Protein AF-A0A3R7BJ77-F1 (afdb_monomer_lite)

Foldseek 3Di:
DDDDDDDDDDDDDDDDDDDDDDDDDDDDDDDDDDDDDDDDDDDDDDDDDDDDDDDPPDLVSLLVVLVVVLVVLVVVLVVVVPPPPPPPDPDPPPPPVVVVVVVVVNVVSVVVSVVVVVVSVVVNVVSVVVVVVVVVVVVVVVVVVVVVVVVVVVPDDDDPPPPDPDDDDDDDDDDDDDDDDDDDDDDDDDDDDDDDDDDDDDDDDDDDDPDPPDDPPDVVVVVVVVVVVVVVVVVVVVVCVCLVVPPPPLSVVLVVVCCCVCPVPVCNVVLCLLAVVVPVDDDDDDVPDDPLNSCVVRNFDQDPVSHTDDPVVSLVSNLVSLVVVLVCCLQVLLVSCVVNPVVSLVVLVCCQPPVLVVCVVPDDPSCVVVSVSSNCCSVVVSSVPNDPPPPVPPPVCPVVNVPPPDPDPPPDPDDDPDDDDDDDDDDDDDDDDDDDDDD

Sequence (439 aa):
MGRVAAPTWADDDDSGVSFVQGHGQVNLPDGTTHYSIMSLPRADAKRRDDNRHGRTTSVDGVIDALQQVRLNCEHGALQATRRNPHSIEAPPRTSEEARVTLVSDASNITRKNALMQQTIDTELEKVMTVRRSRADMLSKIAQNVKRLEIQLKAALPPKPVVLVPSPKQTPIEAAPPSSPPPTPPASPLPRATKAPPKAAAPSPVAPTKPQEAVRPDVPEEFVQVAKSRMEKLKQLEASIVPFADSQDPNMKRIRVLLKKKVCSVHDGVHLDQMCPYTIPTTPVRSEGQSDDAYRLSIGMEQDTNHSFESFDKYTQRMAMAVALLLAVMQTAGFELHRQYKSQFLKLASVIESNVVPILSRDVKSGAAATLAQLTTFVTQRSFVTEPEGRRPTETSVTAADEEKSTKDDNNSFNRNDQSYNSGYGQRGGRGGGRGGYRR

Radius of gyration: 41.74 Å; chains: 1; bounding box: 110×113×121 Å

pLDDT: mean 70.13, std 20.16, range [31.7, 97.88]

Secondary structure (DSSP, 8-state):
--PPPPPP-------------------------------PPPP--------------SHHHHHHHHHHHHHHHHHHHHHHTT--TT--PPPPS-TTHHHHHHHHHHHHHHHHHHHHHHHHHHHHHHHHHHHHHHHHHHHHHHHHHHHHHHHHHHHSPPPP----PPP-PPPP------------------------------PPPP----------S-HHHHHHHHHHHHHHHHHHHHHHHHHHS---HHHHHHHHHHHHHHHSSTTHHHHHHH-GGGSS--PPPPTT--HHHHHHHTTPPBPTTSPBPPHHHHHHHHHHHHHHHHHHHHHHHHHHHHHHTHHHHHHHHHIIIIIHHHHHHH--GGGHHHHHHHHHHHHTTGGGSPPTTSS-------HHHHTTSSSSTTSSS-S------------------------

Organism: Aphanomyces astaci (NCBI:txid112090)

InterPro domains:
  IPR012476 mRNA export factor GLE1-like [PF07817] (270-329)
  IPR012476 mRNA export factor GLE1-like [PTHR12960] (270-331)
  IPR038506 GLE1-like superfamily [G3DSA:1.25.40.510] (269-332)

Structure (mmCIF, N/CA/C/O backbone):
data_AF-A0A3R7BJ77-F1
#
_entry.id   AF-A0A3R7BJ77-F1
#
loop_
_atom_site.group_PDB
_atom_site.id
_atom_site.type_symbol
_atom_site.label_atom_id
_atom_site.label_alt_id
_atom_site.label_comp_id
_atom_site.label_asym_id
_atom_site.label_entity_id
_atom_site.label_seq_id
_atom_site.pdbx_PDB_ins_code
_atom_site.Cartn_x
_atom_site.Cartn_y
_atom_site.Cartn_z
_atom_site.occupancy
_atom_site.B_iso_or_equiv
_atom_site.auth_seq_id
_atom_site.auth_comp_id
_atom_site.auth_asym_id
_atom_site.auth_atom_id
_atom_site.pdbx_PDB_model_num
ATOM 1 N N . MET A 1 1 ? -24.474 -48.921 -15.959 1.00 42.03 1 MET A N 1
ATOM 2 C CA . MET A 1 1 ? -24.829 -48.977 -14.526 1.00 42.03 1 MET A CA 1
ATOM 3 C C . MET A 1 1 ? -23.590 -49.403 -13.761 1.00 42.03 1 MET A C 1
ATOM 5 O O . MET A 1 1 ? -23.112 -50.500 -13.993 1.00 42.03 1 MET A O 1
ATOM 9 N N . GLY A 1 2 ? -23.033 -48.524 -12.934 1.00 33.53 2 GLY A N 1
ATOM 10 C CA . GLY A 1 2 ? -21.848 -48.810 -12.124 1.00 33.53 2 GLY A CA 1
ATOM 11 C C . GLY A 1 2 ? -21.614 -47.648 -11.168 1.00 33.53 2 GLY A C 1
ATOM 12 O O . GLY A 1 2 ? -21.162 -46.591 -11.595 1.00 33.53 2 GLY A O 1
ATOM 13 N N . ARG A 1 3 ? -22.024 -47.811 -9.906 1.00 32.00 3 ARG A N 1
ATOM 14 C CA . ARG A 1 3 ? -21.764 -46.863 -8.816 1.00 32.00 3 ARG A CA 1
ATOM 15 C C . ARG A 1 3 ? -20.629 -47.436 -7.976 1.00 32.00 3 ARG A C 1
ATOM 17 O O . ARG A 1 3 ? -20.771 -48.535 -7.451 1.00 32.00 3 ARG A O 1
ATOM 24 N N . VAL A 1 4 ? -19.535 -46.692 -7.859 1.00 41.91 4 VAL A N 1
ATOM 25 C CA . VAL A 1 4 ? -18.456 -46.954 -6.901 1.00 41.91 4 VAL A CA 1
ATOM 26 C C . VAL A 1 4 ? -18.618 -45.953 -5.761 1.00 41.91 4 VAL A C 1
ATOM 28 O O . VAL A 1 4 ? -18.765 -44.754 -5.997 1.00 41.91 4 VAL A O 1
ATOM 31 N N . ALA A 1 5 ? -18.694 -46.489 -4.545 1.00 37.88 5 ALA A N 1
ATOM 32 C CA . ALA A 1 5 ? -18.896 -45.770 -3.297 1.00 37.88 5 ALA A CA 1
ATOM 33 C C . ALA A 1 5 ? -17.600 -45.100 -2.806 1.00 37.88 5 ALA A C 1
ATOM 35 O O . ALA A 1 5 ? -16.499 -45.581 -3.068 1.00 37.88 5 ALA A O 1
ATOM 36 N N . ALA A 1 6 ? -17.765 -43.986 -2.094 1.00 34.34 6 ALA A N 1
ATOM 37 C CA . ALA A 1 6 ? -16.705 -43.223 -1.443 1.00 34.34 6 ALA A CA 1
ATOM 38 C C . ALA A 1 6 ? -16.198 -43.915 -0.158 1.00 34.34 6 ALA A C 1
ATOM 40 O O . ALA A 1 6 ? -16.982 -44.617 0.484 1.00 34.34 6 ALA A O 1
ATOM 41 N N . PRO A 1 7 ? -14.941 -43.682 0.268 1.00 49.31 7 PRO A N 1
ATOM 42 C CA . PRO A 1 7 ? -14.449 -44.145 1.556 1.00 49.31 7 PRO A CA 1
ATOM 43 C C . PRO A 1 7 ? -14.700 -43.118 2.668 1.00 49.31 7 PRO A C 1
ATOM 45 O O . PRO A 1 7 ? -14.282 -41.963 2.592 1.00 49.31 7 PRO A O 1
ATOM 48 N N . THR A 1 8 ? -15.358 -43.596 3.719 1.00 37.97 8 THR A N 1
ATOM 49 C CA . THR A 1 8 ? -15.415 -43.033 5.070 1.00 37.97 8 THR A CA 1
ATOM 50 C C . THR A 1 8 ? -14.048 -43.151 5.743 1.00 37.97 8 THR A C 1
ATOM 52 O O . THR A 1 8 ? -13.492 -44.248 5.781 1.00 37.97 8 THR A O 1
ATOM 55 N N . TRP A 1 9 ? -13.530 -42.057 6.301 1.00 45.94 9 TRP A N 1
ATOM 56 C CA . TRP A 1 9 ? -12.405 -42.085 7.238 1.00 45.94 9 TRP A CA 1
ATOM 57 C C . TRP A 1 9 ? -12.930 -41.756 8.629 1.00 45.94 9 TRP A C 1
ATOM 59 O O . TRP A 1 9 ? -13.632 -40.763 8.809 1.00 45.94 9 TRP A O 1
ATOM 69 N N . ALA A 1 10 ? -12.647 -42.677 9.543 1.00 38.69 10 ALA A N 1
ATOM 70 C CA . ALA A 1 10 ? -13.019 -42.658 10.941 1.00 38.69 10 ALA A CA 1
ATOM 71 C C . ALA A 1 10 ? -12.106 -41.723 11.744 1.00 38.69 10 ALA A C 1
ATOM 73 O O . ALA A 1 10 ? -10.923 -41.573 11.428 1.00 38.69 10 ALA A O 1
ATOM 74 N N . ASP A 1 11 ? -12.710 -41.125 12.766 1.00 44.62 11 ASP A N 1
ATOM 75 C CA . ASP A 1 11 ? -12.076 -40.513 13.927 1.00 44.62 11 ASP A CA 1
ATOM 76 C C . ASP A 1 11 ? -11.314 -41.567 14.746 1.00 44.62 11 ASP A C 1
ATOM 78 O O . ASP A 1 11 ? -11.826 -42.674 14.882 1.00 44.62 11 ASP A O 1
ATOM 82 N N . ASP A 1 12 ? -10.146 -41.213 15.297 1.00 43.56 12 ASP A N 1
ATOM 83 C CA . ASP A 1 12 ? -9.655 -41.687 16.603 1.00 43.56 12 ASP A CA 1
ATOM 84 C C . ASP A 1 12 ? -8.423 -40.876 17.077 1.00 43.56 12 ASP A C 1
ATOM 86 O O . ASP A 1 12 ? -7.656 -40.344 16.268 1.00 43.56 12 ASP A O 1
ATOM 90 N N . ASP A 1 13 ? -8.278 -40.834 18.408 1.00 47.44 13 ASP A N 1
ATOM 91 C CA . ASP A 1 13 ? -7.179 -40.350 19.270 1.00 47.44 13 ASP A CA 1
ATOM 92 C C . ASP A 1 13 ? -7.113 -38.825 19.532 1.00 47.44 13 ASP A C 1
ATOM 94 O O . ASP A 1 13 ? -6.640 -38.033 18.720 1.00 47.44 13 ASP A O 1
ATOM 98 N N . ASP A 1 14 ? -7.657 -38.266 20.621 1.00 41.38 14 ASP A N 1
ATOM 99 C CA . ASP A 1 14 ? -7.574 -38.587 22.063 1.00 41.38 14 ASP A CA 1
ATOM 100 C C . ASP A 1 14 ? -6.208 -38.218 22.687 1.00 41.38 14 ASP A C 1
ATOM 102 O O . ASP A 1 14 ? -5.239 -38.974 22.690 1.00 41.38 14 ASP A O 1
ATOM 106 N N . SER A 1 15 ? -6.122 -37.001 23.238 1.00 43.12 15 SER A N 1
ATOM 107 C CA . SER A 1 15 ? -5.062 -36.610 24.174 1.00 43.12 15 SER A CA 1
ATOM 108 C C . SER A 1 15 ? -5.643 -35.682 25.240 1.00 43.12 15 SER A C 1
ATOM 110 O O . SER A 1 15 ? -5.829 -34.479 25.030 1.00 43.12 15 SER A O 1
ATOM 112 N N . GLY A 1 16 ? -5.971 -36.288 26.379 1.00 33.25 16 GLY A N 1
ATOM 113 C CA . GLY A 1 16 ? -6.536 -35.640 27.550 1.00 33.25 16 GLY A CA 1
ATOM 114 C C . GLY A 1 16 ? -5.589 -34.650 28.230 1.00 33.25 16 GLY A C 1
ATOM 115 O O . GLY A 1 16 ? -4.395 -34.894 28.398 1.00 33.25 16 GLY A O 1
ATOM 116 N N . VAL A 1 17 ? -6.170 -33.548 28.701 1.00 36.72 17 VAL A N 1
ATOM 117 C CA . VAL A 1 17 ? -5.586 -32.683 29.729 1.00 36.72 17 VAL A CA 1
ATOM 118 C C . VAL A 1 17 ? -6.560 -32.677 30.901 1.00 36.72 17 VAL A C 1
ATOM 120 O O . VAL A 1 17 ? -7.679 -32.177 30.813 1.00 36.72 17 VAL A O 1
ATOM 123 N N . SER A 1 18 ? -6.132 -33.306 31.990 1.00 37.25 18 SER A N 1
ATOM 124 C CA . SER A 1 18 ? -6.866 -33.474 33.240 1.00 37.25 18 SER A CA 1
ATOM 125 C C . SER A 1 18 ? -7.103 -32.138 33.950 1.00 37.25 18 SER A C 1
ATOM 127 O O . SER A 1 18 ? -6.153 -31.442 34.314 1.00 37.25 18 SER A O 1
ATOM 129 N N . PHE A 1 19 ? -8.373 -31.821 34.200 1.00 33.38 19 PHE A N 1
ATOM 130 C CA . PHE A 1 19 ? -8.820 -30.752 35.091 1.00 33.38 19 PHE A CA 1
ATOM 131 C C . PHE A 1 19 ? -8.804 -31.263 36.542 1.00 33.38 19 PHE A C 1
ATOM 133 O O . PHE A 1 19 ? -9.492 -32.226 36.874 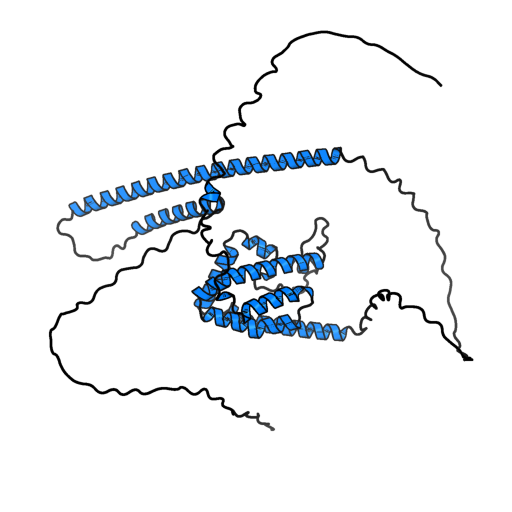1.00 33.38 19 PHE A O 1
ATOM 140 N N . VAL A 1 20 ? -8.023 -30.623 37.415 1.00 36.66 20 VAL A N 1
ATOM 141 C CA . VAL A 1 20 ? -8.040 -30.869 38.866 1.00 36.66 20 VAL A CA 1
ATOM 142 C C . VAL A 1 20 ? -9.043 -29.903 39.492 1.00 36.66 20 VAL A C 1
ATOM 144 O O . VAL A 1 20 ? -8.777 -28.709 39.607 1.00 36.66 20 VAL A O 1
ATOM 147 N N . GLN A 1 21 ? -10.206 -30.420 39.885 1.00 37.69 21 GLN A N 1
ATOM 148 C CA . GLN A 1 21 ? -11.242 -29.677 40.598 1.00 37.69 21 GLN A CA 1
ATOM 149 C C . GLN A 1 21 ? -11.278 -30.162 42.051 1.00 37.69 21 GLN A C 1
ATOM 151 O O . GLN A 1 21 ? -11.813 -31.222 42.366 1.00 37.69 21 GLN A O 1
ATOM 156 N N . GLY A 1 22 ? -10.632 -29.399 42.934 1.00 36.38 22 GLY A N 1
ATOM 157 C CA . GLY A 1 22 ? -10.624 -29.651 44.371 1.00 36.38 22 GLY A CA 1
ATOM 158 C C . GLY A 1 22 ? -11.930 -29.190 45.013 1.00 36.38 22 GLY A C 1
ATOM 159 O O . GLY A 1 22 ? -12.187 -27.993 45.120 1.00 36.38 22 GLY A O 1
ATOM 160 N N . HIS A 1 23 ? -12.741 -30.149 45.456 1.00 36.78 23 HIS A N 1
ATOM 161 C CA . HIS A 1 23 ? -13.842 -29.928 46.386 1.00 36.78 23 HIS A CA 1
ATOM 162 C C . HIS A 1 23 ? -13.287 -29.712 47.800 1.00 36.78 23 HIS A C 1
ATOM 164 O O . HIS A 1 23 ? -12.695 -30.617 48.381 1.00 36.78 23 HIS A O 1
ATOM 170 N N . GLY A 1 24 ? -13.509 -28.525 48.363 1.00 37.53 24 GLY A N 1
ATOM 171 C CA . GLY A 1 24 ? -13.321 -28.242 49.785 1.00 37.53 24 GLY A CA 1
ATOM 172 C C . GLY A 1 24 ? -14.666 -27.931 50.433 1.00 37.53 24 GLY A C 1
ATOM 173 O O . GLY A 1 24 ? -15.137 -26.801 50.355 1.00 37.53 24 GLY A O 1
ATOM 174 N N . GLN A 1 25 ? -15.290 -28.939 51.047 1.00 37.41 25 GLN A N 1
ATOM 175 C CA . GLN A 1 25 ? -16.354 -28.752 52.035 1.00 37.41 25 GLN A CA 1
ATOM 176 C C . GLN A 1 25 ? -15.732 -28.237 53.336 1.00 37.41 25 GLN A C 1
ATOM 178 O O . GLN A 1 25 ? -14.834 -28.880 53.876 1.00 37.41 25 GLN A O 1
ATOM 183 N N . VAL A 1 26 ? -16.247 -27.134 53.877 1.00 45.31 26 VAL A N 1
ATOM 184 C CA . VAL A 1 26 ? -16.053 -26.772 55.286 1.00 45.31 26 VAL A CA 1
ATOM 185 C C . VAL A 1 26 ? -17.404 -26.345 55.855 1.00 45.31 26 VAL A C 1
ATOM 187 O O . VAL A 1 26 ? -18.096 -25.505 55.282 1.00 45.31 26 VAL A O 1
ATOM 190 N N . ASN A 1 27 ? -17.782 -27.004 56.949 1.00 39.00 27 ASN A N 1
ATOM 191 C CA . ASN A 1 27 ? -19.018 -26.820 57.702 1.00 39.00 27 ASN A CA 1
ATOM 192 C C . ASN A 1 27 ? -19.037 -25.504 58.505 1.00 39.00 27 ASN A C 1
ATOM 194 O O . ASN A 1 27 ? -17.992 -24.987 58.897 1.00 39.00 27 ASN A O 1
ATOM 198 N N . LEU A 1 28 ? -20.265 -25.032 58.760 1.00 38.06 28 LEU A N 1
ATOM 199 C CA . LEU A 1 28 ? -20.692 -23.907 59.611 1.00 38.06 28 LEU A CA 1
ATOM 200 C C . LEU A 1 28 ? -20.138 -23.952 61.061 1.00 38.06 28 LEU A C 1
ATOM 202 O O . LEU A 1 28 ? -19.685 -25.002 61.520 1.00 38.06 28 LEU A O 1
ATOM 206 N N . PRO A 1 29 ? -20.249 -22.838 61.820 1.00 53.78 29 PRO A N 1
ATOM 207 C CA . PRO A 1 29 ? -21.404 -22.703 62.718 1.00 53.78 29 PRO A CA 1
ATOM 208 C C . PRO A 1 29 ? -22.103 -21.330 62.697 1.00 53.78 29 PRO A C 1
ATOM 210 O O . PRO A 1 29 ? -21.571 -20.316 62.252 1.00 53.78 29 PRO A O 1
ATOM 213 N N . ASP A 1 30 ? -23.335 -21.391 63.195 1.00 42.19 30 ASP A N 1
ATOM 214 C CA . ASP A 1 30 ? -24.382 -20.383 63.324 1.00 42.19 30 ASP A CA 1
ATOM 215 C C . ASP A 1 30 ? -24.021 -19.057 64.002 1.00 42.19 30 ASP A C 1
ATOM 217 O O . ASP A 1 30 ? -23.215 -18.982 64.927 1.00 42.19 30 ASP A O 1
ATOM 221 N N . GLY A 1 31 ? -24.844 -18.062 63.654 1.00 37.69 31 GLY A N 1
ATOM 222 C CA . GLY A 1 31 ? -25.341 -17.075 64.606 1.00 37.69 31 GLY A CA 1
ATOM 223 C C . GLY A 1 31 ? -24.856 -15.659 64.345 1.00 37.69 31 GLY A C 1
ATOM 224 O O . GLY A 1 31 ? -23.689 -15.352 64.556 1.00 37.69 31 GLY A O 1
ATOM 225 N N . THR A 1 32 ? -25.773 -14.773 63.942 1.00 38.78 32 THR A N 1
ATOM 226 C CA . THR A 1 32 ? -26.111 -13.513 64.642 1.00 38.78 32 THR A CA 1
ATOM 227 C C . THR A 1 32 ? -26.969 -12.638 63.719 1.00 38.78 32 THR A C 1
ATOM 229 O O . THR A 1 32 ? -26.573 -12.241 62.627 1.00 38.78 32 THR A O 1
ATOM 232 N N . THR A 1 33 ? -28.182 -12.358 64.180 1.00 42.53 33 THR A N 1
ATOM 233 C CA . THR A 1 33 ? -29.141 -11.371 63.667 1.00 42.53 33 THR A CA 1
ATOM 234 C C . THR A 1 33 ? -28.568 -9.950 63.650 1.00 42.53 33 THR A C 1
ATOM 236 O O . THR A 1 33 ? -27.942 -9.578 64.634 1.00 42.53 33 THR A O 1
ATOM 239 N N . HIS A 1 34 ? -28.867 -9.131 62.626 1.00 32.16 34 HIS A N 1
ATOM 240 C CA . HIS A 1 34 ? -29.498 -7.801 62.787 1.00 32.16 34 HIS A CA 1
ATOM 241 C C . HIS A 1 34 ? -29.627 -6.965 61.484 1.00 32.16 34 HIS A C 1
ATOM 243 O O . HIS A 1 34 ? -28.676 -6.785 60.736 1.00 32.16 34 HIS A O 1
ATOM 249 N N . TYR A 1 35 ? -30.836 -6.404 61.338 1.00 31.70 35 TYR A N 1
ATOM 250 C CA . TYR A 1 35 ? -31.304 -5.162 60.693 1.00 31.70 35 TYR A CA 1
ATOM 251 C C . TYR A 1 35 ? -31.142 -4.849 59.187 1.00 31.70 35 TYR A C 1
ATOM 253 O O . TYR A 1 35 ? -30.063 -4.688 58.631 1.00 31.70 35 TYR A O 1
ATOM 261 N N . SER A 1 36 ? -32.326 -4.603 58.607 1.00 39.03 36 SER A N 1
ATOM 262 C CA . SER A 1 36 ? -32.686 -3.790 57.443 1.00 39.03 36 SER A CA 1
ATOM 263 C C . SER A 1 36 ? -31.821 -2.556 57.179 1.00 39.03 36 SER A C 1
ATOM 265 O O . SER A 1 36 ? -31.508 -1.834 58.116 1.00 39.03 36 SER A O 1
ATOM 267 N N . ILE A 1 37 ? -31.648 -2.215 55.895 1.00 32.66 37 ILE A N 1
ATOM 268 C CA . ILE A 1 37 ? -31.871 -0.867 55.337 1.00 32.66 37 ILE A CA 1
ATOM 269 C C . ILE A 1 37 ? -32.143 -0.992 53.826 1.00 32.66 37 ILE A C 1
ATOM 271 O O . ILE A 1 37 ? -31.487 -1.735 53.099 1.00 32.66 37 ILE A O 1
ATOM 275 N N . MET A 1 38 ? -33.165 -0.261 53.383 1.00 36.78 38 MET A N 1
ATOM 276 C CA . MET A 1 38 ? -33.645 -0.137 52.008 1.00 36.78 38 MET A CA 1
ATOM 277 C C . MET A 1 38 ? -32.545 0.353 51.054 1.00 36.78 38 MET A C 1
ATOM 279 O O . MET A 1 38 ? -31.781 1.251 51.396 1.00 36.78 38 MET A O 1
ATOM 283 N N . SER A 1 39 ? -32.517 -0.163 49.823 1.00 32.97 39 SER A N 1
ATOM 284 C CA . SER A 1 39 ? -31.738 0.421 48.724 1.00 32.97 39 SER A CA 1
ATOM 285 C C . SER A 1 39 ? -32.622 0.616 47.492 1.00 32.97 39 SER A C 1
ATOM 287 O O . SER A 1 39 ? -33.070 -0.340 46.865 1.00 32.97 39 SER A O 1
ATOM 289 N N . LEU A 1 40 ? -32.884 1.890 47.192 1.00 33.03 40 LEU A N 1
ATOM 290 C CA . LEU A 1 40 ? -33.460 2.401 45.947 1.00 33.03 40 LEU A CA 1
ATOM 291 C C . LEU A 1 40 ? -32.476 2.214 44.771 1.00 33.03 40 LEU A C 1
ATOM 293 O O . LEU A 1 40 ? -31.262 2.211 44.991 1.00 33.03 40 LEU A O 1
ATOM 297 N N . PRO A 1 41 ? -32.956 2.126 43.516 1.00 42.34 41 PRO A N 1
ATOM 298 C CA . PRO A 1 41 ? -32.091 1.990 42.351 1.00 42.34 41 PRO A CA 1
ATOM 299 C C . PRO A 1 41 ? -31.454 3.335 41.967 1.00 42.34 41 PRO A C 1
ATOM 301 O O . PRO A 1 41 ? -32.133 4.338 41.746 1.00 42.34 41 PRO A O 1
ATOM 304 N N . ARG A 1 42 ? -30.121 3.341 41.874 1.00 32.00 42 ARG A N 1
ATOM 305 C CA . ARG A 1 42 ? -29.302 4.477 41.439 1.00 32.00 42 ARG A CA 1
ATOM 306 C C . ARG A 1 42 ? -29.213 4.470 39.911 1.00 32.00 42 ARG A C 1
ATOM 308 O O . ARG A 1 42 ? -28.721 3.515 39.319 1.00 32.00 42 ARG A O 1
ATOM 315 N N . ALA A 1 43 ? -29.715 5.530 39.285 1.00 40.66 43 ALA A N 1
ATOM 316 C CA . ALA A 1 43 ? -29.544 5.801 37.864 1.00 40.66 43 ALA A CA 1
ATOM 317 C C . ALA A 1 43 ? -28.108 6.279 37.590 1.00 40.66 43 ALA A C 1
ATOM 319 O O . ALA A 1 43 ? -27.687 7.303 38.129 1.00 40.66 43 ALA A O 1
ATOM 320 N N . ASP A 1 44 ? -27.371 5.562 36.740 1.00 33.09 44 ASP A N 1
ATOM 321 C CA . ASP A 1 44 ? -26.054 5.984 36.261 1.00 33.09 44 ASP A CA 1
ATOM 322 C C . ASP A 1 44 ? -26.182 6.805 34.973 1.00 33.09 44 ASP A C 1
ATOM 324 O O . ASP A 1 44 ? -26.331 6.291 33.864 1.00 33.09 44 ASP A O 1
ATOM 328 N N . ALA A 1 45 ? -26.079 8.122 35.138 1.00 41.84 45 ALA A N 1
ATOM 329 C CA . ALA A 1 45 ? -25.756 9.062 34.080 1.00 41.84 45 ALA A CA 1
ATOM 330 C C . ALA A 1 45 ? -24.242 9.321 34.092 1.00 41.84 45 ALA A C 1
ATOM 332 O O . ALA A 1 45 ? -23.752 10.080 34.927 1.00 41.84 45 ALA A O 1
ATOM 333 N N . LYS A 1 46 ? -23.482 8.724 33.163 1.00 43.59 46 LYS A N 1
ATOM 334 C CA . LYS A 1 46 ? -22.136 9.213 32.805 1.00 43.59 46 LYS A CA 1
ATOM 335 C C . LYS A 1 46 ? -21.620 8.573 31.515 1.00 43.59 46 LYS A C 1
ATOM 337 O O . LYS A 1 46 ? -21.270 7.400 31.520 1.00 43.59 46 LYS A O 1
ATOM 342 N N . ARG A 1 47 ? -21.544 9.361 30.432 1.00 34.91 47 ARG A N 1
ATOM 343 C CA . ARG A 1 47 ? -20.481 9.342 29.395 1.00 34.91 47 ARG A CA 1
ATOM 344 C C . ARG A 1 47 ? -20.868 10.230 28.206 1.00 34.91 47 ARG A C 1
ATOM 346 O O . ARG A 1 47 ? -21.514 9.789 27.260 1.00 34.91 47 ARG A O 1
ATOM 353 N N . ARG A 1 48 ? -20.407 11.477 28.238 1.00 43.41 48 ARG A N 1
ATOM 354 C CA . ARG A 1 48 ? -20.029 12.252 27.051 1.00 43.41 48 ARG A CA 1
ATOM 355 C C . ARG A 1 48 ? -18.859 13.122 27.466 1.00 43.41 48 ARG A C 1
ATOM 357 O O . ARG A 1 48 ? -19.077 14.086 28.175 1.00 43.41 48 ARG A O 1
ATOM 364 N N . ASP A 1 49 ? -17.665 12.696 27.086 1.00 43.97 49 ASP A N 1
ATOM 365 C CA . ASP A 1 49 ? -16.499 13.540 26.834 1.00 43.97 49 ASP A CA 1
ATOM 366 C C . ASP A 1 49 ? -15.396 12.608 26.350 1.00 43.97 49 ASP A C 1
ATOM 368 O O . ASP A 1 49 ? -14.746 11.960 27.152 1.00 43.97 49 ASP A O 1
ATOM 372 N N . ASP A 1 50 ? -15.270 12.477 25.031 1.00 37.19 50 ASP A N 1
ATOM 373 C CA . ASP A 1 50 ? -14.103 11.903 24.352 1.00 37.19 50 ASP A CA 1
ATOM 374 C C . ASP A 1 50 ? -14.138 12.404 22.904 1.00 37.19 50 ASP A C 1
ATOM 376 O O . ASP A 1 50 ? -14.417 11.677 21.953 1.00 37.19 50 ASP A O 1
ATOM 380 N N . ASN A 1 51 ? -13.954 13.713 22.737 1.00 44.16 51 ASN A N 1
ATOM 381 C CA . ASN A 1 51 ? -13.748 14.298 21.420 1.00 44.16 51 ASN A CA 1
ATOM 382 C C . ASN A 1 51 ? -12.764 15.458 21.537 1.00 44.16 51 ASN A C 1
ATOM 384 O O . ASN A 1 51 ? -13.134 16.631 21.473 1.00 44.16 51 ASN A O 1
ATOM 388 N N . ARG A 1 52 ? -11.491 15.139 21.782 1.00 43.91 52 ARG A N 1
ATOM 389 C CA . ARG A 1 52 ? -10.436 16.144 21.713 1.00 43.91 52 ARG A CA 1
ATOM 390 C C . ARG A 1 52 ? -9.077 15.503 21.421 1.00 43.91 52 ARG A C 1
ATOM 392 O O . ARG A 1 52 ? -8.690 14.546 22.082 1.00 43.91 52 ARG A O 1
ATOM 399 N N . HIS A 1 53 ? -8.376 16.119 20.465 1.00 40.91 53 HIS A N 1
ATOM 400 C CA . HIS A 1 53 ? -6.950 15.983 20.119 1.00 40.91 53 HIS A CA 1
ATOM 401 C C . HIS A 1 53 ? -6.566 14.992 19.004 1.00 40.91 53 HIS A C 1
ATOM 403 O O . HIS A 1 53 ? -5.846 14.025 19.219 1.00 40.91 53 HIS A O 1
ATOM 409 N N . GLY A 1 54 ? -6.925 15.335 17.763 1.00 37.94 54 GLY A N 1
ATOM 410 C CA . GLY A 1 54 ? -6.031 15.128 16.618 1.00 37.94 54 GLY A CA 1
ATOM 411 C C . GLY A 1 54 ? -5.468 16.486 16.197 1.00 37.94 54 GLY A C 1
ATOM 412 O O . GLY A 1 54 ? -6.198 17.283 15.615 1.00 37.94 54 GLY A O 1
ATOM 413 N N . ARG A 1 55 ? -4.212 16.796 16.548 1.00 46.31 55 ARG A N 1
ATOM 414 C CA . ARG A 1 55 ? -3.526 18.021 16.097 1.00 46.31 55 ARG A CA 1
ATOM 415 C C . ARG A 1 55 ? -3.273 17.911 14.591 1.00 46.31 55 ARG A C 1
ATOM 417 O O . ARG A 1 55 ? -2.435 17.126 14.161 1.00 46.31 55 ARG A O 1
ATOM 424 N N . THR A 1 56 ? -3.980 18.709 13.800 1.00 43.47 56 THR A N 1
ATOM 425 C CA . THR A 1 56 ? -3.676 18.958 12.388 1.00 43.47 56 THR A CA 1
ATOM 426 C C . THR A 1 56 ? -2.406 19.810 12.316 1.00 43.47 56 THR A C 1
ATOM 428 O O . THR A 1 56 ? -2.460 21.022 12.492 1.00 43.47 56 THR A O 1
ATOM 431 N N . THR A 1 57 ? -1.240 19.188 12.136 1.00 44.75 57 THR A N 1
ATOM 432 C CA . THR A 1 57 ? 0.055 19.898 12.055 1.00 44.75 57 THR A CA 1
ATOM 433 C C . THR A 1 57 ? 0.321 20.522 10.683 1.00 44.75 57 THR A C 1
ATOM 435 O O . THR A 1 57 ? 1.265 21.294 10.531 1.00 44.75 57 THR A O 1
ATOM 438 N N . SER A 1 58 ? -0.516 20.230 9.684 1.00 70.56 58 SER A N 1
ATOM 439 C CA . SER A 1 58 ? -0.474 20.896 8.383 1.00 70.56 58 SER A CA 1
ATOM 440 C C . SER A 1 58 ? -1.389 22.120 8.373 1.00 70.56 58 SER A C 1
ATOM 442 O O . SER A 1 58 ? -2.537 22.044 8.811 1.00 70.56 58 SER A O 1
ATOM 444 N N . VAL A 1 59 ? -0.886 23.226 7.817 1.00 66.75 59 VAL A N 1
ATOM 445 C CA . VAL A 1 59 ? -1.642 24.461 7.546 1.00 66.75 59 VAL A CA 1
ATOM 446 C C . VAL A 1 59 ? -2.931 24.156 6.774 1.00 66.75 59 VAL A C 1
ATOM 448 O O . VAL A 1 59 ? -3.976 24.708 7.103 1.00 66.75 59 VAL A O 1
ATOM 451 N N . ASP A 1 60 ? -2.881 23.226 5.817 1.00 65.00 60 ASP A N 1
ATOM 452 C CA . ASP A 1 60 ? -4.060 22.797 5.056 1.00 65.00 60 ASP A CA 1
ATOM 453 C C . ASP A 1 60 ? -5.080 22.063 5.944 1.00 65.00 60 ASP A C 1
ATOM 455 O O . ASP A 1 60 ? -6.273 22.336 5.877 1.00 65.00 60 ASP A O 1
ATOM 459 N N . GLY A 1 61 ? -4.615 21.240 6.890 1.00 71.75 61 GLY A N 1
ATOM 460 C CA . GLY A 1 61 ? -5.498 20.565 7.847 1.00 71.75 61 GLY A CA 1
ATOM 461 C C . GLY A 1 61 ? -6.194 21.522 8.823 1.00 71.75 61 GLY A C 1
ATOM 462 O O . GLY A 1 61 ? -7.316 21.255 9.248 1.00 71.75 61 GLY A O 1
ATOM 463 N N . VAL A 1 62 ? -5.561 22.650 9.165 1.00 67.75 62 VAL A N 1
ATOM 464 C CA . VAL A 1 62 ? -6.189 23.708 9.977 1.00 67.75 62 VAL A CA 1
ATOM 465 C C . VAL A 1 62 ? -7.267 24.443 9.175 1.00 67.75 62 VAL A C 1
ATOM 467 O O . VAL A 1 62 ? -8.339 24.715 9.716 1.00 67.75 62 VAL A O 1
ATOM 470 N N . ILE A 1 63 ? -7.020 24.719 7.889 1.00 70.50 63 ILE A N 1
ATOM 471 C CA . ILE A 1 63 ? -8.009 25.331 6.986 1.00 70.50 63 ILE A CA 1
ATOM 472 C C . ILE A 1 63 ? -9.246 24.432 6.870 1.00 70.50 63 ILE A C 1
ATOM 474 O O . ILE A 1 63 ? -10.362 24.907 7.084 1.00 70.50 63 ILE A O 1
ATOM 478 N N . ASP A 1 64 ? -9.055 23.137 6.623 1.00 72.44 64 ASP A N 1
ATOM 479 C CA . ASP A 1 64 ? -10.157 22.180 6.481 1.00 72.44 64 ASP A CA 1
ATOM 480 C C . ASP A 1 64 ? -10.947 22.016 7.786 1.00 72.44 64 ASP A C 1
ATOM 482 O O . ASP A 1 64 ? -12.179 21.963 7.781 1.00 72.44 64 ASP A O 1
ATOM 486 N N . ALA A 1 65 ? -10.260 21.997 8.934 1.00 69.31 65 ALA A N 1
ATOM 487 C CA . ALA A 1 65 ? -10.915 21.951 10.238 1.00 69.31 65 ALA A CA 1
ATOM 488 C C . ALA A 1 65 ? -11.779 23.199 10.489 1.00 69.31 65 ALA A C 1
ATOM 490 O O . ALA A 1 65 ? -12.914 23.074 10.954 1.00 69.31 65 ALA A O 1
ATOM 491 N N . LEU A 1 66 ? -11.283 24.394 10.148 1.00 69.38 66 LEU A N 1
ATOM 492 C CA . LEU A 1 66 ? -12.042 25.643 10.272 1.00 69.38 66 LEU A CA 1
ATOM 493 C C . LEU A 1 66 ? -13.248 25.676 9.318 1.00 69.38 66 LEU A C 1
ATOM 495 O O . LEU A 1 66 ? -14.345 26.063 9.731 1.00 69.38 66 LEU A O 1
ATOM 499 N N . GLN A 1 67 ? -13.090 25.202 8.078 1.00 74.88 67 GLN A N 1
ATOM 500 C CA . GLN A 1 67 ? -14.194 25.072 7.119 1.00 74.88 67 GLN A CA 1
ATOM 501 C C . GLN A 1 67 ? -15.255 24.068 7.594 1.00 74.88 67 GLN A C 1
ATOM 503 O O . GLN A 1 67 ? -16.453 24.339 7.504 1.00 74.88 67 GLN A O 1
ATOM 508 N N . GLN A 1 68 ? -14.843 22.940 8.175 1.00 78.12 68 GLN A N 1
ATOM 509 C CA . GLN A 1 68 ? -15.768 21.948 8.720 1.00 78.12 68 GLN A CA 1
ATOM 510 C C . GLN A 1 68 ? -16.541 22.483 9.933 1.00 78.12 68 GLN A C 1
ATOM 512 O O . GLN A 1 68 ? -17.737 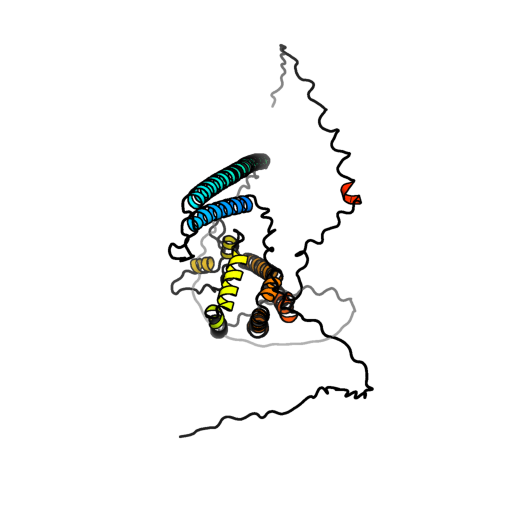22.216 10.069 1.00 78.12 68 GLN A O 1
ATOM 517 N N . VAL A 1 69 ? -15.889 23.248 10.815 1.00 73.50 69 VAL A N 1
ATOM 518 C CA . VAL A 1 69 ? -16.565 23.915 11.939 1.00 73.50 69 VAL A CA 1
ATOM 519 C C . VAL A 1 69 ? -17.611 24.898 11.419 1.00 73.50 69 VAL A C 1
ATOM 521 O O . VAL A 1 69 ? -18.743 24.866 11.901 1.00 73.50 69 VAL A O 1
ATOM 524 N N . ARG A 1 70 ? -17.283 25.699 10.397 1.00 77.12 70 ARG A N 1
ATOM 525 C CA . ARG A 1 70 ? -18.237 26.605 9.739 1.00 77.12 70 ARG A CA 1
ATOM 526 C C . ARG A 1 70 ? -19.465 25.858 9.206 1.00 77.12 70 ARG A C 1
ATOM 528 O O . ARG A 1 70 ? -20.586 26.203 9.574 1.00 77.12 70 ARG A O 1
ATOM 535 N N . LEU A 1 71 ? -19.266 24.788 8.433 1.00 77.00 71 LEU A N 1
ATOM 536 C CA . LEU A 1 71 ? -20.364 23.976 7.889 1.00 77.00 71 LEU A CA 1
ATOM 537 C C . LEU A 1 71 ? -21.246 23.371 8.992 1.00 77.00 71 LEU A C 1
ATOM 539 O O . LEU A 1 71 ? -22.472 23.362 8.885 1.00 77.00 71 LEU A O 1
ATOM 543 N N . ASN A 1 72 ? -20.642 22.899 10.086 1.00 75.88 72 ASN A N 1
ATOM 544 C CA . ASN A 1 72 ? -21.387 22.357 11.222 1.00 75.88 72 ASN A CA 1
ATOM 545 C C . ASN A 1 72 ? -22.213 23.436 11.946 1.00 75.88 72 ASN A C 1
ATOM 547 O O . ASN A 1 72 ? -23.320 23.149 12.404 1.00 75.88 72 ASN A O 1
ATOM 551 N N . CYS A 1 73 ? -21.705 24.670 12.037 1.00 72.75 73 CYS A N 1
ATOM 552 C CA . CYS A 1 73 ? -22.433 25.796 12.628 1.00 72.75 73 CYS A CA 1
ATOM 553 C C . CYS A 1 73 ? -23.649 26.189 11.777 1.00 72.75 73 CYS A C 1
ATOM 555 O O . CYS A 1 73 ? -24.742 26.370 12.318 1.00 72.75 73 CYS A O 1
ATOM 557 N N . GLU A 1 74 ? -23.492 26.238 10.451 1.00 74.25 74 GLU A N 1
ATOM 558 C CA . GLU A 1 74 ? -24.592 26.487 9.509 1.00 74.25 74 GLU A CA 1
ATOM 559 C C . GLU A 1 74 ? -25.664 25.385 9.598 1.00 74.25 74 GLU A C 1
ATOM 561 O O . GLU A 1 74 ? -26.863 25.668 9.675 1.00 74.25 74 GLU A O 1
ATOM 566 N N . HIS A 1 75 ? -25.247 24.118 9.684 1.00 74.75 75 HIS A N 1
ATOM 567 C CA . HIS A 1 75 ? -26.170 22.987 9.792 1.00 74.75 75 HIS A CA 1
ATOM 568 C C . HIS A 1 75 ? -26.920 22.958 11.136 1.00 74.75 75 HIS A C 1
ATOM 570 O O . HIS A 1 75 ? -28.119 22.670 11.174 1.00 74.75 75 HIS A O 1
ATOM 576 N N . GLY A 1 76 ? -26.248 23.305 12.240 1.00 75.50 76 GLY A N 1
ATOM 577 C CA . GLY A 1 76 ? -26.868 23.431 13.562 1.00 75.50 76 GLY A CA 1
ATOM 578 C C . GLY A 1 76 ? -27.922 24.542 13.620 1.00 75.50 76 GLY A C 1
ATOM 579 O O . GLY A 1 76 ? -28.996 24.339 14.191 1.00 75.50 76 GLY A O 1
ATOM 580 N N . ALA A 1 77 ? -27.664 25.680 12.967 1.00 69.62 77 ALA A N 1
ATOM 581 C CA . ALA A 1 77 ? -28.629 26.774 12.861 1.00 69.62 77 ALA A CA 1
ATOM 582 C C . ALA A 1 77 ? -29.895 26.361 12.082 1.00 69.62 77 ALA A C 1
ATOM 584 O O . ALA A 1 77 ? -31.008 26.674 12.505 1.00 69.62 77 ALA A O 1
ATOM 585 N N . LEU A 1 78 ? -29.747 25.592 10.996 1.00 73.06 78 LEU A N 1
ATOM 586 C CA . LEU A 1 78 ? -30.872 25.085 10.196 1.00 73.06 78 LEU A CA 1
ATOM 587 C C . LEU A 1 78 ? -31.690 23.992 10.901 1.00 73.06 78 LEU A C 1
ATOM 589 O O . LEU A 1 78 ? -32.886 23.855 10.650 1.00 73.06 78 LEU A O 1
ATOM 593 N N . GLN A 1 79 ? -31.075 23.195 11.778 1.00 71.12 79 GLN A N 1
ATOM 594 C CA . GLN A 1 79 ? -31.804 22.189 12.558 1.00 71.12 79 GLN A CA 1
ATOM 595 C C . GLN A 1 79 ? -32.579 22.808 13.727 1.00 71.12 79 GLN A C 1
ATOM 597 O O . GLN A 1 79 ? -33.671 22.337 14.050 1.00 71.12 79 GLN A O 1
ATOM 602 N N . ALA A 1 80 ? -32.065 23.887 14.327 1.00 64.88 80 ALA A N 1
ATOM 603 C CA . ALA A 1 80 ? -32.749 24.600 15.404 1.00 64.88 80 ALA A CA 1
ATOM 604 C C . ALA A 1 80 ? -34.085 25.221 14.950 1.00 64.88 80 ALA A C 1
ATOM 606 O O . ALA A 1 80 ? -35.029 25.273 15.737 1.00 64.88 80 ALA A O 1
ATOM 607 N N . THR A 1 81 ? -34.206 25.613 13.677 1.00 63.88 81 THR A N 1
ATOM 608 C CA . THR A 1 81 ? -35.451 26.152 13.101 1.00 63.88 81 THR A CA 1
ATOM 609 C C . THR A 1 81 ? -36.452 25.074 12.669 1.00 63.88 81 THR A C 1
ATOM 611 O O . THR A 1 81 ? -37.617 25.388 12.445 1.00 63.88 81 THR A O 1
ATOM 614 N N . ARG A 1 82 ? -36.042 23.797 12.590 1.00 65.12 82 ARG A N 1
ATOM 615 C CA . ARG A 1 82 ? -36.886 22.660 12.166 1.00 65.12 82 ARG A CA 1
ATOM 616 C C . ARG A 1 82 ? -37.491 21.846 13.317 1.00 65.12 82 ARG A C 1
ATOM 618 O O . ARG A 1 82 ? -37.989 20.745 13.080 1.00 65.12 82 ARG A O 1
ATOM 625 N N . ARG A 1 83 ? -37.454 22.334 14.564 1.00 56.03 83 ARG A N 1
ATOM 626 C CA . ARG A 1 83 ? -38.072 21.607 15.686 1.00 56.03 83 ARG A CA 1
ATOM 627 C C . ARG A 1 83 ? -39.573 21.389 15.443 1.00 56.03 83 ARG A C 1
ATOM 629 O O . ARG A 1 83 ? -40.307 22.284 15.044 1.00 56.03 83 ARG A O 1
ATOM 636 N N . ASN A 1 84 ? -39.954 20.137 15.661 1.00 49.72 84 ASN A N 1
ATOM 637 C CA . ASN A 1 84 ? -41.175 19.462 15.243 1.00 49.72 84 ASN A CA 1
ATOM 638 C C . ASN A 1 84 ? -42.454 20.149 15.786 1.00 49.72 84 ASN A C 1
ATOM 640 O O . ASN A 1 84 ? -42.596 20.233 17.006 1.00 49.72 84 ASN A O 1
ATOM 644 N N . PRO A 1 85 ? -43.408 20.586 14.938 1.00 58.50 85 PRO A N 1
ATOM 645 C CA . PRO A 1 85 ? -44.649 21.233 15.387 1.00 58.50 85 PRO A CA 1
ATOM 646 C C . PRO A 1 85 ? -45.644 20.288 16.092 1.00 58.50 85 PRO A C 1
A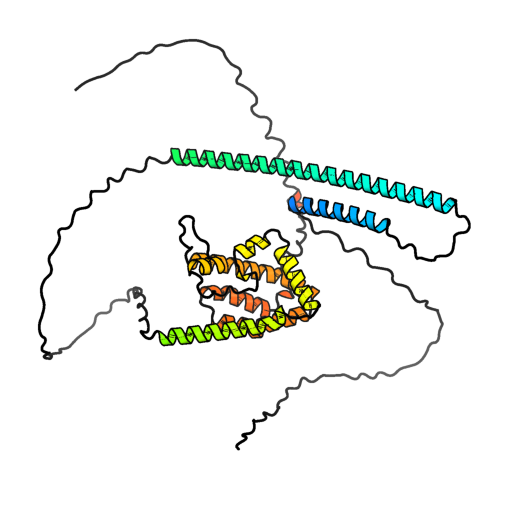TOM 648 O O . PRO A 1 85 ? -46.704 20.734 16.519 1.00 58.50 85 PRO A O 1
ATOM 651 N N . HIS A 1 86 ? -45.329 18.994 16.234 1.00 51.50 86 HIS A N 1
ATOM 652 C CA . HIS A 1 86 ? -46.249 17.977 16.763 1.00 51.50 86 HIS A CA 1
ATOM 653 C C . HIS A 1 86 ? -45.950 17.482 18.188 1.00 51.50 86 HIS A C 1
ATOM 655 O O . HIS A 1 86 ? -46.532 16.488 18.617 1.00 51.50 86 HIS A O 1
ATOM 661 N N . SER A 1 87 ? -45.084 18.154 18.952 1.00 49.34 87 SER A N 1
ATOM 662 C CA . SER A 1 87 ? -44.928 17.828 20.377 1.00 49.34 87 SER A CA 1
ATOM 663 C C . SER A 1 87 ? -46.055 18.483 21.183 1.00 49.34 87 SER A C 1
ATOM 665 O O . SER A 1 87 ? -45.969 19.651 21.552 1.00 49.34 87 SER A O 1
ATOM 667 N N . ILE A 1 88 ? -47.138 17.735 21.403 1.00 50.72 88 ILE A N 1
ATOM 668 C CA . ILE A 1 88 ? -48.272 18.109 22.258 1.00 50.72 88 ILE A CA 1
ATOM 669 C C . ILE A 1 88 ? -47.819 17.971 23.720 1.00 50.72 88 ILE A C 1
ATOM 671 O O . ILE A 1 88 ? -48.070 16.961 24.368 1.00 50.72 88 ILE A O 1
ATOM 675 N N . GLU A 1 89 ? -47.106 18.9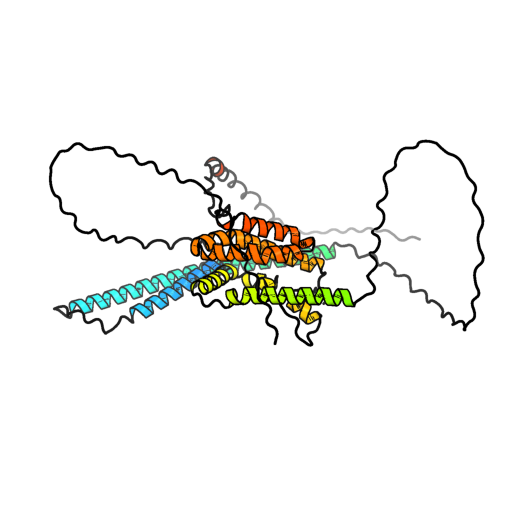70 24.233 1.00 53.25 89 GLU A N 1
ATOM 676 C CA . GLU A 1 89 ? -46.977 19.190 25.676 1.00 53.25 89 GLU A CA 1
ATOM 677 C C . GLU A 1 89 ? -47.963 20.281 26.105 1.00 53.25 89 GLU A C 1
ATOM 679 O O . GLU A 1 89 ? -48.234 21.232 25.369 1.00 53.25 89 GLU A O 1
ATOM 684 N N . ALA A 1 90 ? -48.567 20.076 27.276 1.00 61.50 90 ALA A N 1
ATOM 685 C CA . ALA A 1 90 ? -49.702 20.834 27.786 1.00 61.50 90 ALA A CA 1
ATOM 686 C C . ALA A 1 90 ? -49.469 22.362 27.790 1.00 61.50 90 ALA A C 1
ATOM 688 O O . ALA A 1 90 ? -48.359 22.817 28.071 1.00 61.50 90 ALA A O 1
ATOM 689 N N . PRO A 1 91 ? -50.514 23.172 27.523 1.00 53.72 91 PRO A N 1
ATOM 690 C CA . PRO A 1 91 ? -50.380 24.618 27.409 1.00 53.72 91 PRO A CA 1
ATOM 691 C C . PRO A 1 91 ? -49.946 25.241 28.748 1.00 53.72 91 PRO A C 1
ATOM 693 O O . PRO A 1 91 ? -50.631 25.050 29.760 1.00 53.72 91 PRO A O 1
ATOM 696 N N . PRO A 1 92 ? -48.847 26.017 28.783 1.00 55.84 92 PRO A N 1
ATOM 697 C CA . PRO A 1 92 ? -48.494 26.794 29.959 1.00 55.84 92 PRO A CA 1
ATOM 698 C C . PRO A 1 92 ? -49.544 27.885 30.191 1.00 55.84 92 PRO A C 1
ATOM 700 O O . PRO A 1 92 ? -49.965 28.599 29.276 1.00 55.84 92 PRO A O 1
ATOM 703 N N . ARG A 1 93 ? -49.986 28.006 31.443 1.00 57.09 93 ARG A N 1
ATOM 704 C CA . ARG A 1 93 ? -50.947 29.012 31.900 1.00 57.09 93 ARG A CA 1
ATOM 705 C C . ARG A 1 93 ? -50.262 30.378 32.028 1.00 57.09 93 ARG A C 1
ATOM 707 O O . ARG A 1 93 ? -49.931 30.752 33.139 1.00 57.09 93 ARG A O 1
ATOM 714 N N . THR A 1 94 ? -50.053 31.042 30.887 1.00 67.25 94 THR A N 1
ATOM 715 C CA . THR A 1 94 ? -49.969 32.501 30.604 1.00 67.25 94 THR A CA 1
ATOM 716 C C . THR A 1 94 ? -49.126 32.684 29.333 1.00 67.25 94 THR A C 1
ATOM 718 O O . THR A 1 94 ? -47.902 32.598 29.330 1.00 67.25 94 THR A O 1
ATOM 721 N N . SER A 1 95 ? -49.790 32.876 28.191 1.00 61.72 95 SER A N 1
ATOM 722 C CA . SER A 1 95 ? -49.185 32.764 26.851 1.00 61.72 95 SER A CA 1
ATOM 723 C C . SER A 1 95 ? -48.261 33.916 26.433 1.00 61.72 95 SER A C 1
ATOM 725 O O . SER A 1 95 ? -47.696 33.867 25.341 1.00 61.72 95 SER A O 1
ATOM 727 N N . GLU A 1 96 ? -48.137 34.967 27.243 1.00 66.38 96 GLU A N 1
ATOM 728 C CA . GLU A 1 96 ? -47.415 36.189 26.868 1.00 66.38 96 GLU A CA 1
ATOM 729 C C . GLU A 1 96 ? -45.960 36.196 27.352 1.00 66.38 96 GLU A C 1
ATOM 731 O O . GLU A 1 96 ? -45.059 36.434 26.549 1.00 66.38 96 GLU A O 1
ATOM 736 N N . GLU A 1 97 ? -45.693 35.820 28.606 1.00 61.47 97 GLU A N 1
ATOM 737 C CA . GLU A 1 97 ? -44.324 35.789 29.146 1.00 61.47 97 GLU A CA 1
ATOM 738 C C . GLU A 1 97 ? -43.447 34.751 28.432 1.00 61.47 97 GLU A C 1
ATOM 740 O O . GLU A 1 97 ? -42.315 35.049 28.051 1.00 61.47 97 GLU A O 1
ATOM 745 N N . ALA A 1 98 ? -43.998 33.573 28.117 1.00 62.09 98 ALA A N 1
ATOM 746 C CA . ALA A 1 98 ? -43.274 32.531 27.386 1.00 62.09 98 ALA A CA 1
ATOM 747 C C . ALA A 1 98 ? -42.864 32.959 25.961 1.00 62.09 98 ALA A C 1
ATOM 749 O O . ALA A 1 98 ? -41.848 32.496 25.441 1.00 62.09 98 ALA A O 1
ATOM 750 N N . ARG A 1 99 ? -43.618 33.861 25.315 1.00 65.25 99 ARG A N 1
ATOM 751 C CA . ARG A 1 99 ? -43.283 34.368 23.973 1.00 65.25 99 ARG A CA 1
ATOM 752 C C . ARG A 1 99 ? -42.139 35.376 24.013 1.00 65.25 99 ARG A C 1
ATOM 754 O O . ARG A 1 99 ? -41.278 35.338 23.137 1.00 65.25 99 ARG A O 1
ATOM 761 N N . VAL A 1 100 ? -42.098 36.237 25.030 1.00 68.00 100 VAL A N 1
ATOM 762 C CA . VAL A 1 100 ? -41.032 37.240 25.184 1.00 68.00 100 VAL A CA 1
ATOM 763 C C . VAL A 1 100 ? -39.685 36.568 25.477 1.00 68.00 100 VAL A C 1
ATOM 765 O O . VAL A 1 100 ? -38.674 36.941 24.878 1.00 68.00 100 VAL A O 1
ATOM 768 N N . THR A 1 101 ? -39.660 35.522 26.311 1.00 65.81 101 THR A N 1
ATOM 769 C CA . THR A 1 101 ? -38.422 34.785 26.621 1.00 65.81 101 THR A CA 1
ATOM 770 C C . THR A 1 101 ? -37.866 34.046 25.397 1.00 65.81 101 THR A C 1
ATOM 772 O O . THR A 1 101 ? -36.676 34.153 25.107 1.00 65.81 101 THR A O 1
ATOM 775 N N . LEU A 1 102 ? -38.721 33.387 24.603 1.00 69.31 102 LEU A N 1
ATOM 776 C CA . LEU A 1 102 ? -38.286 32.637 23.414 1.00 69.31 102 LEU A CA 1
ATOM 777 C C . LEU A 1 102 ? -37.687 33.530 22.313 1.00 69.31 102 LEU A C 1
ATOM 779 O O . LEU A 1 102 ? -36.725 33.134 21.652 1.00 69.31 102 LEU A O 1
ATOM 783 N N . VAL A 1 103 ? -38.221 34.741 22.117 1.00 72.12 103 VAL A N 1
ATOM 784 C CA . VAL A 1 103 ? -37.683 35.696 21.130 1.00 72.12 103 VAL A CA 1
ATOM 785 C C . VAL A 1 103 ? -36.324 36.247 21.578 1.00 72.12 103 VAL A C 1
ATOM 787 O O . VAL A 1 103 ? -35.413 36.389 20.756 1.00 72.12 103 VAL A O 1
ATOM 790 N N . SER A 1 104 ? -36.156 36.505 22.879 1.00 76.88 104 SER A N 1
ATOM 791 C CA . SER A 1 104 ? -34.879 36.953 23.451 1.00 76.88 104 SER A CA 1
ATOM 792 C C . SER A 1 104 ? -33.779 35.895 23.286 1.00 76.88 104 SER A C 1
ATOM 794 O O . SER A 1 104 ? -32.678 36.202 22.817 1.00 76.88 104 SER A O 1
ATOM 796 N N . ASP A 1 105 ? -34.094 34.627 23.560 1.00 77.31 105 ASP A N 1
ATOM 797 C CA . ASP A 1 105 ? -33.135 33.524 23.443 1.00 77.31 105 ASP A CA 1
ATOM 798 C C . ASP A 1 105 ? -32.710 33.272 21.990 1.00 77.31 105 ASP A C 1
ATOM 800 O O . ASP A 1 105 ? -31.520 33.100 21.710 1.00 77.31 105 ASP A O 1
ATOM 804 N N . ALA A 1 106 ? -33.643 33.342 21.034 1.00 75.06 106 ALA A N 1
ATOM 805 C CA . ALA A 1 106 ? -33.328 33.210 19.611 1.00 75.06 106 ALA A CA 1
ATOM 806 C C . ALA A 1 106 ? -32.402 34.336 19.104 1.00 75.06 106 ALA A C 1
ATOM 808 O O . ALA A 1 106 ? -31.465 34.085 18.335 1.00 75.06 106 ALA A O 1
ATOM 809 N N . SER A 1 107 ? -32.616 35.572 19.570 1.00 83.88 107 SER A N 1
ATOM 810 C CA . SER A 1 107 ? -31.769 36.725 19.235 1.00 83.88 107 SER A CA 1
ATOM 811 C C . SER A 1 107 ? -30.350 36.574 19.798 1.00 83.88 107 SER A C 1
ATOM 813 O O . SER A 1 107 ? -29.360 36.765 19.082 1.00 83.88 107 SER A O 1
ATOM 815 N N . ASN A 1 108 ? -30.231 36.129 21.053 1.00 84.56 108 ASN A N 1
ATOM 816 C CA . ASN A 1 108 ? -28.940 35.886 21.698 1.00 84.56 108 ASN A CA 1
ATOM 817 C C . ASN A 1 108 ? -28.151 34.753 21.022 1.00 84.56 108 ASN A C 1
ATOM 819 O O . ASN A 1 108 ? -26.943 34.889 20.806 1.00 84.56 108 ASN A O 1
ATOM 823 N N . ILE A 1 109 ? -28.821 33.666 20.619 1.00 81.12 109 ILE A N 1
ATOM 824 C CA . ILE A 1 109 ? -28.199 32.566 19.864 1.00 81.12 109 ILE A CA 1
ATOM 825 C C . ILE A 1 109 ? -27.687 33.063 18.506 1.00 81.12 109 ILE A C 1
ATOM 827 O O . ILE A 1 109 ? -26.548 32.777 18.133 1.00 81.12 109 ILE A O 1
ATOM 831 N N . THR A 1 110 ? -28.484 33.865 17.796 1.00 85.94 110 THR A N 1
ATOM 832 C CA . THR A 1 110 ? -28.099 34.421 16.489 1.00 85.94 110 THR A CA 1
ATOM 833 C C . THR A 1 110 ? -26.867 35.321 16.607 1.00 85.94 110 THR A C 1
ATOM 835 O O . THR A 1 110 ? -25.917 35.175 15.836 1.00 85.94 110 THR A O 1
ATOM 838 N N . ARG A 1 111 ? -26.820 36.195 17.622 1.00 90.81 111 ARG A N 1
ATOM 839 C CA . ARG A 1 111 ? -25.665 37.071 17.875 1.00 90.81 111 ARG A CA 1
ATOM 840 C C . ARG A 1 111 ? -24.401 36.276 18.221 1.00 90.81 111 ARG A C 1
ATOM 842 O O . ARG A 1 111 ? -23.321 36.603 17.733 1.00 90.81 111 ARG A O 1
ATOM 849 N N . LYS A 1 112 ? -24.524 35.215 19.026 1.00 88.94 112 LYS A N 1
ATOM 850 C CA . LYS A 1 112 ? -23.390 34.357 19.402 1.00 88.94 112 LYS A CA 1
ATOM 851 C C . LYS A 1 112 ? -22.830 33.587 18.202 1.00 88.94 112 LYS A C 1
ATOM 853 O O . LYS A 1 112 ? -21.613 33.501 18.055 1.00 88.94 112 LYS A O 1
ATOM 858 N N . ASN A 1 113 ? -23.701 33.093 17.322 1.00 81.25 113 ASN A N 1
ATOM 859 C CA . ASN A 1 113 ? -23.287 32.432 16.084 1.00 81.25 113 ASN A CA 1
ATOM 860 C C . ASN A 1 113 ? -22.580 33.403 15.129 1.00 81.25 113 ASN A C 1
ATOM 862 O O . ASN A 1 113 ? -21.545 33.049 14.571 1.00 81.25 113 ASN A O 1
ATOM 866 N N . ALA A 1 114 ? -23.073 34.640 15.000 1.00 89.62 114 ALA A N 1
ATOM 867 C CA . ALA A 1 114 ? -22.421 35.668 14.187 1.00 89.62 114 ALA A CA 1
ATOM 868 C C . ALA A 1 114 ? -21.008 36.012 14.699 1.00 89.62 114 ALA A C 1
ATOM 870 O O . ALA A 1 114 ? -20.067 36.086 13.912 1.00 89.62 114 ALA A O 1
ATOM 871 N N . LEU A 1 115 ? -20.833 36.150 16.020 1.00 93.50 115 LEU A N 1
ATOM 872 C CA . LEU A 1 115 ? -19.524 36.420 16.629 1.00 93.50 115 LEU A CA 1
ATOM 873 C C . LEU A 1 115 ? -18.535 35.257 16.430 1.00 93.50 115 LEU A C 1
ATOM 875 O O . LEU A 1 115 ? -17.353 35.465 16.147 1.00 93.50 115 LEU A O 1
ATOM 879 N N . MET A 1 116 ? -19.018 34.020 16.560 1.00 87.19 116 MET A N 1
ATOM 880 C CA . MET A 1 116 ? -18.210 32.828 16.308 1.00 87.19 116 MET A CA 1
ATOM 881 C C . MET A 1 116 ? -17.772 32.753 14.840 1.00 87.19 116 MET A C 1
ATOM 883 O O . MET A 1 116 ? -16.602 32.487 14.574 1.00 87.19 116 MET A O 1
ATOM 887 N N . GLN A 1 117 ? -18.669 33.064 13.900 1.00 85.94 117 GLN A N 1
ATOM 888 C CA . GLN A 1 117 ? -18.343 33.102 12.476 1.00 85.94 117 GLN A CA 1
ATOM 889 C C . GLN A 1 117 ? -17.279 34.163 12.163 1.00 85.94 117 GLN A C 1
ATOM 891 O O . GLN A 1 117 ? -16.293 33.858 11.500 1.00 85.94 117 GLN A O 1
ATOM 896 N N . GLN A 1 118 ? -17.407 35.365 12.735 1.00 93.31 118 GLN A N 1
ATOM 897 C CA . GLN A 1 118 ? -16.409 36.429 12.589 1.00 93.31 118 GLN A CA 1
ATOM 898 C C . GLN A 1 118 ? -15.023 36.004 13.105 1.00 93.31 118 GLN A C 1
ATOM 900 O O . GLN A 1 118 ? -13.996 36.349 12.518 1.00 93.31 118 GLN A O 1
ATOM 905 N N . THR A 1 119 ? -14.983 35.231 14.193 1.00 90.50 119 THR A N 1
ATOM 906 C CA . THR A 1 119 ? -13.729 34.724 14.769 1.00 90.50 119 THR A CA 1
ATOM 907 C C . THR A 1 119 ? -13.082 33.692 13.844 1.00 90.50 119 THR A C 1
ATOM 909 O O . THR A 1 119 ? -11.882 33.766 13.591 1.00 90.50 119 THR A O 1
ATOM 912 N N . ILE A 1 120 ? -13.879 32.774 13.287 1.00 86.19 120 ILE A N 1
ATOM 913 C CA . ILE A 1 120 ? -13.414 31.776 12.313 1.00 86.19 120 ILE A CA 1
ATOM 914 C C . ILE A 1 120 ? -12.853 32.460 11.062 1.00 86.19 120 ILE A C 1
ATOM 916 O O . ILE A 1 120 ? -11.758 32.113 10.626 1.00 86.19 120 ILE A O 1
ATOM 920 N N . ASP A 1 121 ? -13.559 33.452 10.518 1.00 87.75 121 ASP A N 1
ATOM 921 C CA . ASP A 1 121 ? -13.125 34.161 9.310 1.00 87.75 121 ASP A CA 1
ATOM 922 C C . ASP A 1 121 ? -11.829 34.960 9.558 1.00 87.75 121 ASP A C 1
ATOM 924 O O . ASP A 1 121 ? -10.935 34.984 8.711 1.00 87.75 121 ASP A O 1
ATOM 928 N N . THR A 1 122 ? -11.672 35.542 10.753 1.00 94.38 122 THR A N 1
ATOM 929 C CA . THR A 1 122 ? -10.443 36.253 11.149 1.00 94.38 122 THR A CA 1
ATOM 930 C C . THR A 1 122 ? -9.242 35.309 11.248 1.00 94.38 122 THR A C 1
ATOM 932 O O . THR A 1 122 ? -8.152 35.637 10.775 1.00 94.38 122 THR A O 1
ATOM 935 N N . GLU A 1 123 ? -9.416 34.129 11.848 1.00 89.75 123 GLU A N 1
ATOM 936 C CA . GLU A 1 123 ? -8.349 33.125 11.932 1.00 89.75 123 GLU A CA 1
ATOM 937 C C . GLU A 1 123 ? -8.009 32.543 10.556 1.00 89.75 123 GLU A C 1
ATOM 939 O O . GLU A 1 123 ? -6.833 32.362 10.234 1.00 89.75 123 GLU A O 1
ATOM 944 N N . LEU A 1 124 ? -9.010 32.327 9.699 1.00 87.69 124 LEU A N 1
ATOM 945 C CA . LEU A 1 124 ? -8.792 31.863 8.333 1.00 87.69 124 LEU A CA 1
ATOM 946 C C . LEU A 1 124 ? -7.937 32.854 7.527 1.00 87.69 124 LEU A C 1
ATOM 948 O O . LEU A 1 124 ? -7.007 32.432 6.838 1.00 87.69 124 LEU A O 1
ATOM 952 N N . GLU A 1 125 ? -8.178 34.162 7.655 1.00 94.00 125 GLU A N 1
ATOM 953 C CA . GLU A 1 125 ? -7.363 35.176 6.971 1.00 94.00 125 GLU A CA 1
ATOM 954 C C . GLU A 1 125 ? -5.909 35.176 7.478 1.00 94.00 125 GLU A C 1
ATOM 956 O O . GLU A 1 125 ? -4.969 35.238 6.680 1.00 94.00 125 GLU A O 1
ATOM 961 N N . LYS A 1 126 ? -5.678 35.002 8.789 1.00 93.06 126 LYS A N 1
ATOM 962 C CA . LYS A 1 126 ? -4.315 34.848 9.338 1.00 93.06 126 LYS A CA 1
ATOM 963 C C . LYS A 1 126 ? -3.604 33.633 8.742 1.00 93.06 126 LYS A C 1
ATOM 965 O O . LYS A 1 126 ? -2.452 33.729 8.324 1.00 93.06 126 LYS A O 1
ATOM 970 N N . VAL A 1 127 ? -4.291 32.500 8.631 1.00 86.25 127 VAL A N 1
ATOM 971 C CA . VAL A 1 127 ? -3.712 31.292 8.030 1.00 86.25 127 VAL A CA 1
ATOM 972 C C . VAL A 1 127 ? -3.397 31.508 6.542 1.00 86.25 127 VAL A C 1
ATOM 974 O O . VAL A 1 127 ? -2.326 31.121 6.062 1.00 86.25 127 VAL A O 1
ATOM 977 N N . MET A 1 128 ? -4.275 32.199 5.813 1.00 86.25 128 MET A N 1
ATOM 978 C CA . MET A 1 128 ? -4.072 32.522 4.398 1.00 86.25 128 MET A CA 1
ATOM 979 C C . MET A 1 128 ? -2.904 33.489 4.168 1.00 86.25 128 MET A C 1
ATOM 981 O O . MET A 1 128 ? -2.146 33.309 3.211 1.00 86.25 128 MET A O 1
ATOM 985 N N . THR A 1 129 ? -2.691 34.473 5.044 1.00 93.56 129 THR A N 1
ATOM 986 C CA . THR A 1 129 ? -1.522 35.369 4.951 1.00 93.56 129 THR A CA 1
ATOM 987 C C . THR A 1 129 ? -0.202 34.625 5.178 1.00 93.56 129 THR A C 1
ATOM 989 O O . THR A 1 129 ? 0.740 34.811 4.404 1.00 93.56 129 THR A O 1
ATOM 992 N N . VAL A 1 130 ? -0.145 33.702 6.146 1.00 90.25 130 VAL A N 1
ATOM 993 C CA . VAL A 1 130 ? 1.022 32.822 6.354 1.00 90.25 130 VAL A CA 1
ATOM 994 C C . VAL A 1 130 ? 1.279 31.949 5.122 1.00 90.25 130 VAL A C 1
ATOM 996 O O . VAL A 1 130 ? 2.423 31.814 4.682 1.00 90.25 130 VAL A O 1
ATOM 999 N N . ARG A 1 131 ? 0.222 31.399 4.511 1.00 87.00 131 ARG A N 1
ATOM 1000 C CA . ARG A 1 131 ? 0.326 30.601 3.280 1.00 87.00 131 ARG A CA 1
ATOM 1001 C C . ARG A 1 131 ? 0.902 31.409 2.114 1.00 87.00 131 ARG A C 1
ATOM 1003 O O . ARG A 1 131 ? 1.795 30.911 1.429 1.00 87.00 131 ARG A O 1
ATOM 1010 N N . ARG A 1 132 ? 0.437 32.648 1.908 1.00 93.38 132 ARG A N 1
ATOM 1011 C CA . ARG A 1 132 ? 0.975 33.560 0.878 1.00 93.38 132 ARG A CA 1
ATOM 1012 C C . ARG A 1 132 ? 2.460 33.857 1.124 1.00 93.38 132 ARG A C 1
ATOM 1014 O O . ARG A 1 132 ? 3.269 33.666 0.224 1.00 93.38 132 ARG A O 1
ATOM 1021 N N . SER A 1 133 ? 2.836 34.191 2.361 1.00 93.19 133 SER A N 1
ATOM 1022 C CA . SER A 1 133 ? 4.239 34.433 2.743 1.00 93.19 133 SER A CA 1
ATOM 1023 C C . SER A 1 133 ? 5.147 33.221 2.477 1.00 93.19 133 SER A C 1
ATOM 1025 O O . SER A 1 133 ? 6.242 33.349 1.924 1.00 93.19 133 SER A O 1
ATOM 1027 N N . ARG A 1 134 ? 4.674 32.007 2.793 1.00 89.25 134 ARG A N 1
ATOM 1028 C CA . ARG A 1 134 ? 5.408 30.767 2.497 1.00 89.25 134 ARG A CA 1
ATOM 1029 C C . ARG A 1 134 ? 5.575 30.540 0.993 1.00 89.25 134 ARG A C 1
ATOM 1031 O O . ARG A 1 134 ? 6.658 30.140 0.568 1.00 89.25 134 ARG A O 1
ATOM 1038 N N . ALA A 1 135 ? 4.539 30.800 0.197 1.00 88.88 135 ALA A N 1
ATOM 1039 C CA . ALA A 1 135 ? 4.616 30.695 -1.259 1.00 88.88 135 ALA A CA 1
ATOM 1040 C C . ALA A 1 135 ? 5.653 31.672 -1.846 1.00 88.88 135 ALA A C 1
ATOM 1042 O O . ALA A 1 135 ? 6.462 31.272 -2.685 1.00 88.88 135 ALA A O 1
ATOM 1043 N N . ASP A 1 136 ? 5.712 32.905 -1.337 1.00 95.00 136 ASP A N 1
ATOM 1044 C CA . ASP A 1 136 ? 6.712 33.895 -1.750 1.00 95.00 136 ASP A CA 1
ATOM 1045 C C . ASP A 1 136 ? 8.141 33.466 -1.392 1.00 95.00 136 ASP A C 1
ATOM 1047 O O . ASP A 1 136 ? 9.060 33.616 -2.202 1.00 95.00 136 ASP A O 1
ATOM 1051 N N . MET A 1 137 ? 8.353 32.883 -0.205 1.00 91.94 137 MET A N 1
ATOM 1052 C CA . MET A 1 137 ? 9.661 32.331 0.176 1.00 91.94 137 MET A CA 1
ATOM 1053 C C . MET A 1 137 ? 10.096 31.190 -0.748 1.00 91.94 137 MET A C 1
ATOM 1055 O O . MET A 1 137 ? 11.236 31.181 -1.214 1.00 91.94 137 MET A O 1
ATOM 1059 N N . LEU A 1 138 ? 9.194 30.256 -1.063 1.00 89.75 138 LEU A N 1
ATOM 1060 C CA . LEU A 1 138 ? 9.489 29.154 -1.984 1.00 89.75 138 LEU A CA 1
ATOM 1061 C C . LEU A 1 138 ? 9.793 29.661 -3.401 1.00 89.75 138 LEU A C 1
ATOM 1063 O O . LEU A 1 138 ? 10.716 29.164 -4.044 1.00 89.75 138 LEU A O 1
ATOM 1067 N N . SER A 1 139 ? 9.089 30.699 -3.857 1.00 95.75 139 SER A N 1
ATOM 1068 C CA . SER A 1 139 ? 9.366 31.364 -5.134 1.00 95.75 139 SER A CA 1
ATOM 1069 C C . SER A 1 139 ? 10.769 31.988 -5.165 1.00 95.75 139 SER A C 1
ATOM 1071 O O . SER A 1 139 ? 11.524 31.780 -6.119 1.00 95.75 139 SER A O 1
ATOM 1073 N N . LYS A 1 140 ? 11.184 32.672 -4.087 1.00 95.44 140 LYS A N 1
ATOM 1074 C CA . LYS A 1 140 ? 12.551 33.214 -3.956 1.00 95.44 140 LYS A CA 1
ATOM 1075 C C . LYS A 1 140 ? 13.614 32.113 -3.981 1.00 95.44 140 LYS A C 1
ATOM 1077 O O . LYS A 1 140 ? 14.632 32.266 -4.655 1.00 95.44 140 LYS A O 1
ATOM 1082 N N . ILE A 1 141 ? 13.378 30.995 -3.292 1.00 92.06 141 ILE A N 1
ATOM 1083 C CA . ILE A 1 141 ? 14.290 29.840 -3.305 1.00 92.06 141 ILE A CA 1
ATOM 1084 C C . ILE A 1 141 ? 14.415 29.281 -4.727 1.00 92.06 141 ILE A C 1
ATOM 1086 O O . ILE A 1 141 ? 15.531 29.105 -5.212 1.00 92.06 141 ILE A O 1
ATOM 1090 N N . ALA A 1 142 ? 13.297 29.082 -5.430 1.00 91.25 142 ALA A N 1
ATOM 1091 C CA . ALA A 1 142 ? 13.300 28.590 -6.806 1.00 91.25 142 ALA A CA 1
ATOM 1092 C C . ALA A 1 142 ? 14.078 29.518 -7.761 1.00 91.25 142 ALA A C 1
ATOM 1094 O O . ALA A 1 142 ? 14.858 29.051 -8.594 1.00 91.25 142 ALA A O 1
ATOM 1095 N N . GLN A 1 143 ? 13.933 30.839 -7.612 1.00 95.88 143 GLN A N 1
ATOM 1096 C CA . GLN A 1 143 ? 14.710 31.813 -8.388 1.00 95.88 143 GLN A CA 1
ATOM 1097 C C . GLN A 1 143 ? 16.213 31.738 -8.089 1.00 95.88 143 GLN A C 1
ATOM 1099 O O . GLN A 1 143 ? 17.025 31.802 -9.015 1.00 95.88 143 GLN A O 1
ATOM 1104 N N . ASN A 1 144 ? 16.594 31.572 -6.821 1.00 94.06 144 ASN A N 1
ATOM 1105 C CA . ASN A 1 144 ? 17.996 31.432 -6.428 1.00 94.06 144 ASN A CA 1
ATOM 1106 C C . ASN A 1 144 ? 18.620 30.148 -6.984 1.00 94.06 144 ASN A C 1
ATOM 1108 O O . ASN A 1 144 ? 19.726 30.198 -7.520 1.00 94.06 144 ASN A O 1
ATOM 1112 N N . VAL A 1 145 ? 17.895 29.026 -6.947 1.00 95.12 145 VAL A N 1
ATOM 1113 C CA . VAL A 1 145 ? 18.334 27.762 -7.563 1.00 95.12 145 VAL A CA 1
ATOM 1114 C C . VAL A 1 145 ? 18.583 27.950 -9.061 1.00 95.12 145 VAL A C 1
ATOM 1116 O O . VAL A 1 145 ? 19.635 27.562 -9.563 1.00 95.12 145 VAL A O 1
ATOM 1119 N N . LYS A 1 146 ? 17.681 28.640 -9.770 1.00 96.19 146 LYS A N 1
ATOM 1120 C CA . LYS A 1 146 ? 17.847 28.930 -11.202 1.00 96.19 146 LYS A CA 1
ATOM 1121 C C . LYS A 1 146 ? 19.069 29.812 -11.491 1.00 96.19 146 LYS A C 1
ATOM 1123 O O . LYS A 1 146 ? 19.764 29.596 -12.481 1.00 96.19 146 LYS A O 1
ATOM 1128 N N . ARG A 1 147 ? 19.361 30.798 -10.632 1.00 94.94 147 ARG A N 1
ATOM 1129 C CA . ARG A 1 147 ? 20.577 31.627 -10.748 1.00 94.94 147 ARG A CA 1
ATOM 1130 C C . ARG A 1 147 ? 21.847 30.799 -10.557 1.00 94.94 147 ARG A C 1
ATOM 1132 O O . ARG A 1 147 ? 22.780 30.956 -11.342 1.00 94.94 147 ARG A O 1
ATOM 1139 N N . LEU A 1 148 ? 21.867 29.910 -9.566 1.00 95.88 148 LEU A N 1
ATOM 1140 C CA . LEU A 1 148 ? 22.995 29.007 -9.324 1.00 95.88 148 LEU A CA 1
ATOM 1141 C C . LEU A 1 148 ? 23.213 28.045 -10.496 1.00 95.88 148 LEU A C 1
ATOM 1143 O O . LEU A 1 148 ? 24.350 27.823 -10.896 1.00 95.88 148 LEU A O 1
ATOM 1147 N N . GLU A 1 149 ? 22.142 27.532 -11.104 1.00 94.94 149 GLU A N 1
ATOM 1148 C CA . GLU A 1 149 ? 22.241 26.665 -12.282 1.00 94.94 149 GLU A CA 1
ATOM 1149 C C . GLU A 1 149 ? 22.888 27.385 -13.478 1.00 94.94 149 GLU A C 1
ATOM 1151 O O . GLU A 1 149 ? 23.732 26.818 -14.174 1.00 94.94 149 GLU A O 1
ATOM 1156 N N . ILE A 1 150 ? 22.540 28.658 -13.697 1.00 95.69 150 ILE A N 1
ATOM 1157 C CA . ILE A 1 150 ? 23.155 29.492 -14.740 1.00 95.69 150 ILE A CA 1
ATOM 1158 C C . ILE A 1 150 ? 24.639 29.730 -14.436 1.00 95.69 150 ILE A C 1
ATOM 1160 O O . ILE A 1 150 ? 25.471 29.594 -15.331 1.00 95.69 150 ILE A O 1
ATOM 1164 N N . GLN A 1 151 ? 24.984 30.046 -13.184 1.00 95.88 151 GLN A N 1
ATOM 1165 C CA . GLN A 1 151 ? 26.380 30.230 -12.773 1.00 95.88 151 GLN A CA 1
ATOM 1166 C C . GLN A 1 151 ? 27.198 28.946 -12.947 1.00 95.88 151 GLN A C 1
ATOM 1168 O O . GLN A 1 151 ? 28.317 29.001 -13.450 1.00 95.88 151 GLN A O 1
ATOM 1173 N N . LEU A 1 152 ? 26.625 27.788 -12.612 1.00 95.56 152 LEU A N 1
ATOM 1174 C CA . LEU A 1 152 ? 27.276 26.492 -12.786 1.00 95.56 152 LEU A CA 1
ATOM 1175 C C . LEU A 1 152 ? 27.501 26.164 -14.270 1.00 95.56 152 LEU A C 1
ATOM 1177 O O . LEU A 1 152 ? 28.580 25.710 -14.645 1.00 95.56 152 LEU A O 1
ATOM 1181 N N . LYS A 1 153 ? 26.515 26.448 -15.131 1.00 92.81 153 LYS A N 1
ATOM 1182 C CA . LYS A 1 153 ? 26.647 26.300 -16.591 1.00 92.81 153 LYS A CA 1
ATOM 1183 C C . LYS A 1 153 ? 27.706 27.233 -17.182 1.00 92.81 153 LYS A C 1
ATOM 1185 O O . LYS A 1 153 ? 28.401 26.824 -18.104 1.00 92.81 153 LYS A O 1
ATOM 1190 N N . ALA A 1 154 ? 27.845 28.448 -16.653 1.00 92.62 154 ALA A N 1
ATOM 1191 C CA . ALA A 1 154 ? 28.862 29.402 -17.091 1.00 92.62 154 ALA A CA 1
ATOM 1192 C C . ALA A 1 154 ? 30.277 29.057 -16.587 1.00 92.62 154 ALA A C 1
ATOM 1194 O O . ALA A 1 154 ? 31.254 29.379 -17.256 1.00 92.62 154 ALA A O 1
ATOM 1195 N N . ALA A 1 155 ? 30.393 28.409 -15.423 1.00 91.69 155 ALA A N 1
ATOM 1196 C CA . ALA A 1 155 ? 31.671 28.018 -14.829 1.00 91.69 155 ALA A CA 1
ATOM 1197 C C . ALA A 1 155 ? 32.267 26.734 -15.435 1.00 91.69 155 ALA A C 1
ATOM 1199 O O . ALA A 1 155 ? 33.463 26.481 -15.283 1.00 91.69 155 ALA A O 1
ATOM 1200 N N . LEU A 1 156 ? 31.458 25.912 -16.112 1.00 90.75 156 LEU A N 1
ATOM 1201 C CA . LEU A 1 156 ? 31.953 24.727 -16.804 1.00 90.75 156 LEU A CA 1
ATOM 1202 C C . LEU A 1 156 ? 32.795 25.155 -18.018 1.00 90.75 156 LEU A C 1
ATOM 1204 O O . LEU A 1 156 ? 32.286 25.867 -18.887 1.00 90.75 156 LEU A O 1
ATOM 1208 N N . PRO A 1 157 ? 34.069 24.725 -18.114 1.00 87.94 157 PRO A N 1
ATOM 1209 C CA . PRO A 1 157 ? 34.890 25.032 -19.274 1.00 87.94 157 PRO A CA 1
ATOM 1210 C C . PRO A 1 157 ? 34.209 24.489 -20.538 1.00 87.94 157 PRO A C 1
ATOM 1212 O O . PRO A 1 157 ? 33.587 23.419 -20.482 1.00 87.94 157 PRO A O 1
ATOM 1215 N N . PRO A 1 158 ? 34.304 25.201 -21.679 1.00 80.88 158 PRO A N 1
ATOM 1216 C CA . PRO A 1 158 ? 33.719 24.739 -22.926 1.00 80.88 158 PRO A CA 1
ATOM 1217 C C . PRO A 1 158 ? 34.228 23.328 -23.199 1.00 80.88 158 PRO A C 1
ATOM 1219 O O . PRO A 1 158 ? 35.437 23.085 -23.206 1.00 80.88 158 PRO A O 1
ATOM 1222 N N . LYS A 1 159 ? 33.285 22.389 -23.354 1.00 84.62 159 LYS A N 1
ATOM 1223 C CA . LYS A 1 159 ? 33.590 20.986 -23.639 1.00 84.62 159 LYS A CA 1
ATOM 1224 C C . LYS A 1 159 ? 34.602 20.963 -24.788 1.00 84.62 159 LYS A C 1
ATOM 1226 O O . LYS A 1 159 ? 34.300 21.551 -25.831 1.00 84.62 159 LYS A O 1
ATOM 1231 N N . PRO A 1 160 ? 35.784 20.342 -24.616 1.00 73.62 160 PRO A N 1
ATOM 1232 C CA . PRO A 1 160 ? 36.761 20.274 -25.686 1.00 73.62 160 PRO A CA 1
ATOM 1233 C C . PRO A 1 160 ? 36.076 19.630 -26.886 1.00 73.62 160 PRO A C 1
ATOM 1235 O O . PRO A 1 160 ? 35.487 18.553 -26.769 1.00 73.62 160 PRO A O 1
ATOM 1238 N N . VAL A 1 161 ? 36.081 20.345 -28.010 1.00 73.94 161 VAL A N 1
ATOM 1239 C CA . VAL A 1 161 ? 35.532 19.861 -29.273 1.00 73.94 161 VAL A CA 1
ATOM 1240 C C . VAL A 1 161 ? 36.376 18.659 -29.666 1.00 73.94 161 VAL A C 1
ATOM 1242 O O . VAL A 1 161 ? 37.478 18.796 -30.192 1.00 73.94 161 VAL A O 1
ATOM 1245 N N . VAL A 1 162 ? 35.882 17.467 -29.341 1.00 71.94 162 VAL A N 1
ATOM 1246 C CA . VAL A 1 162 ? 36.439 16.221 -29.849 1.00 71.94 162 VAL A CA 1
ATOM 1247 C C . VAL A 1 162 ? 36.143 16.236 -31.342 1.00 71.94 162 VAL A C 1
ATOM 1249 O O . VAL A 1 162 ? 35.007 16.014 -31.758 1.00 71.94 162 VAL A O 1
ATOM 1252 N N . LEU A 1 163 ? 37.157 16.580 -32.139 1.00 61.94 163 LEU A N 1
ATOM 1253 C CA . LEU A 1 163 ? 37.150 16.375 -33.580 1.00 61.94 163 LEU A CA 1
ATOM 1254 C C . LEU A 1 163 ? 36.867 14.893 -33.823 1.00 61.94 163 LEU A C 1
ATOM 1256 O O . LEU A 1 163 ? 37.731 14.046 -33.613 1.00 61.94 163 LEU A O 1
ATOM 1260 N N . VAL A 1 164 ? 35.634 14.588 -34.220 1.00 65.88 164 VAL A N 1
ATOM 1261 C CA . VAL A 1 164 ? 35.247 13.264 -34.696 1.00 65.88 164 VAL A CA 1
ATOM 1262 C C . VAL A 1 164 ? 35.964 13.056 -36.032 1.00 65.88 164 VAL A C 1
ATOM 1264 O O . VAL A 1 164 ? 35.695 13.807 -36.973 1.00 65.88 164 VAL A O 1
ATOM 1267 N N . PRO A 1 165 ? 36.899 12.096 -36.146 1.00 56.78 165 PRO A N 1
ATOM 1268 C CA . PRO A 1 165 ? 37.509 11.784 -37.428 1.00 56.78 165 PRO A CA 1
ATOM 1269 C C . PRO A 1 165 ? 36.450 11.189 -38.362 1.00 56.78 165 PRO A C 1
ATOM 1271 O O . PRO A 1 165 ? 35.669 10.320 -37.970 1.00 56.78 165 PRO A O 1
ATOM 1274 N N . SER A 1 166 ? 36.425 11.695 -39.594 1.00 60.44 166 SER A N 1
ATOM 1275 C CA . SER A 1 166 ? 35.487 11.320 -40.652 1.00 60.44 166 SER A CA 1
ATOM 1276 C C . SER A 1 166 ? 35.363 9.799 -40.841 1.00 60.44 166 SER A C 1
ATOM 1278 O O . SER A 1 166 ? 36.374 9.090 -40.787 1.00 60.44 166 SER A O 1
ATOM 1280 N N . PRO A 1 167 ? 34.153 9.282 -41.124 1.00 57.31 167 PRO A N 1
ATOM 1281 C CA . PRO A 1 167 ? 33.940 7.859 -41.346 1.00 57.31 167 PRO A CA 1
ATOM 1282 C C . PRO A 1 167 ? 34.657 7.397 -42.623 1.00 57.31 167 PRO A C 1
ATOM 1284 O O . PRO A 1 167 ? 34.389 7.871 -43.727 1.00 57.31 167 PRO A O 1
ATOM 1287 N N . LYS A 1 168 ? 35.584 6.449 -42.450 1.00 53.72 168 LYS A N 1
ATOM 1288 C CA . LYS A 1 168 ? 36.260 5.711 -43.523 1.00 53.72 168 LYS A CA 1
ATOM 1289 C C . LYS A 1 168 ? 35.221 4.852 -44.256 1.00 53.72 168 LYS A C 1
ATOM 1291 O O . LYS A 1 168 ? 34.656 3.934 -43.668 1.00 53.72 168 LYS A O 1
ATOM 1296 N N . GLN A 1 169 ? 34.976 5.160 -45.528 1.00 49.94 169 GLN A N 1
ATOM 1297 C CA . GLN A 1 169 ? 34.162 4.346 -46.434 1.00 49.94 169 GLN A CA 1
ATOM 1298 C C . GLN A 1 169 ? 34.803 2.962 -46.608 1.00 49.94 169 GLN A C 1
ATOM 1300 O O . GLN A 1 169 ? 35.989 2.857 -46.921 1.00 49.94 169 GLN A O 1
ATOM 1305 N N . THR A 1 170 ? 34.023 1.907 -46.387 1.00 55.41 170 THR A N 1
ATOM 1306 C CA . THR A 1 170 ? 34.401 0.516 -46.669 1.00 55.41 170 THR A CA 1
ATOM 1307 C C . THR A 1 170 ? 33.945 0.149 -48.090 1.00 55.41 170 THR A C 1
ATOM 1309 O O . THR A 1 170 ? 32.794 0.432 -48.428 1.00 55.41 170 THR A O 1
ATOM 1312 N N . PRO A 1 171 ? 34.809 -0.439 -48.940 1.00 51.06 171 PRO A N 1
ATOM 1313 C CA . PRO A 1 171 ? 34.434 -0.881 -50.282 1.00 51.06 171 PRO A CA 1
ATOM 1314 C C . PRO A 1 171 ? 33.559 -2.141 -50.276 1.00 51.06 171 PRO A C 1
ATOM 1316 O O . PRO A 1 171 ? 33.685 -3.007 -49.416 1.00 51.06 171 PRO A O 1
ATOM 1319 N N . ILE A 1 172 ? 32.702 -2.216 -51.290 1.00 53.38 172 ILE A N 1
ATOM 1320 C CA . ILE A 1 172 ? 31.803 -3.316 -51.648 1.00 53.38 172 ILE A CA 1
ATOM 1321 C C . ILE A 1 172 ? 32.631 -4.560 -52.016 1.00 53.38 172 ILE A C 1
ATOM 1323 O O . ILE A 1 172 ? 33.402 -4.511 -52.973 1.00 53.38 172 ILE A O 1
ATOM 1327 N N . GLU A 1 173 ? 32.456 -5.669 -51.289 1.00 48.56 173 GLU A N 1
ATOM 1328 C CA . GLU A 1 173 ? 33.046 -6.975 -51.615 1.00 48.56 173 GLU A CA 1
ATOM 1329 C C . GLU A 1 173 ? 31.968 -7.931 -52.146 1.00 48.56 173 GLU A C 1
ATOM 1331 O O . GLU A 1 173 ? 30.868 -8.044 -51.601 1.00 48.56 173 GLU A O 1
ATOM 1336 N N . ALA A 1 174 ? 32.289 -8.543 -53.284 1.00 46.69 174 ALA A N 1
ATOM 1337 C CA . ALA A 1 174 ? 31.409 -9.319 -54.139 1.00 46.69 174 ALA A CA 1
ATOM 1338 C C . ALA A 1 174 ? 31.159 -10.747 -53.623 1.00 46.69 174 ALA A C 1
ATOM 1340 O O . ALA A 1 174 ? 31.985 -11.354 -52.945 1.00 46.69 174 ALA A O 1
ATOM 1341 N N . ALA A 1 175 ? 30.004 -11.288 -54.009 1.00 51.28 175 ALA A N 1
ATOM 1342 C CA . ALA A 1 175 ? 29.555 -12.648 -53.735 1.00 51.28 175 ALA A CA 1
ATOM 1343 C C . ALA A 1 175 ? 30.480 -13.740 -54.319 1.00 51.28 175 ALA A C 1
ATOM 1345 O O . ALA A 1 175 ? 30.963 -13.579 -55.442 1.00 51.28 175 ALA A O 1
ATOM 1346 N N . PRO A 1 176 ? 30.623 -14.901 -53.648 1.00 62.06 176 PRO A N 1
ATOM 1347 C CA . PRO A 1 176 ? 31.110 -16.126 -54.276 1.00 62.06 176 PRO A CA 1
ATOM 1348 C C . PRO A 1 176 ? 29.993 -17.173 -54.521 1.00 62.06 176 PRO A C 1
ATOM 1350 O O . PRO A 1 176 ? 28.997 -17.204 -53.791 1.00 62.06 176 PRO A O 1
ATOM 1353 N N . PRO A 1 177 ? 30.146 -18.042 -55.543 1.00 60.41 177 PRO A N 1
ATOM 1354 C CA . PRO A 1 177 ? 29.157 -19.044 -55.934 1.00 60.41 177 PRO A CA 1
ATOM 1355 C C . PRO A 1 177 ? 29.283 -20.398 -55.200 1.00 60.41 177 PRO A C 1
ATOM 1357 O O . PRO A 1 177 ? 30.256 -20.705 -54.518 1.00 60.41 177 PRO A O 1
ATOM 1360 N N . SER A 1 178 ? 28.233 -21.192 -55.402 1.00 51.03 178 SER A N 1
ATOM 1361 C CA . SER A 1 178 ? 27.842 -22.519 -54.901 1.00 51.03 178 SER A CA 1
ATOM 1362 C C . SER A 1 178 ? 28.812 -23.717 -55.072 1.00 51.03 178 SER A C 1
ATOM 1364 O O . SER A 1 178 ? 29.285 -23.918 -56.185 1.00 51.03 178 SER A O 1
ATOM 1366 N N . SER A 1 179 ? 28.941 -24.530 -53.994 1.00 56.81 179 SER A N 1
ATOM 1367 C CA . SER A 1 179 ? 28.910 -26.031 -53.808 1.00 56.81 179 SER A CA 1
ATOM 1368 C C . SER A 1 179 ? 29.645 -27.004 -54.779 1.00 56.81 179 SER A C 1
ATOM 1370 O O . SER A 1 179 ? 29.916 -26.582 -55.896 1.00 56.81 179 SER A O 1
ATOM 1372 N N . PRO A 1 180 ? 29.843 -28.344 -54.518 1.00 62.66 180 PRO A N 1
ATOM 1373 C CA . PRO A 1 180 ? 29.657 -29.263 -53.343 1.00 62.66 180 PRO A CA 1
ATOM 1374 C C . PRO A 1 180 ? 30.869 -30.277 -53.187 1.00 62.66 180 PRO A C 1
ATOM 1376 O O . PRO A 1 180 ? 31.943 -29.921 -53.668 1.00 62.66 180 PRO A O 1
ATOM 1379 N N . PRO A 1 181 ? 30.801 -31.561 -52.700 1.00 64.81 181 PRO A N 1
ATOM 1380 C CA . PRO A 1 181 ? 30.040 -32.295 -51.651 1.00 64.81 181 PRO A CA 1
ATOM 1381 C C . PRO A 1 181 ? 30.959 -32.986 -50.566 1.00 64.81 181 PRO A C 1
ATOM 1383 O O . PRO A 1 181 ? 32.181 -32.862 -50.633 1.00 64.81 181 PRO A O 1
ATOM 1386 N N . PRO A 1 182 ? 30.415 -33.733 -49.564 1.00 68.44 182 PRO A N 1
ATOM 1387 C CA . PRO A 1 182 ? 31.154 -34.259 -48.399 1.00 68.44 182 PRO A CA 1
ATOM 1388 C C . PRO A 1 182 ? 31.497 -35.767 -48.466 1.00 68.44 182 PRO A C 1
ATOM 1390 O O . PRO A 1 182 ? 30.736 -36.551 -49.023 1.00 68.44 182 PRO A O 1
ATOM 1393 N N . THR A 1 183 ? 32.606 -36.198 -47.837 1.00 48.78 183 THR A N 1
ATOM 1394 C CA . THR A 1 183 ? 32.907 -37.619 -47.491 1.00 48.78 183 THR A CA 1
ATOM 1395 C C . THR A 1 183 ? 33.959 -37.716 -46.347 1.00 48.78 183 THR A C 1
ATOM 1397 O O . THR A 1 183 ? 34.540 -36.685 -46.014 1.00 48.78 183 THR A O 1
ATOM 1400 N N . PRO A 1 184 ? 34.167 -38.873 -45.666 1.00 60.69 184 PRO A N 1
ATOM 1401 C CA . PRO A 1 184 ? 33.967 -39.028 -44.215 1.00 60.69 184 PRO A CA 1
ATOM 1402 C C . PRO A 1 184 ? 35.265 -39.520 -43.480 1.00 60.69 184 PRO A C 1
ATOM 1404 O O . PRO A 1 184 ? 36.348 -39.397 -44.051 1.00 60.69 184 PRO A O 1
ATOM 1407 N N . PRO A 1 185 ? 35.229 -39.999 -42.210 1.00 70.56 185 PRO A N 1
ATOM 1408 C CA . PRO A 1 185 ? 36.346 -39.891 -41.264 1.00 70.56 185 PRO A CA 1
ATOM 1409 C C . PRO A 1 185 ? 37.293 -41.101 -41.230 1.00 70.56 185 PRO A C 1
ATOM 1411 O O . PRO A 1 185 ? 36.899 -42.228 -41.521 1.00 70.56 185 PRO A O 1
ATOM 1414 N N . ALA A 1 186 ? 38.517 -40.880 -40.736 1.00 45.50 186 ALA A N 1
ATOM 1415 C CA . ALA A 1 186 ? 39.429 -41.942 -40.310 1.00 45.50 186 ALA A CA 1
ATOM 1416 C C . ALA A 1 186 ? 40.268 -41.519 -39.082 1.00 45.50 186 ALA A C 1
ATOM 1418 O O . ALA A 1 186 ? 41.220 -40.761 -39.205 1.00 45.50 186 ALA A O 1
ATOM 1419 N N . SER A 1 187 ? 39.842 -42.008 -37.912 1.00 56.56 187 SER A N 1
ATOM 1420 C CA . SER A 1 187 ? 40.571 -42.895 -36.983 1.00 56.56 187 SER A CA 1
ATOM 1421 C C . SER A 1 187 ? 41.972 -42.559 -36.397 1.00 56.56 187 SER A C 1
ATOM 1423 O O . SER A 1 187 ? 42.724 -41.759 -36.936 1.00 56.56 187 SER A O 1
ATOM 1425 N N . PRO A 1 188 ? 42.310 -43.174 -35.234 1.00 68.81 188 PRO A N 1
ATOM 1426 C CA . PRO A 1 188 ? 43.130 -42.607 -34.150 1.00 68.81 188 PRO A CA 1
ATOM 1427 C C . PRO A 1 188 ? 44.522 -43.259 -34.018 1.00 68.81 188 PRO A C 1
ATOM 1429 O O . PRO A 1 188 ? 44.798 -44.197 -34.755 1.00 68.81 188 PRO A O 1
ATOM 1432 N N . LEU A 1 189 ? 45.347 -42.806 -33.045 1.00 49.06 189 LEU A N 1
ATOM 1433 C CA . LEU A 1 189 ? 46.406 -43.518 -32.262 1.00 49.06 189 LEU A CA 1
ATOM 1434 C C . LEU A 1 189 ? 47.368 -42.475 -31.595 1.00 49.06 189 LEU A C 1
ATOM 1436 O O . LEU A 1 189 ? 47.318 -41.308 -31.970 1.00 49.06 189 LEU A O 1
ATOM 1440 N N . PRO A 1 190 ? 48.297 -42.821 -30.670 1.00 59.00 190 PRO A N 1
ATOM 1441 C CA . PRO A 1 190 ? 48.100 -43.442 -29.361 1.00 59.00 190 PRO A CA 1
ATOM 1442 C C . PRO A 1 190 ? 48.850 -42.748 -28.184 1.00 59.00 190 PRO A C 1
ATOM 1444 O O . PRO A 1 190 ? 49.677 -41.856 -28.318 1.00 59.00 190 PRO A O 1
ATOM 1447 N N . ARG A 1 191 ? 48.524 -43.284 -27.007 1.00 44.00 191 ARG A N 1
ATOM 1448 C CA . ARG A 1 191 ? 49.025 -43.175 -25.622 1.00 44.00 191 ARG A CA 1
ATOM 1449 C C . ARG A 1 191 ? 50.535 -43.431 -25.390 1.00 44.00 191 ARG A C 1
ATOM 1451 O O . ARG A 1 191 ? 51.048 -44.399 -25.933 1.00 44.00 191 ARG A O 1
ATOM 1458 N N . ALA A 1 192 ? 51.152 -42.711 -24.432 1.00 42.47 192 ALA A N 1
ATOM 1459 C CA . ALA A 1 192 ? 52.210 -43.172 -23.486 1.00 42.47 192 ALA A CA 1
ATOM 1460 C C . ALA A 1 192 ? 52.587 -42.029 -22.492 1.00 42.47 192 ALA A C 1
ATOM 1462 O O . ALA A 1 192 ? 53.026 -40.977 -22.928 1.00 42.47 192 ALA A O 1
ATOM 1463 N N . THR A 1 193 ? 52.172 -42.029 -21.212 1.00 41.25 193 THR A N 1
ATOM 1464 C CA . THR A 1 193 ? 52.745 -42.627 -19.966 1.00 41.25 193 THR A CA 1
ATOM 1465 C C . THR A 1 193 ? 53.888 -41.877 -19.244 1.00 41.25 193 THR A C 1
ATOM 1467 O O . THR A 1 193 ? 54.991 -41.828 -19.767 1.00 41.25 193 THR A O 1
ATOM 1470 N N . LYS A 1 194 ? 53.616 -41.556 -17.950 1.00 39.75 194 LYS A N 1
ATOM 1471 C CA . LYS A 1 194 ? 54.502 -41.491 -16.741 1.00 39.75 194 LYS A CA 1
ATOM 1472 C C . LYS A 1 194 ? 55.489 -40.297 -16.644 1.00 39.75 194 LYS A C 1
ATOM 1474 O O . LYS A 1 194 ? 56.118 -39.976 -17.630 1.00 39.75 194 LYS A O 1
ATOM 1479 N N . ALA A 1 195 ? 55.734 -39.598 -15.519 1.00 38.16 195 ALA A N 1
ATOM 1480 C CA . ALA A 1 195 ? 55.509 -39.786 -14.069 1.00 38.16 195 ALA A CA 1
ATOM 1481 C C . ALA A 1 195 ? 55.629 -38.419 -13.293 1.00 38.16 195 ALA A C 1
ATOM 1483 O O . ALA A 1 195 ? 56.035 -37.435 -13.909 1.00 38.16 195 ALA A O 1
ATOM 1484 N N . PRO A 1 196 ? 55.297 -38.335 -11.977 1.00 58.34 196 PRO A N 1
ATOM 1485 C CA . PRO A 1 196 ? 55.255 -37.113 -11.130 1.00 58.34 196 PRO A CA 1
ATOM 1486 C C . PRO A 1 196 ? 56.449 -37.065 -10.120 1.00 58.34 196 PRO A C 1
ATOM 1488 O O . PRO A 1 196 ? 57.363 -37.869 -10.306 1.00 58.34 196 PRO A O 1
ATOM 1491 N N . PRO A 1 197 ? 56.479 -36.288 -8.998 1.00 56.66 197 PRO A N 1
ATOM 1492 C CA . PRO A 1 197 ? 55.728 -35.093 -8.550 1.00 56.66 197 PRO A CA 1
ATOM 1493 C C . PRO A 1 197 ? 56.642 -33.924 -8.065 1.00 56.66 197 PRO A C 1
ATOM 1495 O O . PRO A 1 197 ? 57.784 -34.133 -7.659 1.00 56.66 197 PRO A O 1
ATOM 1498 N N . LYS A 1 198 ? 56.119 -32.692 -7.948 1.00 45.34 198 LYS A N 1
ATOM 1499 C CA . LYS A 1 198 ? 56.645 -31.722 -6.964 1.00 45.34 198 LYS A CA 1
ATOM 1500 C C . LYS A 1 198 ? 55.536 -30.810 -6.447 1.00 45.34 198 LYS A C 1
ATOM 1502 O O . LYS A 1 198 ? 54.829 -30.171 -7.218 1.00 45.34 198 LYS A O 1
ATOM 1507 N N . ALA A 1 199 ? 55.387 -30.819 -5.127 1.00 50.03 199 ALA A N 1
ATOM 1508 C CA . ALA A 1 199 ? 54.414 -30.058 -4.365 1.00 50.03 199 ALA A CA 1
ATOM 1509 C C . ALA A 1 199 ? 54.586 -28.544 -4.567 1.00 50.03 199 ALA A C 1
ATOM 1511 O O . ALA A 1 199 ? 55.685 -28.015 -4.395 1.00 50.03 199 ALA A O 1
ATOM 1512 N N . ALA A 1 200 ? 53.486 -27.860 -4.875 1.00 42.59 200 ALA A N 1
ATOM 1513 C CA . ALA A 1 200 ? 53.350 -26.416 -4.749 1.00 42.59 200 ALA A CA 1
ATOM 1514 C C . ALA A 1 200 ? 51.907 -26.081 -4.339 1.00 42.59 200 ALA A C 1
ATOM 1516 O O . ALA A 1 200 ? 50.957 -26.731 -4.770 1.00 42.59 200 ALA A O 1
ATOM 1517 N N . ALA A 1 201 ? 51.796 -25.112 -3.436 1.00 52.66 201 ALA A N 1
ATOM 1518 C CA . ALA A 1 201 ? 50.612 -24.711 -2.686 1.00 52.66 201 ALA A CA 1
ATOM 1519 C C . ALA A 1 201 ? 49.393 -24.314 -3.552 1.00 52.66 201 ALA A C 1
ATOM 1521 O O . ALA A 1 201 ? 49.567 -23.837 -4.675 1.00 52.66 201 ALA A O 1
ATOM 1522 N N . PRO A 1 202 ? 48.156 -24.444 -3.030 1.00 46.72 202 PRO A N 1
ATOM 1523 C CA . PRO A 1 202 ? 46.952 -24.050 -3.754 1.00 46.72 202 PRO A CA 1
ATOM 1524 C C . PRO A 1 202 ? 46.839 -22.520 -3.843 1.00 46.72 202 PRO A C 1
ATOM 1526 O O . PRO A 1 202 ? 46.633 -21.832 -2.845 1.00 46.72 202 PRO A O 1
ATOM 1529 N N . SER A 1 203 ? 46.966 -21.988 -5.059 1.00 52.16 203 SER A N 1
ATOM 1530 C CA . SER A 1 203 ? 46.512 -20.639 -5.416 1.00 52.16 203 SER A CA 1
ATOM 1531 C C . SER A 1 203 ? 44.981 -20.600 -5.564 1.00 52.16 203 SER A C 1
ATOM 1533 O O . SER A 1 203 ? 44.377 -21.618 -5.910 1.00 52.16 203 SER A O 1
ATOM 1535 N N . PRO A 1 204 ? 44.338 -19.449 -5.294 1.00 51.50 204 PRO A N 1
ATOM 1536 C CA . PRO A 1 204 ? 42.888 -19.336 -5.225 1.00 51.50 204 PRO A CA 1
ATOM 1537 C C . PRO A 1 204 ? 42.244 -19.519 -6.602 1.00 51.50 204 PRO A C 1
ATOM 1539 O O . PRO A 1 204 ? 42.646 -18.909 -7.593 1.00 51.50 204 PRO A O 1
ATOM 1542 N N . VAL A 1 205 ? 41.225 -20.375 -6.632 1.00 51.84 205 VAL A N 1
ATOM 1543 C CA . VAL A 1 205 ? 40.377 -20.668 -7.789 1.00 51.84 205 VAL A CA 1
ATOM 1544 C C . VAL A 1 205 ? 39.692 -19.379 -8.246 1.00 51.84 205 VAL A C 1
ATOM 1546 O O . VAL A 1 205 ? 38.920 -18.773 -7.505 1.00 51.84 205 VAL A O 1
ATOM 1549 N N . ALA A 1 206 ? 39.995 -18.958 -9.473 1.00 53.00 206 ALA A N 1
ATOM 1550 C CA . ALA A 1 206 ? 39.292 -17.881 -10.153 1.00 53.00 206 ALA A CA 1
ATOM 1551 C C . ALA A 1 206 ? 37.808 -18.259 -10.341 1.00 53.00 206 ALA A C 1
ATOM 1553 O O . ALA A 1 206 ? 37.521 -19.411 -10.675 1.00 53.00 206 ALA A O 1
ATOM 1554 N N . PRO A 1 207 ? 36.857 -17.326 -10.150 1.00 54.59 207 PRO A N 1
ATOM 1555 C CA . PRO A 1 207 ? 35.440 -17.606 -10.329 1.00 54.59 207 PRO A CA 1
ATOM 1556 C C . PRO A 1 207 ? 35.157 -17.965 -11.791 1.00 54.59 207 PRO A C 1
ATOM 1558 O O . PRO A 1 207 ? 35.280 -17.141 -12.700 1.00 54.59 207 PRO A O 1
ATOM 1561 N N . THR A 1 208 ? 34.786 -19.223 -12.007 1.00 50.44 208 THR A N 1
ATOM 1562 C CA . THR A 1 208 ? 34.272 -19.742 -13.272 1.00 50.44 208 THR A CA 1
ATOM 1563 C C . THR A 1 208 ? 33.066 -18.903 -13.695 1.00 50.44 208 THR A C 1
ATOM 1565 O O . THR A 1 208 ? 32.127 -18.725 -12.918 1.00 50.44 208 THR A O 1
ATOM 1568 N N . LYS A 1 209 ? 33.102 -18.366 -14.923 1.00 54.97 209 LYS A N 1
ATOM 1569 C CA . LYS A 1 209 ? 31.979 -17.665 -15.568 1.00 54.97 209 LYS A CA 1
ATOM 1570 C C . LYS A 1 209 ? 30.672 -18.450 -15.359 1.00 54.97 209 LYS A C 1
ATOM 1572 O O . LYS A 1 209 ? 30.699 -19.668 -15.553 1.00 54.97 209 LYS A O 1
ATOM 1577 N N . PRO A 1 210 ? 29.544 -17.789 -15.033 1.00 50.50 210 PRO A N 1
ATOM 1578 C CA . PRO A 1 210 ? 28.242 -18.441 -15.016 1.00 50.50 210 PRO A CA 1
ATOM 1579 C C . PRO A 1 210 ? 28.013 -19.093 -16.378 1.00 50.50 210 PRO A C 1
ATOM 1581 O O . PRO A 1 210 ? 28.017 -18.404 -17.400 1.00 50.50 210 PRO A O 1
ATOM 1584 N N . GLN A 1 211 ? 27.883 -20.420 -16.395 1.00 47.03 211 GLN A N 1
ATOM 1585 C CA . GLN A 1 211 ? 27.406 -21.133 -17.569 1.00 47.03 211 GLN A CA 1
ATOM 1586 C C . GLN A 1 211 ? 26.034 -20.556 -17.917 1.00 47.03 211 GLN A C 1
ATOM 1588 O O . GLN A 1 211 ? 25.106 -20.596 -17.110 1.00 47.03 211 GLN A O 1
ATOM 1593 N N . GLU A 1 212 ? 25.955 -19.961 -19.102 1.00 53.97 212 GLU A N 1
ATOM 1594 C CA . GLU A 1 212 ? 24.725 -19.512 -19.732 1.00 53.97 212 GLU A CA 1
ATOM 1595 C C . GLU A 1 212 ? 23.785 -20.715 -19.805 1.00 53.97 212 GLU A C 1
ATOM 1597 O O . GLU A 1 212 ? 24.048 -21.686 -20.516 1.00 53.97 212 GLU A O 1
ATOM 1602 N N . ALA A 1 213 ? 22.758 -20.699 -18.953 1.00 56.06 213 ALA A N 1
ATOM 1603 C CA . ALA A 1 213 ? 21.794 -21.777 -18.847 1.00 56.06 213 ALA A CA 1
ATOM 1604 C C . ALA A 1 213 ? 21.175 -22.007 -20.227 1.00 56.06 213 ALA A C 1
ATOM 1606 O O . ALA A 1 213 ? 20.495 -21.129 -20.763 1.00 56.06 213 ALA A O 1
ATOM 1607 N N . VAL A 1 214 ? 21.456 -23.184 -20.789 1.00 56.12 214 VAL A N 1
ATOM 1608 C CA . VAL A 1 214 ? 20.878 -23.692 -22.032 1.00 56.12 214 VAL A CA 1
ATOM 1609 C C . VAL A 1 214 ? 19.370 -23.483 -21.950 1.00 56.12 214 VAL A C 1
ATOM 1611 O O . VAL A 1 214 ? 18.698 -24.082 -21.109 1.00 56.12 214 VAL A O 1
ATOM 1614 N N . ARG A 1 215 ? 18.853 -22.561 -22.771 1.00 54.00 215 ARG A N 1
ATOM 1615 C CA . ARG A 1 215 ? 17.415 -22.330 -22.905 1.00 54.00 215 ARG A CA 1
ATOM 1616 C C . ARG A 1 215 ? 16.796 -23.647 -23.377 1.00 54.00 215 ARG A C 1
ATOM 1618 O O . ARG A 1 215 ? 17.218 -24.138 -24.418 1.00 54.00 215 ARG A O 1
ATOM 1625 N N . PRO A 1 216 ? 15.844 -24.238 -22.640 1.00 55.12 216 PRO A N 1
ATOM 1626 C CA . PRO A 1 216 ? 15.160 -25.424 -23.126 1.00 55.12 216 PRO A CA 1
ATOM 1627 C C . PRO A 1 216 ? 14.379 -25.055 -24.396 1.00 55.12 216 PRO A C 1
ATOM 1629 O O . PRO A 1 216 ? 13.542 -24.153 -24.372 1.00 55.12 216 PRO A O 1
ATOM 1632 N N . ASP A 1 217 ? 14.679 -25.742 -25.500 1.00 64.31 217 ASP A N 1
ATOM 1633 C CA . ASP A 1 217 ? 14.158 -25.511 -26.861 1.00 64.31 217 ASP A CA 1
ATOM 1634 C C . ASP A 1 217 ? 12.672 -25.884 -27.042 1.00 64.31 217 ASP A C 1
ATOM 1636 O O . ASP A 1 217 ? 12.190 -26.020 -28.165 1.00 64.31 217 ASP A O 1
ATOM 1640 N N . VAL A 1 218 ? 11.915 -26.047 -25.952 1.00 70.56 218 VAL A N 1
ATOM 1641 C CA . VAL A 1 218 ? 10.514 -26.483 -26.000 1.00 70.56 218 VAL A CA 1
ATOM 1642 C C . VAL A 1 218 ? 9.602 -25.381 -25.438 1.00 70.56 218 VAL A C 1
ATOM 1644 O O . VAL A 1 218 ? 9.356 -25.319 -24.231 1.00 70.56 218 VAL A O 1
ATOM 1647 N N . PRO A 1 219 ? 9.069 -24.490 -26.299 1.00 77.56 219 PRO A N 1
ATOM 1648 C CA . PRO A 1 219 ? 8.147 -23.417 -25.912 1.00 77.56 219 PRO A CA 1
ATOM 1649 C C . PRO A 1 219 ? 6.889 -23.898 -25.172 1.00 77.56 219 PRO A C 1
ATOM 1651 O O . PRO A 1 219 ? 6.271 -23.133 -24.431 1.00 77.56 219 PRO A O 1
ATOM 1654 N N . GLU A 1 220 ? 6.497 -25.158 -25.355 1.00 82.12 220 GLU A N 1
ATOM 1655 C CA . GLU A 1 220 ? 5.255 -25.713 -24.812 1.00 82.12 220 GLU A CA 1
ATOM 1656 C C . GLU A 1 220 ? 5.271 -25.856 -23.287 1.00 82.12 220 GLU A C 1
ATOM 1658 O O . GLU A 1 220 ? 4.247 -25.603 -22.646 1.00 82.12 220 GLU A O 1
ATOM 1663 N N . GLU A 1 221 ? 6.422 -26.157 -22.680 1.00 75.94 221 GLU A N 1
ATOM 1664 C CA . GLU A 1 221 ? 6.530 -26.253 -21.218 1.00 75.94 221 GLU A CA 1
ATOM 1665 C C . GLU A 1 221 ? 6.332 -24.885 -20.552 1.00 75.94 221 GLU A C 1
ATOM 1667 O O . GLU A 1 221 ? 5.596 -24.763 -19.570 1.00 75.94 221 GLU A O 1
ATOM 1672 N N . PHE A 1 222 ? 6.888 -23.817 -21.133 1.00 70.62 222 PHE A N 1
ATOM 1673 C CA . PHE A 1 222 ? 6.670 -22.453 -20.641 1.00 70.62 222 PHE A CA 1
ATOM 1674 C C . PHE A 1 222 ? 5.202 -22.035 -20.726 1.00 70.62 222 PHE A C 1
ATOM 1676 O O . PHE A 1 222 ? 4.685 -21.401 -19.802 1.00 70.62 222 PHE A O 1
ATOM 1683 N N . VAL A 1 223 ? 4.512 -22.413 -21.805 1.00 76.56 223 VAL A N 1
ATOM 1684 C CA . VAL A 1 223 ? 3.082 -22.126 -21.974 1.00 76.56 223 VAL A CA 1
ATOM 1685 C C . VAL A 1 223 ? 2.249 -22.878 -20.935 1.00 76.56 223 VAL A C 1
ATOM 1687 O O . VAL A 1 223 ? 1.321 -22.298 -20.369 1.00 76.56 223 VAL A O 1
ATOM 1690 N N . GLN A 1 224 ? 2.580 -24.134 -20.626 1.00 82.44 224 GLN A N 1
ATOM 1691 C CA . GLN A 1 224 ? 1.888 -24.893 -19.579 1.00 82.44 224 GLN A CA 1
ATOM 1692 C C . GLN A 1 224 ? 2.124 -24.305 -18.181 1.00 82.44 224 GLN A C 1
ATOM 1694 O O . GLN A 1 224 ? 1.169 -24.138 -17.417 1.00 82.44 224 GLN A O 1
ATOM 1699 N N . VAL A 1 225 ? 3.360 -23.906 -17.860 1.00 75.25 225 VAL A N 1
ATOM 1700 C CA . VAL A 1 225 ? 3.688 -23.253 -16.582 1.00 75.25 225 VAL A CA 1
ATOM 1701 C C . VAL A 1 225 ? 2.960 -21.911 -16.444 1.00 75.25 225 VAL A C 1
ATOM 1703 O O . VAL A 1 225 ? 2.392 -21.619 -15.388 1.00 75.25 225 VAL A O 1
ATOM 1706 N N . ALA A 1 226 ? 2.911 -21.108 -17.510 1.00 69.19 226 ALA A N 1
ATOM 1707 C CA . ALA A 1 226 ? 2.184 -19.840 -17.520 1.00 69.19 226 ALA A CA 1
ATOM 1708 C C . ALA A 1 226 ? 0.667 -20.039 -17.349 1.00 69.19 226 ALA A C 1
ATOM 1710 O O . ALA A 1 226 ? 0.046 -19.338 -16.549 1.00 69.19 226 ALA A O 1
ATOM 1711 N N . LYS A 1 227 ? 0.074 -21.031 -18.029 1.00 83.38 227 LYS A N 1
ATOM 1712 C CA . LYS A 1 227 ? -1.346 -21.391 -17.863 1.00 83.38 227 LYS A CA 1
ATOM 1713 C C . LYS A 1 227 ? -1.656 -21.834 -16.433 1.00 83.38 227 LYS A C 1
ATOM 1715 O O . LYS A 1 227 ? -2.615 -21.343 -15.847 1.00 83.38 227 LYS A O 1
ATOM 1720 N N . SER A 1 228 ? -0.813 -22.683 -15.842 1.00 82.94 228 SER A N 1
ATOM 1721 C CA . SER A 1 228 ? -0.959 -23.118 -14.445 1.00 82.94 228 SER A CA 1
ATOM 1722 C C . SER A 1 228 ? -0.906 -21.940 -13.463 1.00 82.94 228 SER A C 1
ATOM 1724 O O . SER A 1 228 ? -1.692 -21.877 -12.517 1.00 82.94 228 SER A O 1
ATOM 1726 N N . ARG A 1 229 ? -0.024 -20.960 -13.705 1.00 71.44 229 ARG A N 1
ATOM 1727 C CA . ARG A 1 229 ? 0.040 -19.724 -12.909 1.00 71.44 229 ARG A CA 1
ATOM 1728 C C . ARG A 1 229 ? -1.207 -18.854 -13.052 1.00 71.44 229 ARG A C 1
ATOM 1730 O O . ARG A 1 229 ? -1.718 -18.376 -12.045 1.00 71.44 229 ARG A O 1
ATOM 1737 N N . MET A 1 230 ? -1.716 -18.683 -14.270 1.00 75.44 230 MET A N 1
ATOM 1738 C CA . MET A 1 230 ? -2.953 -17.931 -14.515 1.00 75.44 230 MET A CA 1
ATOM 1739 C C . MET A 1 230 ? -4.167 -18.579 -13.838 1.00 75.44 230 MET A C 1
ATOM 1741 O O . MET A 1 230 ? -4.986 -17.874 -13.256 1.00 75.44 230 MET A O 1
ATOM 1745 N N . GLU A 1 231 ? -4.261 -19.910 -13.854 1.00 87.44 231 GLU A N 1
ATOM 1746 C CA . GLU A 1 231 ? -5.330 -20.651 -13.173 1.00 87.44 231 GLU A CA 1
ATOM 1747 C C . GLU A 1 231 ? -5.288 -20.426 -11.651 1.00 87.44 231 GLU A C 1
ATOM 1749 O O . GLU A 1 231 ? -6.311 -20.160 -11.022 1.00 87.44 231 GLU A O 1
ATOM 1754 N N . LYS A 1 232 ? -4.089 -20.445 -11.052 1.00 73.06 232 LYS A N 1
ATOM 1755 C CA . LYS A 1 232 ? -3.897 -20.167 -9.618 1.00 73.06 232 LYS A CA 1
ATOM 1756 C C . LYS A 1 232 ? -4.247 -18.728 -9.242 1.00 73.06 232 LYS A C 1
ATOM 1758 O O . LYS A 1 232 ? -4.845 -18.510 -8.193 1.00 73.06 232 LYS A O 1
ATOM 1763 N N . LEU A 1 233 ? -3.907 -17.753 -10.089 1.00 63.00 233 LEU A N 1
ATOM 1764 C CA . LEU A 1 233 ? -4.294 -16.356 -9.868 1.00 63.00 233 LEU A CA 1
ATOM 1765 C C . LEU A 1 233 ? -5.815 -16.185 -9.906 1.00 63.00 233 LEU A C 1
ATOM 1767 O O . LEU A 1 233 ? -6.362 -15.537 -9.019 1.00 63.00 233 LEU A O 1
ATOM 1771 N N . LYS A 1 234 ? -6.505 -16.841 -10.849 1.00 75.50 234 LYS A N 1
ATOM 1772 C CA . LYS A 1 234 ? -7.976 -16.865 -10.884 1.00 75.50 234 LYS A CA 1
ATOM 1773 C C . LYS A 1 234 ? -8.580 -17.497 -9.629 1.00 75.50 234 LYS A C 1
ATOM 1775 O O . LYS A 1 234 ? -9.575 -16.997 -9.117 1.00 75.50 234 LYS A O 1
ATOM 1780 N N . GLN A 1 235 ? -7.982 -18.571 -9.107 1.00 76.19 235 GLN A N 1
ATOM 1781 C CA . GLN A 1 235 ? -8.424 -19.180 -7.844 1.00 76.19 235 GLN A CA 1
ATOM 1782 C C . GLN A 1 235 ? -8.241 -18.231 -6.653 1.00 76.19 235 GLN A C 1
ATOM 1784 O O . GLN A 1 235 ? -9.117 -18.145 -5.793 1.00 76.19 235 GLN A O 1
ATOM 1789 N N . LEU A 1 236 ? -7.128 -17.495 -6.610 1.00 61.31 236 LEU A N 1
ATOM 1790 C CA . LEU A 1 236 ? -6.862 -16.517 -5.559 1.00 61.31 236 LEU A CA 1
ATOM 1791 C C . LEU A 1 236 ? -7.847 -15.344 -5.634 1.00 61.31 236 LEU A C 1
ATOM 1793 O O . LEU A 1 236 ? -8.436 -14.989 -4.616 1.00 61.31 236 LEU A O 1
ATOM 1797 N N . GLU A 1 237 ? -8.102 -14.814 -6.829 1.00 65.56 237 GLU A N 1
ATOM 1798 C CA . GLU A 1 237 ? -9.126 -13.792 -7.063 1.00 65.56 237 GLU A CA 1
ATOM 1799 C C . GLU A 1 237 ? -10.508 -14.284 -6.606 1.00 65.56 237 GLU A C 1
ATOM 1801 O O . GLU A 1 237 ? -11.150 -13.645 -5.771 1.00 65.56 237 GLU A O 1
ATOM 1806 N N . ALA A 1 238 ? -10.914 -15.485 -7.032 1.00 77.50 238 ALA A N 1
ATOM 1807 C CA . ALA A 1 238 ? -12.176 -16.100 -6.624 1.00 77.50 238 ALA A CA 1
ATOM 1808 C C . ALA A 1 238 ? -12.282 -16.316 -5.103 1.00 77.50 238 ALA A C 1
ATOM 1810 O O . ALA A 1 238 ? -13.378 -16.236 -4.552 1.00 77.50 238 ALA A O 1
ATOM 1811 N N . SER A 1 239 ? -11.168 -16.548 -4.400 1.00 66.50 239 SER A N 1
ATOM 1812 C CA . SER A 1 239 ? -11.157 -16.680 -2.935 1.00 66.50 239 SER A CA 1
ATOM 1813 C C . SER A 1 239 ? -11.336 -15.346 -2.194 1.00 66.50 239 SER A C 1
ATOM 1815 O O . SER A 1 239 ? -11.804 -15.328 -1.054 1.00 66.50 239 SER A O 1
ATOM 1817 N N . ILE A 1 240 ? -11.002 -14.224 -2.843 1.00 64.81 240 ILE A N 1
ATOM 1818 C CA . ILE A 1 240 ? -11.108 -12.868 -2.285 1.00 64.81 240 ILE A CA 1
ATOM 1819 C C . ILE A 1 240 ? -12.484 -12.254 -2.570 1.00 64.81 240 ILE A C 1
ATOM 1821 O O . ILE A 1 240 ? -12.993 -11.497 -1.740 1.00 64.81 240 ILE A O 1
ATOM 1825 N N . VAL A 1 241 ? -13.119 -12.604 -3.695 1.00 74.38 241 VAL A N 1
ATOM 1826 C CA . VAL A 1 241 ? -14.448 -12.103 -4.097 1.00 74.38 241 VAL A CA 1
ATOM 1827 C C . VAL A 1 241 ? -15.500 -12.205 -2.976 1.00 74.38 241 VAL A C 1
ATOM 1829 O O . VAL A 1 241 ? -16.139 -11.196 -2.699 1.00 74.38 241 VAL A O 1
ATOM 1832 N N . PRO A 1 242 ? -15.642 -13.305 -2.208 1.00 72.94 242 PRO A N 1
ATOM 1833 C CA . PRO A 1 242 ? -16.600 -13.374 -1.098 1.00 72.94 242 PRO A CA 1
ATOM 1834 C C . PRO A 1 242 ? -16.343 -12.349 0.018 1.00 72.94 242 PRO A C 1
ATOM 1836 O O . PRO A 1 242 ? -17.279 -11.917 0.690 1.00 72.94 242 PRO A O 1
ATOM 1839 N N . PHE A 1 243 ? -15.087 -11.937 0.226 1.00 65.31 243 PHE A N 1
ATOM 1840 C CA . PHE A 1 243 ? -14.715 -10.889 1.183 1.00 65.31 243 PHE A CA 1
ATOM 1841 C C . PHE A 1 243 ? -14.961 -9.488 0.613 1.00 65.31 243 PHE A C 1
ATOM 1843 O O . PHE A 1 243 ? -15.458 -8.607 1.326 1.00 65.31 243 PHE A O 1
ATOM 1850 N N . ALA A 1 244 ? -14.641 -9.289 -0.668 1.00 67.75 244 ALA A N 1
ATOM 1851 C CA . ALA A 1 244 ? -14.904 -8.052 -1.396 1.00 67.75 244 ALA A CA 1
ATOM 1852 C C . ALA A 1 244 ? -16.410 -7.815 -1.616 1.00 67.75 244 ALA A C 1
ATOM 1854 O O . ALA A 1 244 ? -16.865 -6.679 -1.559 1.00 67.75 244 ALA A O 1
ATOM 1855 N N . ASP A 1 245 ? -17.219 -8.858 -1.726 1.00 75.38 245 ASP A N 1
ATOM 1856 C CA . ASP A 1 245 ? -18.666 -8.747 -1.936 1.00 75.38 245 ASP A CA 1
ATOM 1857 C C . ASP A 1 245 ? -19.471 -9.056 -0.673 1.00 75.38 245 ASP A C 1
ATOM 1859 O O . ASP A 1 245 ? -20.702 -9.016 -0.686 1.00 75.38 245 ASP A O 1
ATOM 1863 N N . SER A 1 246 ? -18.788 -9.291 0.455 1.00 78.50 246 SER A N 1
ATOM 1864 C CA . SER A 1 246 ? -19.436 -9.528 1.742 1.00 78.50 246 SER A CA 1
ATOM 1865 C C . SER A 1 246 ? -20.392 -8.380 2.079 1.00 78.50 246 SER A C 1
ATOM 1867 O O . SER A 1 246 ? -19.969 -7.240 2.312 1.00 78.50 246 SER A O 1
ATOM 1869 N N . GLN A 1 247 ? -21.685 -8.711 2.124 1.00 79.56 247 GLN A N 1
ATOM 1870 C CA . GLN A 1 247 ? -22.778 -7.828 2.538 1.00 79.56 247 GLN A CA 1
ATOM 1871 C C . GLN A 1 247 ? -22.813 -7.622 4.063 1.00 79.56 247 GLN A C 1
ATOM 1873 O O . GLN A 1 247 ? -23.649 -6.859 4.546 1.00 79.56 247 GLN A O 1
ATOM 1878 N N . ASP A 1 248 ? -21.920 -8.268 4.832 1.00 77.00 248 ASP A N 1
ATOM 1879 C CA . ASP A 1 248 ? -21.842 -8.072 6.282 1.00 77.00 248 ASP A CA 1
ATOM 1880 C C . ASP A 1 248 ? -21.591 -6.577 6.578 1.00 77.00 248 ASP A C 1
ATOM 1882 O O . ASP A 1 248 ? -20.570 -6.015 6.145 1.00 77.00 248 ASP A O 1
ATOM 1886 N N . PRO A 1 249 ? -22.493 -5.908 7.323 1.00 72.38 249 PRO A N 1
ATOM 1887 C CA . PRO A 1 249 ? -22.351 -4.501 7.677 1.00 72.38 249 PRO A CA 1
ATOM 1888 C C . PRO A 1 249 ? -21.006 -4.186 8.340 1.00 72.38 249 PRO A C 1
ATOM 1890 O O . PRO A 1 249 ? -20.458 -3.099 8.139 1.00 72.38 249 PRO A O 1
ATOM 1893 N N . ASN A 1 250 ? -20.444 -5.132 9.098 1.00 69.62 250 ASN A N 1
ATOM 1894 C CA . ASN A 1 250 ? -19.153 -4.973 9.757 1.00 69.62 250 ASN A CA 1
ATOM 1895 C C . ASN A 1 250 ? -18.007 -4.987 8.749 1.00 69.62 250 ASN A C 1
ATOM 1897 O O . ASN A 1 250 ? -17.162 -4.098 8.795 1.00 69.62 250 ASN A O 1
ATOM 1901 N N . MET A 1 251 ? -18.009 -5.920 7.793 1.00 71.25 251 MET A N 1
ATOM 1902 C CA . MET A 1 251 ? -16.998 -5.983 6.730 1.00 71.25 251 MET A CA 1
ATOM 1903 C C . MET A 1 251 ? -17.063 -4.765 5.811 1.00 71.25 251 MET A C 1
ATOM 1905 O O . MET A 1 251 ? -16.028 -4.208 5.436 1.00 71.25 251 MET A O 1
ATOM 1909 N N . LYS A 1 252 ? -18.271 -4.281 5.501 1.00 73.44 252 LYS A N 1
ATOM 1910 C CA . LYS A 1 252 ? -18.465 -3.023 4.770 1.00 73.44 252 LYS A CA 1
ATOM 1911 C C . LYS A 1 252 ? -17.892 -1.837 5.550 1.00 73.44 252 LYS A C 1
ATOM 1913 O O . LYS A 1 252 ? -17.195 -1.001 4.978 1.00 73.44 252 LYS A O 1
ATOM 1918 N N . ARG A 1 253 ? -18.118 -1.782 6.867 1.00 71.88 253 ARG A N 1
ATOM 1919 C CA . ARG A 1 253 ? -17.586 -0.725 7.742 1.00 71.88 253 ARG A CA 1
ATOM 1920 C C . ARG A 1 253 ? -16.064 -0.789 7.875 1.00 71.88 253 ARG A C 1
ATOM 1922 O O . ARG A 1 253 ? -15.439 0.266 7.844 1.00 71.88 253 ARG A O 1
ATOM 1929 N N . ILE A 1 254 ? -15.481 -1.988 7.977 1.00 71.75 254 ILE A N 1
ATOM 1930 C CA . ILE A 1 254 ? -14.025 -2.222 7.950 1.00 71.75 254 ILE A CA 1
ATOM 1931 C C . ILE A 1 254 ? -13.441 -1.658 6.661 1.00 71.75 254 ILE A C 1
ATOM 1933 O O . ILE A 1 254 ? -12.537 -0.832 6.722 1.00 71.75 254 ILE A O 1
ATOM 1937 N N . ARG A 1 255 ? -14.000 -2.026 5.502 1.00 70.31 255 ARG A N 1
ATOM 1938 C CA . ARG A 1 255 ? -13.527 -1.545 4.196 1.00 70.31 255 ARG A CA 1
ATOM 1939 C C . ARG A 1 255 ? -13.628 -0.033 4.053 1.00 70.31 255 ARG A C 1
ATOM 1941 O O . ARG A 1 255 ? -12.674 0.595 3.608 1.00 70.31 255 ARG A O 1
ATOM 1948 N N . VAL A 1 256 ? -14.744 0.565 4.472 1.00 71.50 256 VAL A N 1
ATOM 1949 C CA . VAL A 1 256 ? -14.916 2.026 4.439 1.00 71.50 256 VAL A CA 1
ATOM 1950 C C . VAL A 1 256 ? -13.937 2.723 5.383 1.00 71.50 256 VAL A C 1
ATOM 1952 O O . VAL A 1 256 ? -13.404 3.760 5.007 1.00 71.50 256 VAL A O 1
ATOM 1955 N N . LEU A 1 257 ? -13.662 2.187 6.578 1.00 69.00 257 LEU A N 1
ATOM 1956 C CA . LEU A 1 257 ? -12.697 2.792 7.502 1.00 69.00 257 LEU A CA 1
ATOM 1957 C C . LEU A 1 257 ? -11.245 2.587 7.084 1.00 69.00 257 LEU A C 1
ATOM 1959 O O . LEU A 1 257 ? -10.460 3.506 7.283 1.00 69.00 257 LEU A O 1
ATOM 1963 N N . LEU A 1 258 ? -10.891 1.447 6.492 1.00 66.94 258 LEU A N 1
ATOM 1964 C CA . LEU A 1 258 ? -9.582 1.240 5.872 1.00 66.94 258 LEU A CA 1
ATOM 1965 C C . LEU A 1 258 ? -9.398 2.212 4.714 1.00 66.94 258 LEU A C 1
ATOM 1967 O O . LEU A 1 258 ? -8.455 2.989 4.737 1.00 66.94 258 LEU A O 1
ATOM 1971 N N . LYS A 1 259 ? -10.353 2.271 3.778 1.00 68.38 259 LYS A N 1
ATOM 1972 C CA . LYS A 1 259 ? -10.323 3.238 2.676 1.00 68.38 259 LYS A CA 1
ATOM 1973 C C . LYS A 1 259 ? -10.271 4.671 3.197 1.00 68.38 259 LYS A C 1
ATOM 1975 O O . LYS A 1 259 ? -9.488 5.467 2.711 1.00 68.38 259 LYS A O 1
ATOM 1980 N N . LYS A 1 260 ? -11.050 5.005 4.229 1.00 71.56 260 LYS A N 1
ATOM 1981 C CA . LYS A 1 260 ? -11.005 6.334 4.839 1.00 71.56 260 LYS A CA 1
ATOM 1982 C C . LYS A 1 260 ? -9.639 6.591 5.462 1.00 71.56 260 LYS A C 1
ATOM 1984 O O . LYS A 1 260 ? -9.015 7.534 5.041 1.00 71.56 260 LYS A O 1
ATOM 1989 N N . LYS A 1 261 ? -9.141 5.775 6.396 1.00 65.88 261 LYS A N 1
ATOM 1990 C CA . LYS A 1 261 ? -7.869 6.037 7.098 1.00 65.88 261 LYS A CA 1
ATOM 1991 C C . LYS A 1 261 ? -6.639 5.971 6.191 1.00 65.88 261 LYS A C 1
ATOM 1993 O O . LYS A 1 261 ? -5.727 6.762 6.394 1.00 65.88 261 LYS A O 1
ATOM 1998 N N . VAL A 1 262 ? -6.616 5.056 5.223 1.00 60.34 262 VAL A N 1
ATOM 1999 C CA . VAL A 1 262 ? -5.505 4.905 4.272 1.00 60.34 262 VAL A CA 1
ATOM 2000 C C . VAL A 1 262 ? -5.542 6.011 3.211 1.00 60.34 262 VAL A C 1
ATOM 2002 O O . VAL A 1 262 ? -4.488 6.513 2.845 1.00 60.34 262 VAL A O 1
ATOM 2005 N N . CYS A 1 263 ? -6.728 6.464 2.779 1.00 52.25 263 CYS A N 1
ATOM 2006 C CA . CYS A 1 263 ? -6.860 7.477 1.721 1.00 52.25 263 CYS A CA 1
ATOM 2007 C C . CYS A 1 263 ? -7.191 8.903 2.216 1.00 52.25 263 CYS A C 1
ATOM 2009 O O . CYS A 1 263 ? -7.278 9.807 1.394 1.00 52.25 263 CYS A O 1
ATOM 2011 N N . SER A 1 264 ? -7.423 9.142 3.517 1.00 49.22 264 SER A N 1
ATOM 2012 C CA . SER A 1 264 ? -7.767 10.479 4.051 1.00 49.22 264 SER A CA 1
ATOM 2013 C C . SER A 1 264 ? -6.562 11.377 4.308 1.00 49.22 264 SER A C 1
ATOM 2015 O O . SER A 1 264 ? -6.739 12.561 4.579 1.00 49.22 264 SER A O 1
ATOM 2017 N N . VAL A 1 265 ? -5.344 10.842 4.230 1.00 50.75 265 VAL A N 1
ATOM 2018 C CA . VAL A 1 265 ? -4.169 11.689 4.024 1.00 50.75 265 VAL A CA 1
ATOM 2019 C C . VAL A 1 265 ? -4.186 12.022 2.537 1.00 50.75 265 VAL A C 1
ATOM 2021 O O . VAL A 1 265 ? -4.248 11.109 1.720 1.00 50.75 265 VAL A O 1
ATOM 2024 N N . HIS A 1 266 ? -4.201 13.308 2.188 1.00 47.00 266 HIS A N 1
ATOM 2025 C CA . HIS A 1 266 ? -4.354 13.834 0.821 1.00 47.00 266 HIS A CA 1
ATOM 2026 C C . HIS A 1 266 ? -3.349 13.260 -0.216 1.00 47.00 266 HIS A C 1
ATOM 2028 O O . HIS A 1 266 ? -3.505 13.488 -1.413 1.00 47.00 266 HIS A O 1
ATOM 2034 N N . ASP A 1 267 ? -2.383 12.453 0.233 1.00 49.56 267 ASP A N 1
ATOM 2035 C CA . ASP A 1 267 ? -1.415 11.675 -0.546 1.00 49.56 267 ASP A CA 1
ATOM 2036 C C . ASP A 1 267 ? -1.935 10.306 -1.039 1.00 49.56 267 ASP A C 1
ATOM 2038 O O . ASP A 1 267 ? -1.233 9.612 -1.772 1.00 49.56 267 ASP A O 1
ATOM 2042 N N . GLY A 1 268 ? -3.160 9.892 -0.685 1.00 51.72 268 GLY A N 1
ATOM 2043 C CA . GLY A 1 268 ? -3.734 8.612 -1.131 1.00 51.72 268 GLY A CA 1
ATOM 2044 C C . GLY A 1 268 ? -3.837 8.487 -2.657 1.00 51.72 268 GLY A C 1
ATOM 2045 O O . GLY A 1 268 ? -3.566 7.425 -3.208 1.00 51.72 268 GLY A O 1
ATOM 2046 N N . VAL A 1 269 ? -4.116 9.600 -3.350 1.00 56.53 269 VAL A N 1
ATOM 2047 C CA . VAL A 1 269 ? -4.095 9.663 -4.826 1.00 56.53 269 VAL A CA 1
ATOM 2048 C C . VAL A 1 269 ? -2.695 9.370 -5.365 1.00 56.53 269 VAL A C 1
ATOM 2050 O O . VAL A 1 269 ? -2.543 8.779 -6.431 1.00 56.53 269 VAL A O 1
ATOM 2053 N N . HIS A 1 270 ? -1.663 9.756 -4.617 1.00 70.19 270 HIS A N 1
ATOM 2054 C CA . HIS A 1 270 ? -0.288 9.563 -5.038 1.00 70.19 270 HIS A CA 1
ATOM 2055 C C . HIS A 1 270 ? 0.181 8.127 -4.820 1.00 70.19 270 HIS A C 1
ATOM 2057 O O . HIS A 1 270 ? 0.917 7.613 -5.656 1.00 70.19 270 HIS A O 1
ATOM 2063 N N . LEU A 1 271 ? -0.281 7.452 -3.762 1.00 79.06 271 LEU A N 1
ATOM 2064 C CA . LEU A 1 271 ? 0.068 6.050 -3.535 1.00 79.06 271 LEU A CA 1
ATOM 2065 C C . LEU A 1 271 ? -0.554 5.132 -4.597 1.00 79.06 271 LEU A C 1
ATOM 2067 O O . LEU A 1 271 ? 0.142 4.262 -5.109 1.00 79.06 271 LEU A O 1
ATOM 2071 N N . ASP A 1 272 ? -1.806 5.386 -4.985 1.00 80.94 272 ASP A N 1
ATOM 2072 C CA . ASP A 1 272 ? -2.478 4.651 -6.066 1.00 80.94 272 ASP A CA 1
ATOM 2073 C C . ASP A 1 272 ? -1.803 4.897 -7.425 1.00 80.94 272 ASP A C 1
ATOM 2075 O O . ASP A 1 272 ? -1.690 3.992 -8.252 1.00 80.94 272 ASP A O 1
ATOM 2079 N N . GLN A 1 273 ? -1.294 6.114 -7.645 1.00 83.19 273 GLN A N 1
ATOM 2080 C CA . GLN A 1 273 ? -0.519 6.449 -8.838 1.00 83.19 273 GLN A CA 1
ATOM 2081 C C . GLN A 1 273 ? 0.879 5.812 -8.825 1.00 83.19 273 GLN A C 1
ATOM 2083 O O . GLN A 1 273 ? 1.374 5.399 -9.872 1.00 83.19 273 GLN A O 1
ATOM 2088 N N . MET A 1 274 ? 1.513 5.711 -7.653 1.00 83.31 274 MET A N 1
ATOM 2089 C CA . MET A 1 274 ? 2.813 5.059 -7.495 1.00 83.31 274 MET A CA 1
ATOM 2090 C C . MET A 1 274 ? 2.713 3.540 -7.596 1.00 83.31 274 MET A C 1
ATOM 2092 O O . MET A 1 274 ? 3.641 2.924 -8.107 1.00 83.31 274 MET A O 1
ATOM 2096 N N . CYS A 1 275 ? 1.633 2.937 -7.098 1.00 88.88 275 CYS A N 1
ATOM 2097 C CA . CYS A 1 275 ? 1.445 1.495 -7.024 1.00 88.88 275 CYS A CA 1
ATOM 2098 C C . CYS A 1 275 ? -0.036 1.144 -7.239 1.00 88.88 275 CYS A C 1
ATOM 2100 O O . CYS A 1 275 ? -0.802 1.134 -6.279 1.00 88.88 275 CYS A O 1
ATOM 2102 N N . PRO A 1 276 ? -0.447 0.761 -8.460 1.00 90.00 276 PRO A N 1
ATOM 2103 C CA . PRO A 1 276 ? -1.844 0.425 -8.757 1.00 90.00 276 PRO A CA 1
ATOM 2104 C C . PRO A 1 276 ? -2.417 -0.715 -7.902 1.00 90.00 276 PRO A C 1
ATOM 2106 O O . PRO A 1 276 ? -3.631 -0.850 -7.781 1.00 90.00 276 PRO A O 1
ATOM 2109 N N . TYR A 1 277 ? -1.547 -1.530 -7.299 1.00 86.81 277 TYR A N 1
ATOM 2110 C CA . TYR A 1 277 ? -1.914 -2.666 -6.454 1.00 86.81 277 TYR A CA 1
ATOM 2111 C C . TYR A 1 277 ? -2.349 -2.277 -5.032 1.00 86.81 277 TYR A C 1
ATOM 2113 O O . TYR A 1 277 ? -2.752 -3.150 -4.262 1.00 86.81 277 TYR A O 1
ATOM 2121 N N . THR A 1 278 ? -2.263 -0.999 -4.647 1.00 84.00 278 THR A N 1
ATOM 2122 C CA . THR A 1 278 ? -2.861 -0.503 -3.390 1.00 84.00 278 THR A CA 1
ATOM 2123 C C . THR A 1 278 ? -4.381 -0.534 -3.451 1.00 84.00 278 THR A C 1
ATOM 2125 O O . THR A 1 278 ? -5.049 -0.779 -2.443 1.00 84.00 278 THR A O 1
ATOM 2128 N N . ILE A 1 279 ? -4.928 -0.346 -4.650 1.00 84.25 279 ILE A N 1
ATOM 2129 C CA . ILE A 1 279 ? -6.306 -0.672 -4.961 1.00 84.25 279 ILE A CA 1
ATOM 2130 C C . ILE A 1 279 ? -6.341 -2.185 -5.207 1.00 84.25 279 ILE A C 1
ATOM 2132 O O . ILE A 1 279 ? -5.517 -2.694 -5.966 1.00 84.25 279 ILE A O 1
ATOM 2136 N N . PRO A 1 280 ? -7.271 -2.937 -4.589 1.00 77.94 280 PRO A N 1
ATOM 2137 C CA . PRO A 1 280 ? -7.387 -4.384 -4.765 1.00 77.94 280 PRO A CA 1
ATOM 2138 C C . PRO A 1 280 ? -7.986 -4.731 -6.140 1.00 77.94 280 PRO A C 1
ATOM 2140 O O . PRO A 1 280 ? -9.012 -5.395 -6.246 1.00 77.94 280 PRO A O 1
ATOM 2143 N N . THR A 1 281 ? -7.362 -4.233 -7.199 1.00 83.38 281 THR A N 1
ATOM 2144 C CA . THR A 1 281 ? -7.681 -4.478 -8.597 1.00 83.38 281 THR A CA 1
ATOM 2145 C C . THR A 1 281 ? -6.384 -4.856 -9.280 1.00 83.38 281 THR A C 1
ATOM 2147 O O . THR A 1 281 ? -5.503 -4.018 -9.461 1.00 83.38 281 THR A O 1
ATOM 2150 N N . THR A 1 282 ? -6.247 -6.124 -9.646 1.00 85.56 282 THR A N 1
ATOM 2151 C CA . THR A 1 282 ? -5.149 -6.563 -10.501 1.00 85.56 282 THR A CA 1
ATOM 2152 C C . THR A 1 282 ? -5.454 -6.129 -11.933 1.00 85.56 282 THR A C 1
ATOM 2154 O O . THR A 1 282 ? -6.430 -6.625 -12.501 1.00 85.56 282 THR A O 1
ATOM 2157 N N . PRO A 1 283 ? -4.680 -5.208 -12.531 1.00 88.88 283 PRO A N 1
ATOM 2158 C CA . PRO A 1 283 ? -4.879 -4.826 -13.924 1.00 88.88 283 PRO A CA 1
ATOM 2159 C C . PRO A 1 283 ? -4.727 -6.053 -14.832 1.00 88.88 283 PRO A C 1
ATOM 2161 O O . PRO A 1 283 ? -3.682 -6.703 -14.855 1.00 88.88 283 PRO A O 1
ATOM 2164 N N . VAL A 1 284 ? -5.785 -6.378 -15.577 1.00 94.31 284 VAL A N 1
ATOM 2165 C CA . VAL A 1 284 ? -5.796 -7.465 -16.564 1.00 94.31 284 VAL A CA 1
ATOM 2166 C C . VAL A 1 284 ? -5.582 -6.868 -17.948 1.00 94.31 284 VAL A C 1
ATOM 2168 O O . VAL A 1 284 ? -6.203 -5.867 -18.311 1.00 94.31 284 VAL A O 1
ATOM 2171 N N . ARG A 1 285 ? -4.708 -7.493 -18.741 1.00 96.50 285 ARG A N 1
ATOM 2172 C CA . ARG A 1 285 ? -4.491 -7.089 -20.129 1.00 96.50 285 ARG A CA 1
ATOM 2173 C C . ARG A 1 285 ? -5.764 -7.313 -20.945 1.00 96.50 285 ARG A C 1
ATOM 2175 O O . ARG A 1 285 ? -6.253 -8.437 -21.022 1.00 96.50 285 ARG A O 1
ATOM 2182 N N . SER A 1 286 ? -6.269 -6.256 -21.573 1.00 96.69 286 SER A N 1
ATOM 2183 C CA . SER A 1 286 ? -7.445 -6.347 -22.446 1.00 96.69 286 SER A CA 1
ATOM 2184 C C . SER A 1 286 ? -7.073 -6.896 -23.827 1.00 96.69 286 SER A C 1
ATOM 2186 O O . SER A 1 286 ? -5.961 -6.674 -24.318 1.00 96.69 286 SER A O 1
ATOM 2188 N N . GLU A 1 287 ? -8.000 -7.603 -24.476 1.00 97.25 287 GLU A N 1
ATOM 2189 C CA . GLU A 1 287 ? -7.814 -8.072 -25.853 1.00 97.25 287 GLU A CA 1
ATOM 2190 C C . GLU A 1 287 ? -7.596 -6.873 -26.791 1.00 97.25 287 GLU A C 1
ATOM 2192 O O . GLU A 1 287 ? -8.342 -5.897 -26.759 1.00 97.25 287 GLU A O 1
ATOM 2197 N N . GLY A 1 288 ? -6.523 -6.905 -27.586 1.00 96.94 288 GLY A N 1
ATOM 2198 C CA . GLY A 1 288 ? -6.137 -5.792 -28.464 1.00 96.94 288 GLY A CA 1
ATOM 2199 C C . GLY A 1 288 ? -5.395 -4.634 -27.780 1.00 96.94 288 GLY A C 1
ATOM 2200 O O . GLY A 1 288 ? -4.984 -3.696 -28.460 1.00 96.94 288 GLY A O 1
ATOM 2201 N N . GLN A 1 289 ? -5.164 -4.686 -26.463 1.00 97.88 289 GLN A N 1
ATOM 2202 C CA . GLN A 1 289 ? -4.370 -3.671 -25.770 1.00 97.88 289 GLN A CA 1
ATOM 2203 C C . GLN A 1 289 ? -2.892 -3.757 -26.182 1.00 97.88 289 GLN A C 1
ATOM 2205 O O . GLN A 1 289 ? -2.278 -4.833 -26.130 1.00 97.88 289 GLN A O 1
ATOM 2210 N N . SER A 1 290 ? -2.310 -2.612 -26.552 1.00 97.88 290 SER A N 1
ATOM 2211 C CA . SER A 1 290 ? -0.878 -2.512 -26.845 1.00 97.88 290 SER A CA 1
ATOM 2212 C C . SER A 1 290 ? -0.036 -2.811 -25.600 1.00 97.88 290 SER A C 1
ATOM 2214 O O . SER A 1 290 ? -0.460 -2.558 -24.469 1.00 97.88 290 SER A O 1
ATOM 2216 N N . ASP A 1 291 ? 1.171 -3.346 -25.803 1.00 96.81 291 ASP A N 1
ATOM 2217 C CA . ASP A 1 291 ? 2.104 -3.644 -24.706 1.00 96.81 291 ASP A CA 1
ATOM 2218 C C . ASP A 1 291 ? 2.402 -2.396 -23.864 1.00 96.81 291 ASP A C 1
ATOM 2220 O O . ASP A 1 291 ? 2.443 -2.470 -22.637 1.00 96.81 291 ASP A O 1
ATOM 2224 N N . ASP A 1 292 ? 2.535 -1.239 -24.510 1.00 97.00 292 ASP A N 1
ATOM 2225 C CA . ASP A 1 292 ? 2.814 0.038 -23.852 1.00 97.00 292 ASP A CA 1
ATOM 2226 C C . ASP A 1 292 ? 1.638 0.510 -22.992 1.00 97.00 292 ASP A C 1
ATOM 2228 O O . ASP A 1 292 ? 1.829 0.925 -21.848 1.00 97.00 292 ASP A O 1
ATOM 2232 N N . ALA A 1 293 ? 0.406 0.384 -23.499 1.00 96.75 293 ALA A N 1
ATOM 2233 C CA . ALA A 1 293 ? -0.790 0.703 -22.725 1.00 96.75 293 ALA A CA 1
ATOM 2234 C C . ALA A 1 293 ? -0.948 -0.241 -21.525 1.00 96.75 293 ALA A C 1
ATOM 2236 O O . ALA A 1 293 ? -1.360 0.191 -20.448 1.00 96.75 293 ALA A O 1
ATOM 2237 N N . TYR A 1 294 ? -0.592 -1.519 -21.685 1.00 97.12 294 TYR A N 1
ATOM 2238 C CA . TYR A 1 294 ? -0.588 -2.471 -20.578 1.00 97.12 294 TYR A CA 1
ATOM 2239 C C . TYR A 1 294 ? 0.478 -2.115 -19.530 1.00 97.12 294 TYR A C 1
ATOM 2241 O O . TYR A 1 294 ? 0.164 -2.061 -18.342 1.00 97.12 294 TYR A O 1
ATOM 2249 N N . ARG A 1 295 ? 1.705 -1.780 -19.947 1.00 96.62 295 ARG A N 1
ATOM 2250 C CA . ARG A 1 295 ? 2.786 -1.331 -19.048 1.00 96.62 295 ARG A CA 1
ATOM 2251 C C . ARG A 1 295 ? 2.396 -0.100 -18.229 1.00 96.62 295 ARG A C 1
ATOM 2253 O O . ARG A 1 295 ? 2.602 -0.085 -17.018 1.00 96.62 295 ARG A O 1
ATOM 2260 N N . LEU A 1 296 ? 1.766 0.890 -18.859 1.00 95.19 296 LEU A N 1
ATOM 2261 C CA . LEU A 1 296 ? 1.220 2.052 -18.152 1.00 95.19 296 LEU A CA 1
ATOM 2262 C C . LEU A 1 296 ? 0.129 1.643 -17.149 1.00 95.19 296 LEU A C 1
ATOM 2264 O O . LEU A 1 296 ? 0.122 2.131 -16.022 1.00 95.19 296 LEU A O 1
ATOM 2268 N N . SER A 1 297 ? -0.757 0.706 -17.513 1.00 93.88 297 SER A N 1
ATOM 2269 C CA . SER A 1 297 ? -1.840 0.250 -16.624 1.00 93.88 297 SER A CA 1
ATOM 2270 C C . SER A 1 297 ? -1.358 -0.508 -15.381 1.00 93.88 297 SER A C 1
ATOM 2272 O O . SER A 1 297 ? -2.015 -0.455 -14.346 1.00 93.88 297 SER A O 1
ATOM 2274 N N . ILE A 1 298 ? -0.195 -1.167 -15.452 1.00 94.75 298 ILE A N 1
ATOM 2275 C CA . ILE A 1 298 ? 0.446 -1.811 -14.292 1.00 94.75 298 ILE A CA 1
ATOM 2276 C C . ILE A 1 298 ? 1.344 -0.849 -13.493 1.00 94.75 298 ILE A C 1
ATOM 2278 O O . ILE A 1 298 ? 2.014 -1.273 -12.548 1.00 94.75 298 ILE A O 1
ATOM 2282 N N . GLY A 1 299 ? 1.367 0.436 -13.865 1.00 94.88 299 GLY A N 1
ATOM 2283 C CA . GLY A 1 299 ? 2.072 1.499 -13.150 1.00 94.88 299 GLY A CA 1
ATOM 2284 C C . GLY A 1 299 ? 3.545 1.668 -13.522 1.00 94.88 299 GLY A C 1
ATOM 2285 O O . GLY A 1 299 ? 4.289 2.251 -12.732 1.00 94.88 299 GLY A O 1
ATOM 2286 N N . MET A 1 300 ? 3.998 1.152 -14.674 1.00 96.19 300 MET A N 1
ATOM 2287 C CA . MET A 1 300 ? 5.340 1.477 -15.173 1.00 96.19 300 MET A CA 1
ATOM 2288 C C . MET A 1 300 ? 5.385 2.923 -15.657 1.00 96.19 300 MET A C 1
ATOM 2290 O O . MET A 1 300 ? 4.541 3.350 -16.446 1.00 96.19 300 MET A O 1
ATOM 2294 N N . GLU A 1 301 ? 6.395 3.663 -15.212 1.00 95.75 301 GLU A N 1
ATOM 2295 C CA . GLU A 1 301 ? 6.601 5.048 -15.628 1.00 95.75 301 GLU A CA 1
ATOM 2296 C C . GLU A 1 301 ? 7.370 5.116 -16.957 1.00 95.75 301 GLU A C 1
ATOM 2298 O O . GLU A 1 301 ? 8.276 4.318 -17.222 1.00 95.75 301 GLU A O 1
ATOM 2303 N N . GLN A 1 302 ? 7.006 6.082 -17.803 1.00 96.75 302 GLN A N 1
ATOM 2304 C CA . GLN A 1 302 ? 7.818 6.475 -18.954 1.00 96.75 302 GLN A CA 1
ATOM 2305 C C . GLN A 1 302 ? 8.758 7.606 -18.543 1.00 96.75 302 GLN A C 1
ATOM 2307 O O . GLN A 1 302 ? 8.326 8.607 -17.970 1.00 96.75 302 GLN A O 1
ATOM 2312 N N . ASP A 1 303 ? 10.038 7.462 -18.868 1.00 93.06 303 ASP A N 1
ATOM 2313 C CA . ASP A 1 303 ? 11.015 8.532 -18.713 1.00 93.06 303 ASP A CA 1
ATOM 2314 C C . ASP A 1 303 ? 10.759 9.648 -19.752 1.00 93.06 303 ASP A C 1
ATOM 2316 O O . ASP A 1 303 ? 9.995 9.493 -20.709 1.00 93.06 303 ASP A O 1
ATOM 2320 N N . THR A 1 304 ? 11.461 10.779 -19.623 1.00 95.00 304 THR A N 1
ATOM 2321 C CA . THR A 1 304 ? 11.341 11.941 -20.532 1.00 95.00 304 THR A CA 1
ATOM 2322 C C . THR A 1 304 ? 11.612 11.626 -22.005 1.00 95.00 304 THR A C 1
ATOM 2324 O O . THR A 1 304 ? 11.244 12.405 -22.876 1.00 95.00 304 THR A O 1
ATOM 2327 N N . ASN A 1 305 ? 12.257 10.493 -22.286 1.00 96.06 305 ASN A N 1
ATOM 2328 C CA . ASN A 1 305 ? 12.596 10.041 -23.633 1.00 96.06 305 ASN A CA 1
ATOM 2329 C C . ASN A 1 305 ? 11.530 9.112 -24.239 1.00 96.06 305 ASN A C 1
ATOM 2331 O O . ASN A 1 305 ? 11.804 8.467 -25.248 1.00 96.06 305 ASN A O 1
ATOM 2335 N N . HIS A 1 306 ? 10.358 8.982 -23.604 1.00 94.31 306 HIS A N 1
ATOM 2336 C CA . HIS A 1 306 ? 9.317 8.000 -23.944 1.00 94.31 306 HIS A CA 1
ATOM 2337 C C . HIS A 1 306 ? 9.766 6.532 -23.839 1.00 94.31 306 HIS A C 1
ATOM 2339 O O . HIS A 1 306 ? 9.050 5.623 -24.253 1.00 94.31 306 HIS A O 1
ATOM 2345 N N . SER A 1 307 ? 10.941 6.274 -23.260 1.00 96.94 307 SER A N 1
ATOM 2346 C CA . SER A 1 307 ? 11.370 4.934 -22.882 1.00 96.94 307 SER A CA 1
ATOM 2347 C C . SER A 1 307 ? 10.741 4.558 -21.549 1.00 96.94 307 SER A C 1
ATOM 2349 O O . SER A 1 307 ? 10.766 5.349 -20.607 1.00 96.94 307 SER A O 1
ATOM 2351 N N . PHE A 1 308 ? 10.210 3.345 -21.446 1.00 97.50 308 PHE A N 1
ATOM 2352 C CA . PHE A 1 308 ? 9.794 2.809 -20.155 1.00 97.50 308 PHE A CA 1
ATOM 2353 C C . PHE A 1 308 ? 10.993 2.649 -19.225 1.00 97.50 308 PHE A C 1
ATOM 2355 O O . PHE A 1 308 ? 12.091 2.300 -19.670 1.00 97.50 308 PHE A O 1
ATOM 2362 N N . GLU A 1 309 ? 10.761 2.879 -17.936 1.00 96.25 309 GLU A N 1
ATOM 2363 C CA . GLU A 1 309 ? 11.748 2.584 -16.907 1.00 96.25 309 GLU A CA 1
ATOM 2364 C C . GLU A 1 309 ? 12.198 1.112 -16.955 1.00 96.25 309 GLU A C 1
ATOM 2366 O O . GLU A 1 309 ? 11.480 0.219 -17.422 1.00 96.25 309 GLU A O 1
ATOM 2371 N N . SER A 1 310 ? 13.400 0.834 -16.446 1.00 96.00 310 SER A N 1
ATOM 2372 C CA . SER A 1 310 ? 13.887 -0.541 -16.357 1.00 96.00 310 SER A CA 1
ATOM 2373 C C . SER A 1 310 ? 13.047 -1.372 -15.381 1.00 96.00 310 SER A C 1
ATOM 2375 O O . SER A 1 310 ? 12.509 -0.868 -14.393 1.00 96.00 310 SER A O 1
ATOM 2377 N N . PHE A 1 311 ? 12.980 -2.683 -15.627 1.00 93.06 311 PHE A N 1
ATOM 2378 C CA . PHE A 1 311 ? 12.251 -3.613 -14.762 1.00 93.06 311 PHE A CA 1
ATOM 2379 C C . PHE A 1 311 ? 12.743 -3.578 -13.305 1.00 93.06 311 PHE A C 1
ATOM 2381 O O . PHE A 1 311 ? 11.936 -3.679 -12.381 1.00 93.06 311 PHE A O 1
ATOM 2388 N N . ASP A 1 312 ? 14.046 -3.384 -13.092 1.00 91.69 312 ASP A N 1
ATOM 2389 C CA . ASP A 1 312 ? 14.629 -3.284 -11.752 1.00 91.69 312 ASP A CA 1
ATOM 2390 C C . ASP A 1 312 ? 14.170 -2.013 -11.029 1.00 91.69 312 ASP A C 1
ATOM 2392 O O . ASP A 1 312 ? 13.781 -2.080 -9.863 1.00 91.69 312 ASP A O 1
ATOM 2396 N N . LYS A 1 313 ? 14.129 -0.871 -11.735 1.00 93.31 313 LYS A N 1
ATOM 2397 C CA . LYS A 1 313 ? 13.628 0.402 -11.195 1.00 93.31 313 LYS A CA 1
ATOM 2398 C C . LYS A 1 313 ? 12.148 0.284 -10.821 1.00 93.31 313 LYS A C 1
ATOM 2400 O O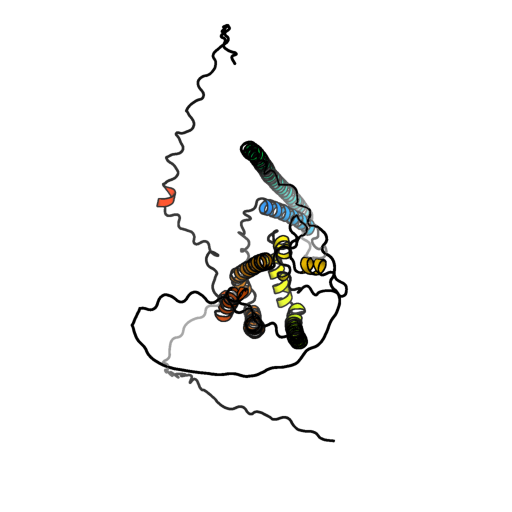 . LYS A 1 313 ? 11.786 0.617 -9.693 1.00 93.31 313 LYS A O 1
ATOM 2405 N N . TYR A 1 314 ? 11.322 -0.290 -11.700 1.00 93.88 314 TYR A N 1
ATOM 2406 C CA . TYR A 1 314 ? 9.915 -0.586 -11.407 1.00 93.88 314 TYR A CA 1
ATOM 2407 C C . TYR A 1 314 ? 9.762 -1.486 -10.173 1.00 93.88 314 TYR A C 1
ATOM 2409 O O . TYR A 1 314 ? 9.019 -1.167 -9.246 1.00 93.88 314 TYR A O 1
ATOM 2417 N N . THR A 1 315 ? 10.509 -2.593 -10.125 1.00 89.50 315 THR A N 1
ATOM 2418 C CA . THR A 1 315 ? 10.453 -3.554 -9.015 1.00 89.50 315 THR A CA 1
ATOM 2419 C C . THR A 1 315 ? 10.859 -2.902 -7.696 1.00 89.50 315 THR A C 1
ATOM 2421 O O . THR A 1 315 ? 10.216 -3.141 -6.676 1.00 89.50 315 THR A O 1
ATOM 2424 N N . GLN A 1 316 ? 11.877 -2.039 -7.704 1.00 88.62 316 GLN A N 1
ATOM 2425 C CA . GLN A 1 316 ? 12.306 -1.295 -6.523 1.00 88.62 316 GLN A CA 1
ATOM 2426 C C . GLN A 1 316 ? 11.229 -0.310 -6.043 1.00 88.62 316 GLN A C 1
ATOM 2428 O O . GLN A 1 316 ? 10.950 -0.266 -4.843 1.00 88.62 316 GLN A O 1
ATOM 2433 N N . ARG A 1 317 ? 10.577 0.430 -6.956 1.00 92.50 317 ARG A N 1
ATOM 2434 C CA . ARG A 1 317 ? 9.447 1.314 -6.607 1.00 92.50 317 ARG A CA 1
ATOM 2435 C C . ARG A 1 317 ? 8.289 0.523 -5.995 1.00 92.50 317 ARG A C 1
ATOM 2437 O O . ARG A 1 317 ? 7.799 0.885 -4.926 1.00 92.50 317 ARG A O 1
ATOM 2444 N N . MET A 1 318 ? 7.903 -0.597 -6.611 1.00 90.69 318 MET A N 1
ATOM 2445 C CA . MET A 1 318 ? 6.853 -1.472 -6.077 1.00 90.69 318 MET A CA 1
ATOM 2446 C C . MET A 1 318 ? 7.227 -2.039 -4.705 1.00 90.69 318 MET A C 1
ATOM 2448 O O . MET A 1 318 ? 6.408 -2.022 -3.790 1.00 90.69 318 MET A O 1
ATOM 2452 N N . ALA A 1 319 ? 8.469 -2.495 -4.522 1.00 86.69 319 ALA A N 1
ATOM 2453 C CA . ALA A 1 319 ? 8.941 -3.020 -3.244 1.00 86.69 319 ALA A CA 1
ATOM 2454 C C . ALA A 1 319 ? 8.855 -1.967 -2.127 1.00 86.69 319 ALA A C 1
ATOM 2456 O O . ALA A 1 319 ? 8.413 -2.285 -1.023 1.00 86.69 319 ALA A O 1
ATOM 2457 N N . MET A 1 320 ? 9.203 -0.708 -2.419 1.00 86.75 320 MET A N 1
ATOM 2458 C CA . MET A 1 320 ? 9.027 0.401 -1.476 1.00 86.75 320 MET A CA 1
ATOM 2459 C C . MET A 1 320 ? 7.554 0.644 -1.135 1.00 86.75 320 MET A C 1
ATOM 2461 O O . MET A 1 320 ? 7.225 0.806 0.039 1.00 86.75 320 MET A O 1
ATOM 2465 N N . ALA A 1 321 ? 6.660 0.628 -2.126 1.00 87.50 321 ALA A N 1
ATOM 2466 C CA . ALA A 1 321 ? 5.226 0.795 -1.892 1.00 87.50 321 ALA A CA 1
ATOM 2467 C C . ALA A 1 321 ? 4.647 -0.333 -1.021 1.00 87.50 321 ALA A C 1
ATOM 2469 O O . ALA A 1 321 ? 3.882 -0.069 -0.093 1.00 87.50 321 ALA A O 1
ATOM 2470 N N . VAL A 1 322 ? 5.054 -1.585 -1.256 1.00 85.56 322 VAL A N 1
ATOM 2471 C CA . VAL A 1 322 ? 4.636 -2.726 -0.424 1.00 85.56 322 VAL A CA 1
ATOM 2472 C C . VAL A 1 322 ? 5.209 -2.614 0.992 1.00 85.56 322 VAL A C 1
ATOM 2474 O O . VAL A 1 322 ? 4.498 -2.885 1.957 1.00 85.56 322 VAL A O 1
ATOM 2477 N N . ALA A 1 323 ? 6.462 -2.178 1.148 1.00 86.44 323 ALA A N 1
ATOM 2478 C CA . ALA A 1 323 ? 7.055 -1.947 2.465 1.00 86.44 323 ALA A CA 1
ATOM 2479 C C . ALA A 1 323 ? 6.307 -0.850 3.246 1.00 86.44 323 ALA A C 1
ATOM 2481 O O . ALA A 1 323 ? 6.010 -1.029 4.428 1.00 86.44 323 ALA A O 1
ATOM 2482 N N . LEU A 1 324 ? 5.936 0.249 2.579 1.00 87.12 324 LEU A N 1
ATOM 2483 C CA . LEU A 1 324 ? 5.088 1.297 3.155 1.00 87.12 324 LEU A CA 1
ATOM 2484 C C . LEU A 1 324 ? 3.719 0.746 3.563 1.00 87.12 324 LEU A C 1
ATOM 2486 O O . LEU A 1 324 ? 3.265 1.003 4.676 1.00 87.12 324 LEU A O 1
ATOM 2490 N N . LEU A 1 325 ? 3.083 -0.058 2.707 1.00 87.44 325 LEU A N 1
ATOM 2491 C CA . LEU A 1 325 ? 1.804 -0.695 3.019 1.00 87.44 325 LEU A CA 1
ATOM 2492 C C . LEU A 1 325 ? 1.915 -1.619 4.239 1.00 87.44 325 LEU A C 1
ATOM 2494 O O . LEU A 1 325 ? 1.031 -1.612 5.094 1.00 87.44 325 LEU A O 1
ATOM 2498 N N . LEU A 1 326 ? 3.009 -2.373 4.360 1.00 88.62 326 LEU A N 1
ATOM 2499 C CA . LEU A 1 326 ? 3.256 -3.237 5.510 1.00 88.62 326 LEU A CA 1
ATOM 2500 C C . LEU A 1 326 ? 3.453 -2.428 6.801 1.00 88.62 326 LEU A C 1
ATOM 2502 O O . LEU A 1 326 ? 2.890 -2.787 7.833 1.00 88.62 326 LEU A O 1
ATOM 2506 N N . ALA A 1 327 ? 4.177 -1.307 6.750 1.00 87.62 327 ALA A N 1
ATOM 2507 C CA . ALA A 1 327 ? 4.323 -0.398 7.889 1.00 87.62 327 ALA A CA 1
ATOM 2508 C C . ALA A 1 327 ? 2.976 0.234 8.299 1.00 87.62 327 ALA A C 1
ATOM 2510 O O . ALA A 1 327 ? 2.642 0.328 9.487 1.00 87.62 327 ALA A O 1
ATOM 2511 N N . VAL A 1 328 ? 2.145 0.606 7.320 1.00 87.44 328 VAL A N 1
ATOM 2512 C CA . VAL A 1 328 ? 0.766 1.053 7.565 1.00 87.44 328 VAL A CA 1
ATOM 2513 C C . VAL A 1 328 ? -0.059 -0.073 8.185 1.00 87.44 328 VAL A C 1
ATOM 2515 O O . VAL A 1 328 ? -0.789 0.169 9.139 1.00 87.44 328 VAL A O 1
ATOM 2518 N N . MET A 1 329 ? 0.077 -1.317 7.723 1.00 88.44 329 MET A N 1
ATOM 2519 C CA . MET A 1 329 ? -0.592 -2.466 8.337 1.00 88.44 329 MET A CA 1
ATOM 2520 C C . MET A 1 329 ? -0.118 -2.733 9.765 1.00 88.44 329 MET A C 1
ATOM 2522 O O . MET A 1 329 ? -0.939 -3.104 10.595 1.00 88.44 329 MET A O 1
ATOM 2526 N N . GLN A 1 330 ? 1.157 -2.523 10.085 1.00 88.50 330 GLN A N 1
ATOM 2527 C CA . GLN A 1 330 ? 1.659 -2.669 11.452 1.00 88.50 330 GLN A CA 1
ATOM 2528 C C . GLN A 1 330 ? 1.027 -1.649 12.397 1.00 88.50 330 GLN A C 1
ATOM 2530 O O . GLN A 1 330 ? 0.535 -1.995 13.470 1.00 88.50 330 GLN A O 1
ATOM 2535 N N . THR A 1 331 ? 0.968 -0.393 11.963 1.00 87.81 331 THR A N 1
ATOM 2536 C CA . THR A 1 331 ? 0.434 0.703 12.778 1.00 87.81 331 THR A CA 1
ATOM 2537 C C . THR A 1 331 ? -1.095 0.695 12.848 1.00 87.81 331 THR A C 1
ATOM 2539 O O . THR A 1 331 ? -1.684 0.789 13.928 1.00 87.81 331 THR A O 1
ATOM 2542 N N . ALA A 1 332 ? -1.764 0.543 11.705 1.00 92.06 332 ALA A N 1
ATOM 2543 C CA . ALA A 1 332 ? -3.218 0.494 11.610 1.00 92.06 332 ALA A CA 1
ATOM 2544 C C . ALA A 1 332 ? -3.790 -0.852 12.065 1.00 92.06 332 ALA A C 1
ATOM 2546 O O . ALA A 1 332 ? -4.907 -0.887 12.577 1.00 92.06 332 ALA A O 1
ATOM 2547 N N . GLY A 1 333 ? -3.039 -1.945 11.919 1.00 94.31 333 GLY A N 1
ATOM 2548 C CA . GLY A 1 333 ? -3.448 -3.293 12.314 1.00 94.31 333 GLY A CA 1
ATOM 2549 C C . GLY A 1 333 ? -3.833 -3.369 13.783 1.00 94.31 333 GLY A C 1
ATOM 2550 O O . GLY A 1 333 ? -4.856 -3.966 14.103 1.00 94.31 333 GLY A O 1
ATOM 2551 N N . PHE A 1 334 ? -3.105 -2.670 14.658 1.00 94.69 334 PHE A N 1
ATOM 2552 C CA . PHE A 1 334 ? -3.463 -2.569 16.073 1.00 94.69 334 PHE A CA 1
ATOM 2553 C C . PHE A 1 334 ? -4.813 -1.894 16.312 1.00 94.69 334 PHE A C 1
ATOM 2555 O O . PHE A 1 334 ? -5.656 -2.398 17.058 1.00 94.69 334 PHE A O 1
ATOM 2562 N N . GLU A 1 335 ? -5.072 -0.779 15.633 1.00 92.88 335 GLU A N 1
ATOM 2563 C CA . GLU A 1 335 ? -6.362 -0.098 15.729 1.00 92.88 335 GLU A CA 1
ATOM 2564 C C . GLU A 1 335 ? -7.505 -0.922 15.137 1.00 92.88 335 GLU A C 1
ATOM 2566 O O . GLU A 1 335 ? -8.586 -0.986 15.726 1.00 92.88 335 GLU A O 1
ATOM 2571 N N . LEU A 1 336 ? -7.265 -1.581 14.003 1.00 94.12 336 LEU A N 1
ATOM 2572 C CA . LEU A 1 336 ? -8.232 -2.466 13.361 1.00 94.12 336 LEU A CA 1
ATOM 2573 C C . LEU A 1 336 ? -8.558 -3.661 14.258 1.00 94.12 336 LEU A C 1
ATOM 2575 O O . LEU A 1 336 ? -9.731 -3.977 14.454 1.00 94.12 336 LEU A O 1
ATOM 2579 N N . HIS A 1 337 ? -7.549 -4.279 14.869 1.00 96.06 337 HIS A N 1
ATOM 2580 C CA . HIS A 1 337 ? -7.744 -5.353 15.831 1.00 96.06 337 HIS A CA 1
ATOM 2581 C C . HIS A 1 337 ? -8.541 -4.876 17.051 1.00 96.06 337 HIS A C 1
ATOM 2583 O O . HIS A 1 337 ? -9.509 -5.525 17.444 1.00 96.06 337 HIS A O 1
ATOM 2589 N N . ARG A 1 338 ? -8.223 -3.704 17.613 1.00 94.81 338 ARG A N 1
ATOM 2590 C CA . ARG A 1 338 ? -8.955 -3.150 18.764 1.00 94.81 338 ARG A CA 1
ATOM 2591 C C . ARG A 1 338 ? -10.423 -2.866 18.441 1.00 94.81 338 ARG A C 1
ATOM 2593 O O . ARG A 1 338 ? -11.300 -3.118 19.268 1.00 94.81 338 ARG A O 1
ATOM 2600 N N . GLN A 1 339 ? -10.691 -2.345 17.245 1.00 95.19 339 GLN A N 1
ATOM 2601 C CA . GLN A 1 339 ? -12.031 -1.957 16.819 1.00 95.19 339 GLN A CA 1
ATOM 2602 C C . GLN A 1 339 ? -12.897 -3.155 16.406 1.00 95.19 339 GLN A C 1
ATOM 2604 O O . GLN A 1 339 ? -14.085 -3.184 16.723 1.00 95.19 339 GLN A O 1
ATOM 2609 N N . TYR A 1 340 ? -12.315 -4.136 15.714 1.00 94.94 340 TYR A N 1
ATOM 2610 C CA . TYR A 1 340 ? -13.054 -5.230 15.073 1.00 94.94 340 TYR A CA 1
ATOM 2611 C C . TYR A 1 340 ? -12.832 -6.607 15.710 1.00 94.94 340 TYR A C 1
ATOM 2613 O O . TYR A 1 340 ? -13.553 -7.553 15.387 1.00 94.94 340 TYR A O 1
ATOM 2621 N N . LYS A 1 341 ? -11.888 -6.721 16.652 1.00 95.31 341 LYS A N 1
ATOM 2622 C CA . LYS A 1 341 ? -11.627 -7.896 17.496 1.00 95.31 341 LYS A CA 1
ATOM 2623 C C . LYS A 1 341 ? -11.548 -9.194 16.680 1.00 95.31 341 LYS A C 1
ATOM 2625 O O . LYS A 1 341 ? -10.672 -9.352 15.831 1.00 95.31 341 LYS A O 1
ATOM 2630 N N . SER A 1 342 ? -12.492 -10.109 16.905 1.00 95.81 342 SER A N 1
ATOM 2631 C CA . SER A 1 342 ? -12.546 -11.429 16.276 1.00 95.81 342 SER A CA 1
ATOM 2632 C C . SER A 1 342 ? -12.669 -11.377 14.753 1.00 95.81 342 SER A C 1
ATOM 2634 O O . SER A 1 342 ? -12.163 -12.274 14.088 1.00 95.81 342 SER A O 1
ATOM 2636 N N . GLN A 1 343 ? -13.278 -10.335 14.177 1.00 95.31 343 GLN A N 1
ATOM 2637 C CA . GLN A 1 343 ? -13.395 -10.220 12.718 1.00 95.31 343 GLN A CA 1
ATOM 2638 C C . GLN A 1 343 ? -12.040 -9.940 12.062 1.00 95.31 343 GLN A C 1
ATOM 2640 O O . GLN A 1 343 ? -11.727 -10.507 11.018 1.00 95.31 343 GLN A O 1
ATOM 2645 N N . PHE A 1 344 ? -11.199 -9.127 12.705 1.00 95.12 344 PHE A N 1
ATOM 2646 C CA . PHE A 1 344 ? -9.839 -8.896 12.225 1.00 95.12 344 PHE A CA 1
ATOM 2647 C C . PHE A 1 344 ? -8.971 -10.153 12.368 1.00 95.12 344 PHE A C 1
ATOM 2649 O O . PHE A 1 344 ? -8.210 -10.471 11.462 1.00 95.12 344 PHE A O 1
ATOM 2656 N N . LEU A 1 345 ? -9.140 -10.918 13.455 1.00 95.38 345 LEU A N 1
ATOM 2657 C CA . LEU A 1 345 ? -8.448 -12.202 13.627 1.00 95.38 345 LEU A CA 1
ATOM 2658 C C . LEU A 1 345 ? -8.820 -13.220 12.544 1.00 95.38 345 LEU A C 1
ATOM 2660 O O . LEU A 1 345 ? -7.941 -13.917 12.048 1.00 95.38 345 LEU A O 1
ATOM 2664 N N . LYS A 1 346 ? -10.094 -13.282 12.135 1.00 95.62 346 LYS A N 1
ATOM 2665 C CA . LYS A 1 346 ? -10.518 -14.125 11.005 1.00 95.62 346 LYS A CA 1
ATOM 2666 C C . LYS A 1 346 ? -9.829 -13.708 9.709 1.00 95.62 346 LYS A C 1
ATOM 2668 O O . LYS A 1 346 ? -9.332 -14.565 8.990 1.00 95.62 346 LYS A O 1
ATOM 2673 N N . LEU A 1 347 ? -9.757 -12.404 9.435 1.00 93.69 347 LEU A N 1
ATOM 2674 C CA . LEU A 1 347 ? -9.050 -11.886 8.263 1.00 93.69 347 LEU A CA 1
ATOM 2675 C C . LEU A 1 347 ? -7.554 -12.236 8.304 1.00 93.69 347 LEU A C 1
ATOM 2677 O O . LEU A 1 347 ? -7.024 -12.740 7.320 1.00 93.69 347 LEU A O 1
ATOM 2681 N N . ALA A 1 348 ? -6.890 -12.021 9.442 1.00 94.69 348 ALA A N 1
ATOM 2682 C CA . ALA A 1 348 ? -5.483 -12.372 9.626 1.00 94.69 348 ALA A CA 1
ATOM 2683 C C . ALA A 1 348 ? -5.241 -13.879 9.433 1.00 94.69 348 ALA A C 1
ATOM 2685 O O . ALA A 1 348 ? -4.307 -14.259 8.736 1.00 94.69 348 ALA A O 1
ATOM 2686 N N . SER A 1 349 ? -6.128 -14.728 9.962 1.00 95.81 349 SER A N 1
ATOM 2687 C CA . SER A 1 349 ? -6.059 -16.182 9.786 1.00 95.81 349 SER A CA 1
ATOM 2688 C C . SER A 1 349 ? -6.208 -16.603 8.322 1.00 95.81 349 SER A C 1
ATOM 2690 O O . SER A 1 349 ? -5.476 -17.480 7.878 1.00 95.81 349 SER A O 1
ATOM 2692 N N . VAL A 1 350 ? -7.090 -15.957 7.550 1.00 95.00 350 VAL A N 1
ATOM 2693 C CA . VAL A 1 350 ? -7.227 -16.213 6.103 1.00 95.00 350 VAL A CA 1
ATOM 2694 C C . VAL A 1 350 ? -5.972 -15.794 5.337 1.00 95.00 350 VAL A C 1
ATOM 2696 O O . VAL A 1 350 ? -5.544 -16.500 4.426 1.00 95.00 350 VAL A O 1
ATOM 2699 N N . ILE A 1 351 ? -5.357 -14.666 5.702 1.00 93.19 351 ILE A N 1
ATOM 2700 C CA . ILE A 1 351 ? -4.087 -14.238 5.099 1.00 93.19 351 ILE A CA 1
ATOM 2701 C C . ILE A 1 351 ? -2.993 -15.276 5.390 1.00 93.19 351 ILE A C 1
ATOM 2703 O O . ILE A 1 351 ? -2.266 -15.668 4.477 1.00 93.19 351 ILE A O 1
ATOM 2707 N N . GLU A 1 352 ? -2.908 -15.756 6.631 1.00 95.56 352 GLU A N 1
ATOM 2708 C CA . GLU A 1 352 ? -1.932 -16.763 7.056 1.00 95.56 352 GLU A CA 1
ATOM 2709 C C . GLU A 1 352 ? -2.091 -18.100 6.324 1.00 95.56 352 GLU A C 1
ATOM 2711 O O . GLU A 1 352 ? -1.111 -18.644 5.823 1.00 95.56 352 GLU A O 1
ATOM 2716 N N . SER A 1 353 ? -3.314 -18.631 6.242 1.00 95.69 353 SER A N 1
ATOM 2717 C CA . SER A 1 353 ? -3.561 -19.971 5.703 1.00 95.69 353 SER A CA 1
ATOM 2718 C C . SER A 1 353 ? -3.642 -20.015 4.179 1.00 95.69 353 SER A C 1
ATOM 2720 O O . SER A 1 353 ? -3.197 -20.992 3.577 1.00 95.69 353 SER A O 1
ATOM 2722 N N . ASN A 1 354 ? -4.178 -18.968 3.542 1.00 93.31 354 ASN A N 1
ATOM 2723 C CA . ASN A 1 354 ? -4.445 -18.980 2.103 1.00 93.31 354 ASN A CA 1
ATOM 2724 C C . ASN A 1 354 ? -3.438 -18.140 1.315 1.00 93.31 354 ASN A C 1
ATOM 2726 O O . ASN A 1 354 ? -2.970 -18.576 0.267 1.00 93.31 354 ASN A O 1
ATOM 2730 N N . VAL A 1 355 ? -3.088 -16.942 1.792 1.00 90.25 355 VAL A N 1
ATOM 2731 C CA . VAL A 1 355 ? -2.297 -15.988 0.996 1.00 90.25 355 VAL A CA 1
ATOM 2732 C C . VAL A 1 355 ? -0.800 -16.256 1.129 1.00 90.25 355 VAL A C 1
ATOM 2734 O O . VAL A 1 355 ? -0.107 -16.375 0.117 1.00 90.25 355 VAL A O 1
ATOM 2737 N N . VAL A 1 356 ? -0.292 -16.400 2.357 1.00 92.62 356 VAL A N 1
ATOM 2738 C CA . VAL A 1 356 ? 1.147 -16.597 2.609 1.00 92.62 356 VAL A CA 1
ATOM 2739 C C . VAL A 1 356 ? 1.711 -17.823 1.870 1.00 92.62 356 VAL A C 1
ATOM 2741 O O . VAL A 1 356 ? 2.725 -17.664 1.189 1.00 92.62 356 VAL A O 1
ATOM 2744 N N . PRO A 1 357 ? 1.081 -19.017 1.880 1.00 93.31 357 PRO A N 1
ATOM 2745 C CA . PRO A 1 357 ? 1.625 -20.179 1.174 1.00 93.31 357 PRO A CA 1
ATOM 2746 C C . PRO A 1 357 ? 1.658 -20.015 -0.348 1.00 93.31 357 PRO A C 1
ATOM 2748 O O . PRO A 1 357 ? 2.550 -20.557 -1.001 1.00 93.31 357 PRO A O 1
ATOM 2751 N N . ILE A 1 358 ? 0.701 -19.278 -0.922 1.00 88.69 358 ILE A N 1
ATOM 2752 C CA . ILE A 1 358 ? 0.673 -19.000 -2.363 1.00 88.69 358 ILE A CA 1
ATOM 2753 C C . ILE A 1 358 ? 1.833 -18.074 -2.727 1.00 88.69 358 ILE A C 1
ATOM 2755 O O . ILE A 1 358 ? 2.586 -18.375 -3.652 1.00 88.69 358 ILE A O 1
ATOM 2759 N N . LEU A 1 359 ? 2.046 -17.014 -1.943 1.00 87.31 359 LEU A N 1
ATOM 2760 C CA . LEU A 1 359 ? 3.178 -16.111 -2.136 1.00 87.31 359 LEU A CA 1
ATOM 2761 C C . LEU A 1 359 ? 4.520 -16.845 -1.976 1.00 87.31 359 LEU A C 1
ATOM 2763 O O . LEU A 1 359 ? 5.389 -16.713 -2.832 1.00 87.31 359 LEU A O 1
ATOM 2767 N N . SER A 1 360 ? 4.678 -17.693 -0.957 1.00 89.44 360 SER A N 1
ATOM 2768 C CA . SER A 1 360 ? 5.917 -18.455 -0.723 1.00 89.44 360 SER A CA 1
ATOM 2769 C C . SER A 1 360 ? 6.329 -19.361 -1.884 1.00 89.44 360 SER A C 1
ATOM 2771 O O . SER A 1 360 ? 7.516 -19.614 -2.064 1.00 89.44 360 SER A O 1
ATOM 2773 N N . ARG A 1 361 ? 5.374 -19.850 -2.685 1.00 88.81 361 ARG A N 1
ATOM 2774 C CA . ARG A 1 361 ? 5.661 -20.710 -3.846 1.00 88.81 361 ARG A CA 1
ATOM 2775 C C . ARG A 1 361 ? 6.154 -19.929 -5.062 1.00 88.81 361 ARG A C 1
ATOM 2777 O O . ARG A 1 361 ? 6.915 -20.471 -5.857 1.00 88.81 361 ARG A O 1
ATOM 2784 N N . ASP A 1 362 ? 5.698 -18.689 -5.224 1.00 81.19 362 ASP A N 1
ATOM 2785 C CA . ASP A 1 362 ? 5.910 -17.898 -6.441 1.00 81.19 362 ASP A CA 1
ATOM 2786 C C . ASP A 1 362 ? 6.926 -16.758 -6.281 1.00 81.19 362 ASP A C 1
ATOM 2788 O O . ASP A 1 362 ? 7.342 -16.157 -7.280 1.00 81.19 362 ASP A O 1
ATOM 2792 N N . VAL A 1 363 ? 7.359 -16.468 -5.052 1.00 76.56 363 VAL A N 1
ATOM 2793 C CA . VAL A 1 363 ? 8.301 -15.386 -4.766 1.00 76.56 363 VAL A CA 1
ATOM 2794 C C . VAL A 1 363 ? 9.692 -15.708 -5.314 1.00 76.56 363 VAL A C 1
ATOM 2796 O O . VAL A 1 363 ? 10.441 -16.537 -4.803 1.00 76.56 363 VAL A O 1
ATOM 2799 N N . LYS A 1 364 ? 10.058 -14.980 -6.374 1.00 77.88 364 LYS A N 1
ATOM 2800 C CA . LYS A 1 364 ? 11.452 -14.814 -6.801 1.00 77.88 364 LYS A CA 1
ATOM 2801 C C . LYS A 1 364 ? 12.204 -14.006 -5.732 1.00 77.88 364 LYS A C 1
ATOM 2803 O O . LYS A 1 364 ? 11.596 -13.185 -5.047 1.00 77.88 364 LYS A O 1
ATOM 2808 N N . SER A 1 365 ? 13.520 -14.206 -5.619 1.00 70.69 365 SER A N 1
ATOM 2809 C CA . SER A 1 365 ? 14.382 -13.707 -4.525 1.00 70.69 365 SER A CA 1
ATOM 2810 C C . SER A 1 365 ? 14.153 -12.248 -4.088 1.00 70.69 365 SER A C 1
ATOM 2812 O O . SER A 1 365 ? 14.313 -11.946 -2.909 1.00 70.69 365 SER A O 1
ATOM 2814 N N . GLY A 1 366 ? 13.728 -11.360 -4.993 1.00 71.50 366 GLY A N 1
ATOM 2815 C CA . GLY A 1 366 ? 13.499 -9.940 -4.711 1.00 71.50 366 GLY A CA 1
ATOM 2816 C C . GLY A 1 366 ? 12.395 -9.613 -3.692 1.00 71.50 366 GLY A C 1
ATOM 2817 O O . GLY A 1 366 ? 12.509 -8.601 -3.012 1.00 71.50 366 GLY A O 1
ATOM 2818 N N . ALA A 1 367 ? 11.359 -10.448 -3.531 1.00 80.88 367 ALA A N 1
ATOM 2819 C CA . ALA A 1 367 ? 10.248 -10.180 -2.596 1.00 80.88 367 ALA A CA 1
ATOM 2820 C C . ALA A 1 367 ? 10.279 -11.045 -1.320 1.00 80.88 367 ALA A C 1
ATOM 2822 O O . ALA A 1 367 ? 9.391 -10.947 -0.471 1.00 80.88 367 ALA A O 1
ATOM 2823 N N . ALA A 1 368 ? 11.306 -11.887 -1.163 1.00 88.38 368 ALA A N 1
ATOM 2824 C CA . ALA A 1 368 ? 11.403 -12.843 -0.060 1.00 88.38 368 ALA A CA 1
ATOM 2825 C C . ALA A 1 368 ? 11.459 -12.157 1.312 1.00 88.38 368 ALA A C 1
ATOM 2827 O O . ALA A 1 368 ? 10.807 -12.607 2.252 1.00 88.38 368 ALA A O 1
ATOM 2828 N N . ALA A 1 369 ? 12.177 -11.035 1.416 1.00 90.12 369 ALA A N 1
ATOM 2829 C CA . ALA A 1 369 ? 12.282 -10.276 2.661 1.00 90.12 369 ALA A CA 1
ATOM 2830 C C . ALA A 1 369 ? 10.920 -9.723 3.112 1.00 90.12 369 ALA A C 1
ATOM 2832 O O . ALA A 1 369 ? 10.527 -9.901 4.263 1.00 90.12 369 ALA A O 1
ATOM 2833 N N . THR A 1 370 ? 10.165 -9.108 2.200 1.00 88.25 370 THR A N 1
ATOM 2834 C CA . THR A 1 370 ? 8.840 -8.547 2.500 1.00 88.25 370 THR A CA 1
ATOM 2835 C C . THR A 1 370 ? 7.830 -9.638 2.848 1.00 88.25 370 THR A C 1
ATOM 2837 O O . THR A 1 370 ? 7.047 -9.477 3.782 1.00 88.25 370 THR A O 1
ATOM 2840 N N . LEU A 1 371 ? 7.883 -10.782 2.159 1.00 91.25 371 LEU A N 1
ATOM 2841 C CA . LEU A 1 371 ? 7.063 -11.945 2.497 1.00 91.25 371 LEU A CA 1
ATOM 2842 C C . LEU A 1 371 ? 7.398 -12.497 3.891 1.00 91.25 371 LEU A C 1
ATOM 2844 O O . LEU A 1 371 ? 6.489 -12.816 4.657 1.00 91.25 371 LEU A O 1
ATOM 2848 N N . ALA A 1 372 ? 8.682 -12.582 4.246 1.00 94.00 372 ALA A N 1
ATOM 2849 C CA . ALA A 1 372 ? 9.105 -13.016 5.574 1.00 94.00 372 ALA A CA 1
ATOM 2850 C C . ALA A 1 372 ? 8.600 -12.057 6.664 1.00 94.00 372 ALA A C 1
ATOM 2852 O O . ALA A 1 372 ? 8.107 -12.510 7.700 1.00 94.00 372 ALA A O 1
ATOM 2853 N N . GLN A 1 373 ? 8.634 -10.744 6.410 1.00 93.69 373 GLN A N 1
ATOM 2854 C CA . GLN A 1 373 ? 8.08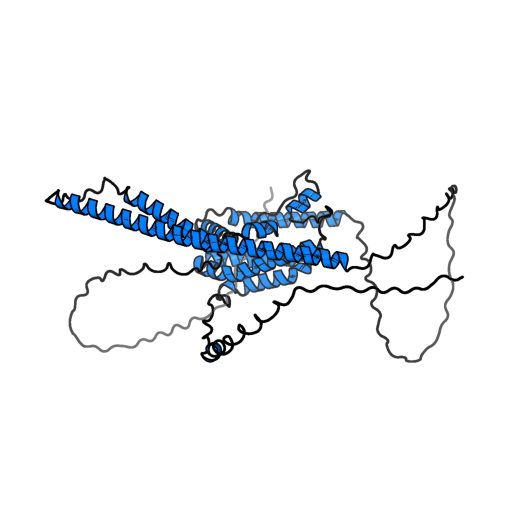1 -9.740 7.321 1.00 93.69 373 GLN A CA 1
ATOM 2855 C C . GLN A 1 373 ? 6.558 -9.859 7.454 1.00 93.69 373 GLN A C 1
ATOM 2857 O O . GLN A 1 373 ? 6.053 -9.820 8.573 1.00 93.69 373 GLN A O 1
ATOM 2862 N N . LEU A 1 374 ? 5.825 -10.053 6.351 1.00 94.00 374 LEU A N 1
ATOM 2863 C CA . LEU A 1 374 ? 4.376 -10.279 6.380 1.00 94.00 374 LEU A CA 1
ATOM 2864 C C . LEU A 1 374 ? 4.022 -11.553 7.159 1.00 94.00 374 LEU A C 1
ATOM 2866 O O . LEU A 1 374 ? 3.129 -11.533 8.001 1.00 94.00 374 LEU A O 1
ATOM 2870 N N . THR A 1 375 ? 4.749 -12.642 6.912 1.00 95.44 375 THR A N 1
ATOM 2871 C CA . THR A 1 375 ? 4.558 -13.920 7.612 1.00 95.44 375 THR A CA 1
ATOM 2872 C C . THR A 1 375 ? 4.779 -13.739 9.109 1.00 95.44 375 THR A C 1
ATOM 2874 O O . THR A 1 375 ? 3.915 -14.068 9.913 1.00 95.44 375 THR A O 1
ATOM 2877 N N . THR A 1 376 ? 5.894 -13.109 9.483 1.00 96.00 376 THR A N 1
ATOM 2878 C CA . THR A 1 376 ? 6.206 -12.775 10.878 1.00 96.00 376 THR A CA 1
ATOM 2879 C C . THR A 1 376 ? 5.105 -11.919 11.502 1.00 96.00 376 THR A C 1
ATOM 2881 O O . THR A 1 376 ? 4.636 -12.222 12.595 1.00 96.00 376 THR A O 1
ATOM 2884 N N . PHE A 1 377 ? 4.650 -10.884 10.792 1.00 95.19 377 PHE A N 1
ATOM 2885 C CA . PHE A 1 377 ? 3.604 -9.975 11.250 1.00 95.19 377 PHE A CA 1
ATOM 2886 C C . PHE A 1 377 ? 2.293 -10.703 11.579 1.00 95.19 377 PHE A C 1
ATOM 2888 O O . PHE A 1 377 ? 1.704 -10.480 12.640 1.00 95.19 377 PHE A O 1
ATOM 2895 N N . VAL A 1 378 ? 1.846 -11.587 10.684 1.00 96.06 378 VAL A N 1
ATOM 2896 C CA . VAL A 1 378 ? 0.579 -12.307 10.839 1.00 96.06 378 VAL A CA 1
ATOM 2897 C C . VAL A 1 378 ? 0.698 -13.420 11.883 1.00 96.06 378 VAL A C 1
ATOM 2899 O O . VAL A 1 378 ? -0.106 -13.455 12.815 1.00 96.06 378 VAL A O 1
ATOM 2902 N N . THR A 1 379 ? 1.726 -14.269 11.793 1.00 96.38 379 THR A N 1
ATOM 2903 C CA . THR A 1 379 ? 1.909 -15.429 12.682 1.00 96.38 379 THR A CA 1
ATOM 2904 C C . THR A 1 379 ? 2.219 -15.017 14.121 1.00 96.38 379 THR A C 1
ATOM 2906 O O . THR A 1 379 ? 1.652 -15.573 15.059 1.00 96.38 379 THR A O 1
ATOM 2909 N N . GLN A 1 380 ? 3.055 -13.992 14.332 1.00 96.56 380 GLN A N 1
ATOM 2910 C CA . GLN A 1 380 ? 3.324 -13.473 15.682 1.00 96.56 380 GLN A CA 1
ATOM 2911 C C . GLN A 1 380 ? 2.195 -12.588 16.215 1.00 96.56 380 GLN A C 1
ATOM 2913 O O . GLN A 1 380 ? 2.257 -12.139 17.359 1.00 96.56 380 GLN A O 1
ATOM 2918 N N . ARG A 1 381 ? 1.168 -12.314 15.399 1.00 96.56 381 ARG A N 1
ATOM 2919 C CA . ARG A 1 381 ? 0.062 -11.413 15.732 1.00 96.56 381 ARG A CA 1
ATOM 2920 C C . ARG A 1 381 ? 0.554 -10.073 16.271 1.00 96.56 381 ARG A C 1
ATOM 2922 O O . ARG A 1 381 ? 0.011 -9.554 17.245 1.00 96.56 381 ARG A O 1
ATOM 2929 N N . SER A 1 382 ? 1.573 -9.488 15.647 1.00 94.81 382 SER A N 1
ATOM 2930 C CA . SER A 1 382 ? 2.168 -8.240 16.145 1.00 94.81 382 SER A CA 1
ATOM 2931 C C . SER A 1 382 ? 1.205 -7.051 16.085 1.00 94.81 382 SER A C 1
ATOM 2933 O O . SER A 1 382 ? 1.391 -6.079 16.806 1.00 94.81 382 SER A O 1
ATOM 2935 N N . PHE A 1 383 ? 0.099 -7.172 15.345 1.00 94.94 383 PHE A N 1
ATOM 2936 C CA . PHE A 1 383 ? -1.055 -6.274 15.431 1.00 94.94 383 PHE A CA 1
ATOM 2937 C C . PHE A 1 383 ? -1.789 -6.297 16.788 1.00 94.94 383 PHE A C 1
ATOM 2939 O O . PHE A 1 383 ? -2.689 -5.496 17.002 1.00 94.94 383 PHE A O 1
ATOM 2946 N N . VAL A 1 384 ? -1.490 -7.214 17.711 1.00 96.00 384 VAL A N 1
ATOM 2947 C CA . VAL A 1 384 ? -2.038 -7.185 19.081 1.00 96.00 384 VAL A CA 1
ATOM 2948 C C . VAL A 1 384 ? -1.230 -6.242 19.971 1.00 96.00 384 VAL A C 1
ATOM 2950 O O . VAL A 1 384 ? -1.781 -5.669 20.910 1.00 96.00 384 VAL A O 1
ATOM 2953 N N . THR A 1 385 ? 0.048 -6.048 19.658 1.00 94.12 385 THR A N 1
ATOM 2954 C CA . THR A 1 385 ? 0.954 -5.173 20.400 1.00 94.12 385 THR A CA 1
ATOM 2955 C C . THR A 1 385 ? 0.789 -3.733 19.923 1.00 94.12 385 THR A C 1
ATOM 2957 O O . THR A 1 385 ? 0.690 -3.470 18.725 1.00 94.12 385 THR A O 1
ATOM 2960 N N . GLU A 1 386 ? 0.733 -2.783 20.859 1.00 93.12 386 GLU A N 1
ATOM 2961 C CA . GLU A 1 386 ? 0.673 -1.362 20.510 1.00 93.12 386 GLU A CA 1
ATOM 2962 C C . GLU A 1 386 ? 1.993 -0.968 19.813 1.00 93.12 386 GLU A C 1
ATOM 2964 O O . GLU A 1 386 ? 3.059 -1.227 20.374 1.00 93.12 386 GLU A O 1
ATOM 2969 N N . PRO A 1 387 ? 1.956 -0.393 18.595 1.00 90.69 387 PRO A N 1
ATOM 2970 C CA . PRO A 1 387 ? 3.166 -0.045 17.859 1.00 90.69 387 PRO A CA 1
ATOM 2971 C C . PRO A 1 387 ? 3.967 1.025 18.606 1.00 90.69 387 PRO A C 1
ATOM 2973 O O . PRO A 1 387 ? 3.399 1.973 19.165 1.00 90.69 387 PRO A O 1
ATOM 2976 N N . GLU A 1 388 ? 5.290 0.876 18.594 1.00 84.81 388 GLU A N 1
ATOM 2977 C CA . GLU A 1 388 ? 6.213 1.813 19.230 1.00 84.81 388 GLU A CA 1
ATOM 2978 C C . GLU A 1 388 ? 6.031 3.234 18.667 1.00 84.81 388 GLU A C 1
ATOM 2980 O O . GLU A 1 388 ? 5.744 3.427 17.485 1.00 84.81 388 GLU A O 1
ATOM 2985 N N . GLY A 1 389 ? 6.126 4.243 19.536 1.00 82.62 389 GLY A N 1
ATOM 2986 C CA . GLY A 1 389 ? 5.965 5.651 19.161 1.00 82.62 389 GLY A CA 1
ATOM 2987 C C . GLY A 1 389 ? 4.520 6.123 18.964 1.00 82.62 389 GLY A C 1
ATOM 2988 O O . GLY A 1 389 ? 4.299 7.317 18.769 1.00 82.62 389 GLY A O 1
ATOM 2989 N N . ARG A 1 390 ? 3.508 5.244 19.059 1.00 80.06 390 ARG A N 1
ATOM 2990 C CA . ARG A 1 390 ? 2.101 5.676 18.981 1.00 80.06 390 ARG A CA 1
ATOM 2991 C C . ARG A 1 390 ? 1.714 6.591 20.135 1.00 80.06 390 ARG A C 1
ATOM 2993 O O . ARG A 1 390 ? 1.036 7.600 19.937 1.00 80.06 390 ARG A O 1
ATOM 3000 N N . ARG A 1 391 ? 2.091 6.199 21.347 1.00 79.12 391 ARG A N 1
ATOM 3001 C CA . ARG A 1 391 ? 2.117 7.129 22.464 1.00 79.12 391 ARG A CA 1
ATOM 3002 C C . ARG A 1 391 ? 3.480 7.777 22.362 1.00 79.12 391 ARG A C 1
ATOM 3004 O O . ARG A 1 391 ? 4.453 7.047 22.560 1.00 79.12 391 ARG A O 1
ATOM 3011 N N . PRO A 1 392 ? 3.582 9.074 22.018 1.00 66.69 392 PRO A N 1
ATOM 3012 C CA . PRO A 1 392 ? 4.804 9.775 22.340 1.00 66.69 392 PRO A CA 1
ATOM 3013 C C . PRO A 1 392 ? 4.973 9.529 23.833 1.00 66.69 392 PRO A C 1
ATOM 3015 O O . PRO A 1 392 ? 4.115 9.921 24.627 1.00 66.69 392 PRO A O 1
ATOM 3018 N N . THR A 1 393 ? 5.995 8.755 24.202 1.00 69.56 393 THR A N 1
ATOM 3019 C CA . THR A 1 393 ? 6.490 8.828 25.562 1.00 69.56 393 THR A CA 1
ATOM 3020 C C . THR A 1 393 ? 6.695 10.310 25.743 1.00 69.56 393 THR A C 1
ATOM 3022 O O . THR A 1 393 ? 7.359 10.944 24.920 1.00 69.56 393 THR A O 1
ATOM 3025 N N . GLU A 1 394 ? 5.980 10.898 26.697 1.00 63.62 394 GLU A N 1
ATOM 3026 C CA . GLU A 1 394 ? 6.327 12.224 27.155 1.00 63.62 394 GLU A CA 1
ATOM 3027 C C . GLU A 1 394 ? 7.782 12.054 27.553 1.00 63.62 394 GLU A C 1
ATOM 3029 O O . GLU A 1 394 ? 8.091 11.458 28.584 1.00 63.62 394 GLU A O 1
ATOM 3034 N N . THR A 1 395 ? 8.691 12.407 26.641 1.00 62.50 395 THR A N 1
ATOM 3035 C CA . THR A 1 395 ? 10.076 12.623 26.969 1.00 62.50 395 THR A CA 1
ATOM 3036 C C . THR A 1 395 ? 9.913 13.669 28.032 1.00 62.50 395 THR A C 1
ATOM 3038 O O . THR A 1 395 ? 9.523 14.796 27.723 1.00 62.50 395 THR A O 1
ATOM 3041 N N . SER A 1 396 ? 10.031 13.246 29.290 1.00 57.50 396 SER A N 1
ATOM 3042 C CA . SER A 1 396 ? 10.241 14.151 30.389 1.00 57.50 396 SER A CA 1
ATOM 3043 C C . SER A 1 396 ? 11.430 14.943 29.900 1.00 57.50 396 SER A C 1
ATOM 3045 O O . SER A 1 396 ? 12.536 14.401 29.861 1.00 57.50 396 SER A O 1
ATOM 3047 N N . VAL A 1 397 ? 11.163 16.130 29.355 1.00 58.69 397 VAL A N 1
ATOM 3048 C CA . VAL A 1 397 ? 12.190 17.093 29.024 1.00 58.69 397 VAL A CA 1
ATOM 3049 C C . VAL A 1 397 ? 12.796 17.306 30.388 1.00 58.69 397 VAL A C 1
ATOM 3051 O O . VAL A 1 397 ? 12.171 17.876 31.284 1.00 58.69 397 VAL A O 1
ATOM 3054 N N . THR A 1 398 ? 13.894 16.603 30.639 1.00 67.25 398 THR A N 1
ATOM 3055 C CA . THR A 1 398 ? 14.548 16.678 31.925 1.00 67.25 398 THR A CA 1
ATOM 3056 C C . THR A 1 398 ? 14.918 18.141 32.050 1.00 67.25 398 THR A C 1
ATOM 3058 O O . THR A 1 398 ? 15.337 18.753 31.072 1.00 67.25 398 THR A O 1
ATOM 3061 N N . ALA A 1 399 ? 14.727 18.736 33.225 1.00 63.81 399 ALA A N 1
ATOM 3062 C CA . ALA A 1 399 ? 15.016 20.158 33.427 1.00 63.81 399 ALA A CA 1
ATOM 3063 C C . ALA A 1 399 ? 16.443 20.550 32.964 1.00 63.81 399 ALA A C 1
ATOM 3065 O O . ALA A 1 399 ? 16.696 21.701 32.632 1.00 63.81 399 ALA A O 1
ATOM 3066 N N . ALA A 1 400 ? 17.353 19.573 32.859 1.00 67.44 400 ALA A N 1
ATOM 3067 C CA . ALA A 1 400 ? 18.678 19.711 32.262 1.00 67.44 400 ALA A CA 1
ATOM 3068 C C . ALA A 1 400 ? 18.687 20.100 30.764 1.00 67.44 400 ALA A C 1
ATOM 3070 O O . ALA A 1 400 ? 19.613 20.787 30.340 1.00 67.44 400 ALA A O 1
ATOM 3071 N N . ASP A 1 401 ? 17.689 19.692 29.973 1.00 66.69 401 ASP A N 1
ATOM 3072 C CA . ASP A 1 401 ? 17.550 20.070 28.557 1.00 66.69 401 ASP A CA 1
ATOM 3073 C C . ASP A 1 401 ? 16.865 21.439 28.377 1.00 66.69 401 ASP A C 1
ATOM 3075 O O . ASP A 1 401 ? 17.078 22.097 27.358 1.00 66.69 401 ASP A O 1
ATOM 3079 N N . GLU A 1 402 ? 16.105 21.927 29.370 1.00 64.12 402 GLU A N 1
ATOM 3080 C CA . GLU A 1 402 ? 15.516 23.278 29.328 1.00 64.12 402 GLU A CA 1
ATOM 3081 C C . GLU A 1 402 ? 16.527 24.396 29.657 1.00 64.12 402 GLU A C 1
ATOM 3083 O O . GLU A 1 402 ? 16.349 25.535 29.222 1.00 64.12 402 GLU A O 1
ATOM 3088 N N . GLU A 1 403 ? 17.627 24.114 30.366 1.00 61.81 403 GLU A N 1
ATOM 3089 C CA . GLU A 1 403 ? 18.540 25.171 30.841 1.00 61.81 403 GLU A CA 1
ATOM 3090 C C . GLU A 1 403 ? 19.564 25.689 29.810 1.00 61.81 403 GLU A C 1
ATOM 3092 O O . GLU A 1 403 ? 20.299 26.634 30.110 1.00 61.81 403 GLU A O 1
ATOM 3097 N N . LYS A 1 404 ? 19.625 25.152 28.581 1.00 60.06 404 LYS A N 1
ATOM 3098 C CA . LYS A 1 404 ? 20.691 25.531 27.628 1.00 60.06 404 LYS A CA 1
ATOM 3099 C C . LYS A 1 404 ? 20.335 26.617 26.601 1.00 60.06 404 LYS A C 1
ATOM 3101 O O . LYS A 1 404 ? 21.240 27.082 25.917 1.00 60.06 404 LYS A O 1
ATOM 3106 N N . SER A 1 405 ? 19.084 27.075 26.478 1.00 57.34 405 SER A N 1
ATOM 3107 C CA . SER A 1 405 ? 18.704 27.950 25.343 1.00 57.34 405 SER A CA 1
ATOM 3108 C C . SER A 1 405 ? 18.509 29.444 25.643 1.00 57.34 405 SER A C 1
ATOM 3110 O O . SER A 1 405 ? 18.113 30.172 24.738 1.00 57.34 405 SER A O 1
ATOM 3112 N N . THR A 1 406 ? 18.742 29.945 26.862 1.00 59.34 406 THR A N 1
ATOM 3113 C CA . THR A 1 406 ? 18.369 31.342 27.203 1.00 59.34 406 THR A CA 1
ATOM 3114 C C . THR A 1 406 ? 19.529 32.314 27.420 1.00 59.34 406 THR A C 1
ATOM 3116 O O . THR A 1 406 ? 19.270 33.487 27.684 1.00 59.34 406 THR A O 1
ATOM 3119 N N . LYS A 1 407 ? 20.798 31.894 27.293 1.00 57.78 407 LYS A N 1
ATOM 3120 C CA . LYS A 1 407 ? 21.940 32.778 27.614 1.00 57.78 407 LYS A CA 1
ATOM 3121 C C . LYS A 1 407 ? 22.798 33.284 26.454 1.00 57.78 407 LYS A C 1
ATOM 3123 O O . LYS A 1 407 ? 23.497 34.269 26.675 1.00 57.78 407 LYS A O 1
ATOM 3128 N N . ASP A 1 408 ? 22.684 32.748 25.238 1.00 57.59 408 ASP A N 1
ATOM 3129 C CA . ASP A 1 408 ? 23.654 33.086 24.177 1.00 57.59 408 ASP A CA 1
ATOM 3130 C C . ASP A 1 408 ? 23.125 33.969 23.027 1.00 57.59 408 ASP A C 1
ATOM 3132 O O . ASP A 1 408 ? 23.923 34.490 22.249 1.00 57.59 408 ASP A O 1
ATOM 3136 N N . ASP A 1 409 ? 21.823 34.269 22.955 1.00 57.34 409 ASP A N 1
ATOM 3137 C CA . ASP A 1 409 ? 21.255 34.967 21.781 1.00 57.34 409 ASP A CA 1
ATOM 3138 C C . ASP A 1 409 ? 21.199 36.502 21.879 1.00 57.34 409 ASP A C 1
ATOM 3140 O O . ASP A 1 409 ? 20.718 37.170 20.964 1.00 57.34 409 ASP A O 1
ATOM 3144 N N . ASN A 1 410 ? 21.729 37.111 22.946 1.00 55.16 410 ASN A N 1
ATOM 3145 C CA . ASN A 1 410 ? 21.599 38.560 23.149 1.00 55.16 410 ASN A CA 1
ATOM 3146 C C . ASN A 1 410 ? 22.791 39.408 22.661 1.00 55.16 410 ASN A C 1
ATOM 3148 O O . ASN A 1 410 ? 22.866 40.585 23.007 1.00 55.16 410 ASN A O 1
ATOM 3152 N N . ASN A 1 411 ? 23.731 38.860 21.872 1.00 52.44 411 ASN A N 1
ATOM 3153 C CA . ASN A 1 411 ? 24.970 39.586 21.535 1.00 52.44 411 ASN A CA 1
ATOM 3154 C C . ASN A 1 411 ? 25.400 39.621 20.051 1.00 52.44 411 ASN A C 1
ATOM 3156 O O . ASN A 1 411 ? 26.552 39.954 19.777 1.00 52.44 411 ASN A O 1
ATOM 3160 N N . SER A 1 412 ? 24.531 39.333 19.069 1.00 53.53 412 SER A N 1
ATOM 3161 C CA . SER A 1 412 ? 24.954 39.317 17.647 1.00 53.53 412 SER A CA 1
ATOM 3162 C C . SER A 1 412 ? 24.356 40.385 16.719 1.00 53.53 412 SER A C 1
ATOM 3164 O O . SER A 1 412 ? 24.710 40.394 15.544 1.00 53.53 412 SER A O 1
ATOM 3166 N N . PHE A 1 413 ? 23.518 41.317 17.191 1.00 50.69 413 PHE A N 1
ATOM 3167 C CA . PHE A 1 413 ? 22.876 42.316 16.308 1.00 50.69 413 PHE A CA 1
ATOM 3168 C C . PHE A 1 413 ? 23.447 43.742 16.366 1.00 50.69 413 PHE A C 1
ATOM 3170 O O . PHE A 1 413 ? 22.804 44.662 15.876 1.00 50.69 413 PHE A O 1
ATOM 3177 N N . ASN A 1 414 ? 24.656 43.959 16.902 1.00 50.62 414 ASN A N 1
ATOM 3178 C CA . ASN A 1 414 ? 25.201 45.322 17.018 1.00 50.62 414 ASN A CA 1
ATOM 3179 C C . ASN A 1 414 ? 26.658 45.494 16.553 1.00 50.62 414 ASN A C 1
ATOM 3181 O O . ASN A 1 414 ? 27.466 46.141 17.220 1.00 50.62 414 ASN A O 1
ATOM 3185 N N . ARG A 1 415 ? 27.018 44.936 15.388 1.00 51.19 415 ARG A N 1
ATOM 3186 C CA . ARG A 1 415 ? 28.230 45.358 14.667 1.00 51.19 415 ARG A CA 1
ATOM 3187 C C . ARG A 1 415 ? 27.957 45.584 13.181 1.00 51.19 415 ARG A C 1
ATOM 3189 O O . ARG A 1 415 ? 27.572 44.661 12.476 1.00 51.19 415 ARG A O 1
ATOM 3196 N N . ASN A 1 416 ? 28.300 46.800 12.754 1.00 49.25 416 ASN A N 1
ATOM 3197 C CA . ASN A 1 416 ? 28.554 47.266 11.386 1.00 49.25 416 ASN A CA 1
ATOM 3198 C C . ASN A 1 416 ? 27.395 47.869 10.587 1.00 49.25 416 ASN A C 1
ATOM 3200 O O . ASN A 1 416 ? 27.170 47.491 9.443 1.00 49.25 416 ASN A O 1
ATOM 3204 N N . ASP A 1 417 ? 26.797 48.925 11.141 1.00 47.62 417 ASP A N 1
ATOM 3205 C CA . ASP A 1 417 ? 26.106 49.965 10.361 1.00 47.62 417 ASP A CA 1
ATOM 3206 C C . ASP A 1 417 ? 26.873 51.308 10.413 1.00 47.62 417 ASP A C 1
ATOM 3208 O O . ASP A 1 417 ? 26.321 52.391 10.600 1.00 47.62 417 ASP A O 1
ATOM 3212 N N . GLN A 1 418 ? 28.206 51.243 10.316 1.00 53.72 418 GLN A N 1
ATOM 3213 C CA . GLN A 1 418 ? 29.066 52.424 10.247 1.00 53.72 418 GLN A CA 1
ATOM 3214 C C . GLN A 1 418 ? 30.037 52.330 9.075 1.00 53.72 418 GLN A C 1
ATOM 3216 O O . GLN A 1 418 ? 30.777 51.361 8.940 1.00 53.72 418 GLN A O 1
ATOM 3221 N N . SER A 1 419 ? 30.073 53.429 8.315 1.00 49.59 419 SER A N 1
ATOM 3222 C CA . SER A 1 419 ? 30.995 53.752 7.224 1.00 49.59 419 SER A CA 1
ATOM 3223 C C . SER A 1 419 ? 30.658 53.119 5.875 1.00 49.59 419 SER A C 1
ATOM 3225 O O . SER A 1 419 ? 31.065 52.004 5.601 1.00 49.59 419 SER A O 1
ATOM 3227 N N . TYR A 1 420 ? 29.984 53.873 4.999 1.00 47.16 420 TYR A N 1
ATOM 3228 C CA . TYR A 1 420 ? 30.644 54.530 3.857 1.00 47.16 420 TYR A CA 1
ATOM 3229 C C . TYR A 1 420 ? 29.731 55.625 3.280 1.00 47.16 420 TYR A C 1
ATOM 3231 O O . TYR A 1 420 ? 28.995 55.431 2.318 1.00 47.16 420 TYR A O 1
ATOM 3239 N N . ASN A 1 421 ? 29.823 56.809 3.889 1.00 51.91 421 ASN A N 1
ATOM 3240 C CA . ASN A 1 421 ? 29.502 58.085 3.260 1.00 51.91 421 ASN A CA 1
ATOM 3241 C C . ASN A 1 421 ? 30.819 58.871 3.135 1.00 51.91 421 ASN A C 1
ATOM 3243 O O . ASN A 1 421 ? 31.230 59.540 4.078 1.00 51.91 421 ASN A O 1
ATOM 3247 N N . SER A 1 422 ? 31.535 58.686 2.024 1.00 43.47 422 SER A N 1
ATOM 3248 C CA . SER A 1 422 ? 32.682 59.492 1.567 1.00 43.47 422 SER A CA 1
ATOM 3249 C C . SER A 1 422 ? 33.070 58.956 0.183 1.00 43.47 422 SER A C 1
ATOM 3251 O O . SER A 1 422 ? 33.258 57.756 0.041 1.00 43.47 422 SER A O 1
ATOM 3253 N N . GLY A 1 423 ? 33.164 59.705 -0.904 1.00 43.69 423 GLY A N 1
ATOM 3254 C CA . GLY A 1 423 ? 33.057 61.131 -1.108 1.00 43.69 423 GLY A CA 1
ATOM 3255 C C . GLY A 1 423 ? 33.120 61.401 -2.614 1.00 43.69 423 GLY A C 1
ATOM 3256 O O . GLY A 1 423 ? 33.591 60.586 -3.407 1.00 43.69 423 GLY A O 1
ATOM 3257 N N . TYR A 1 424 ? 32.613 62.564 -2.996 1.00 44.34 424 TYR A N 1
ATOM 3258 C CA . TYR A 1 424 ? 32.865 63.193 -4.283 1.00 44.34 424 TYR A CA 1
ATOM 3259 C C . TYR A 1 424 ? 34.373 63.468 -4.454 1.00 44.34 424 TYR A C 1
ATOM 3261 O O . TYR A 1 424 ? 35.012 63.954 -3.525 1.00 44.34 424 TYR A O 1
ATOM 3269 N N . GLY A 1 425 ? 34.932 63.223 -5.643 1.00 43.12 425 GLY A N 1
ATOM 3270 C CA . GLY A 1 425 ? 36.307 63.611 -6.000 1.00 43.12 425 GLY A CA 1
ATOM 3271 C C . GLY A 1 425 ? 36.863 62.735 -7.128 1.00 43.12 425 GLY A C 1
ATOM 3272 O O . GLY A 1 425 ? 37.215 61.593 -6.890 1.00 43.12 425 GLY A O 1
ATOM 3273 N N . GLN A 1 426 ? 36.755 63.105 -8.406 1.00 44.88 426 GLN A N 1
ATOM 3274 C CA . GLN A 1 426 ? 37.626 64.052 -9.120 1.00 44.88 426 GLN A CA 1
ATOM 3275 C C . GLN A 1 426 ? 39.062 63.520 -9.342 1.00 44.88 426 GLN A C 1
ATOM 3277 O O . GLN A 1 426 ? 39.747 63.158 -8.395 1.00 44.88 426 GLN A O 1
ATOM 3282 N N . ARG A 1 427 ? 39.522 63.635 -10.604 1.00 43.00 427 ARG A N 1
ATOM 3283 C CA . ARG A 1 427 ? 40.876 63.374 -11.158 1.00 43.00 427 ARG A CA 1
ATOM 3284 C C . ARG A 1 427 ? 41.186 61.891 -11.408 1.00 43.00 427 ARG A C 1
ATOM 3286 O O . ARG A 1 427 ? 40.998 61.059 -10.547 1.00 43.00 427 ARG A O 1
ATOM 3293 N N . GLY A 1 428 ? 41.639 61.464 -12.584 1.00 45.62 428 GLY A N 1
ATOM 3294 C CA . GLY A 1 428 ? 42.507 62.136 -13.551 1.00 45.62 428 GLY A CA 1
ATOM 3295 C C . GLY A 1 428 ? 43.864 61.425 -13.546 1.00 45.62 428 GLY A C 1
ATOM 3296 O O . GLY A 1 428 ? 44.500 61.358 -12.504 1.00 45.62 428 GLY A O 1
ATOM 3297 N N . GLY A 1 429 ? 44.304 60.903 -14.693 1.00 46.72 429 GLY A N 1
ATOM 3298 C CA . GLY A 1 429 ? 45.609 60.236 -14.836 1.00 46.72 429 GLY A CA 1
ATOM 3299 C C . GLY A 1 429 ? 45.529 59.080 -15.834 1.00 46.72 429 GLY A C 1
ATOM 3300 O O . GLY A 1 429 ? 45.065 58.011 -15.473 1.00 46.72 429 GLY A O 1
ATOM 3301 N N . ARG A 1 430 ? 45.727 59.272 -17.146 1.00 48.72 430 ARG A N 1
ATOM 3302 C CA . ARG A 1 430 ? 47.020 59.436 -17.848 1.00 48.72 430 ARG A CA 1
ATOM 3303 C C . ARG A 1 430 ? 48.046 58.347 -17.494 1.00 48.72 430 ARG A C 1
ATOM 3305 O O . ARG A 1 430 ? 48.619 58.364 -16.415 1.00 48.72 430 ARG A O 1
ATOM 3312 N N . GLY A 1 431 ? 48.333 57.503 -18.483 1.00 47.94 431 GLY A N 1
ATOM 3313 C CA . GLY A 1 431 ? 49.451 56.554 -18.541 1.00 47.94 431 GLY A CA 1
ATOM 3314 C C . GLY A 1 431 ? 49.032 55.369 -19.418 1.00 47.94 431 GLY A C 1
ATOM 3315 O O . GLY A 1 431 ? 48.222 54.570 -18.987 1.00 47.94 431 GLY A O 1
ATOM 3316 N N . GLY A 1 432 ? 49.399 55.231 -20.693 1.00 46.94 432 GLY A N 1
ATOM 3317 C CA . GLY A 1 432 ? 50.614 55.678 -21.365 1.00 46.94 432 GLY A CA 1
ATOM 3318 C C . GLY A 1 432 ? 51.704 54.616 -21.202 1.00 46.94 432 GLY A C 1
ATOM 3319 O O . GLY A 1 432 ? 52.303 54.541 -20.139 1.00 46.94 432 GLY A O 1
ATOM 3320 N N . GLY A 1 433 ? 51.970 53.833 -22.254 1.00 46.16 433 GLY A N 1
ATOM 3321 C CA . GLY A 1 433 ? 53.110 52.902 -22.324 1.00 46.16 433 GLY A CA 1
ATOM 3322 C C . GLY A 1 433 ? 52.705 51.509 -22.832 1.00 46.16 433 GLY A C 1
ATOM 3323 O O . GLY A 1 433 ? 52.116 50.763 -22.070 1.00 46.16 433 GLY A O 1
ATOM 3324 N N . ARG A 1 434 ? 52.799 51.140 -24.119 1.00 44.94 434 ARG A N 1
ATOM 3325 C CA . ARG A 1 434 ? 53.963 51.020 -25.033 1.00 44.94 434 ARG A CA 1
ATOM 3326 C C . ARG A 1 434 ? 54.585 49.614 -25.000 1.00 44.94 434 ARG A C 1
ATOM 3328 O O . ARG A 1 434 ? 55.155 49.219 -23.995 1.00 44.94 434 ARG A O 1
ATOM 3335 N N . GLY A 1 435 ? 54.608 48.979 -26.177 1.00 44.31 435 GLY A N 1
ATOM 3336 C CA . GLY A 1 435 ? 55.578 47.945 -26.572 1.00 44.31 435 GLY A CA 1
ATOM 3337 C C . GLY A 1 435 ? 54.967 46.547 -26.726 1.00 44.31 435 GLY A C 1
ATOM 3338 O O . GLY A 1 435 ? 54.367 46.047 -25.794 1.00 44.31 435 GLY A O 1
ATOM 3339 N N . GLY A 1 436 ? 55.080 45.852 -27.856 1.00 48.62 436 GLY A N 1
ATOM 3340 C CA . GLY A 1 436 ? 55.852 46.135 -29.056 1.00 48.62 436 GLY A CA 1
ATOM 3341 C C . GLY A 1 436 ? 55.685 45.018 -30.090 1.00 48.62 436 GLY A C 1
ATOM 3342 O O . GLY A 1 436 ? 55.382 43.877 -29.760 1.00 48.62 436 GLY A O 1
ATOM 3343 N N . TYR A 1 437 ? 55.894 45.391 -31.348 1.00 50.16 437 TYR A N 1
ATOM 3344 C CA . TYR A 1 437 ? 56.173 44.492 -32.462 1.00 50.16 437 TYR A CA 1
ATOM 3345 C C . TYR A 1 437 ? 57.636 44.024 -32.417 1.00 50.16 437 TYR A C 1
ATOM 3347 O O . TYR A 1 437 ? 58.516 44.852 -32.177 1.00 50.16 437 TYR A O 1
ATOM 3355 N N . ARG A 1 438 ? 57.886 42.756 -32.768 1.00 43.88 438 ARG A N 1
ATOM 3356 C CA . ARG A 1 438 ? 58.895 42.238 -33.731 1.00 43.88 438 ARG A CA 1
ATOM 3357 C C . ARG A 1 438 ? 58.748 40.703 -33.764 1.00 43.88 438 ARG A C 1
ATOM 3359 O O . ARG A 1 438 ? 58.494 40.116 -32.721 1.00 43.88 438 ARG A O 1
ATOM 3366 N N . ARG A 1 439 ? 58.542 40.101 -34.941 1.00 48.50 439 ARG A N 1
ATOM 3367 C CA . ARG A 1 439 ? 59.557 39.621 -35.905 1.00 48.50 439 ARG A CA 1
ATOM 3368 C C . ARG A 1 439 ? 60.470 38.557 -35.327 1.00 48.50 439 ARG A C 1
ATOM 3370 O O . ARG A 1 439 ? 61.232 38.918 -34.408 1.00 48.50 439 ARG A O 1
#